Protein AF-A0AAD5E314-F1 (afdb_monomer)

Organism: NCBI:txid1314678

Secondary structure (DSSP, 8-state):
----PPPPP-------THHHHHHHHHHHHHHHHHHHHHHHHHHHHHHHHHHHHHHHHHHT--S-----S--------------------------PPPHHHHHHHHHHHHHHHHHHHHHHHHHHHHHHHHH-HHHHHHTTHHHHHIIIIIIHHHHHHHHHHHHHHHHHHHHHHTTS----------S------------PPSSSHHHHHHHHHHHHHHHHHHHHHHHHHHHHHHHHHHHHHHHHHHGGGG----S-TTTSS----GGGGHHHHHHHHHHHHHT---TTTHHHHHHHHT----PPPPHHHHHHHHHHHHHHHHHH-TTBSHHHHHHHHTS-TT-TTHHHHHHHHHHHHHH-SSB--THHHHHHHHHHHHHHHHHHHHHHHHHHHHHHHHHHHHH--S----PPP-TTSHHHHHHHHHHHHHHHHHHHHHHHHHHHHH---GGGHHHHHHHHHHHHS-SS--------PPP---SS--HHHHHHHHHHHHHHHHHTTT-TTT-HHHHHHHHHHHHHHHHHHHHTTSSS-TT----------GGGS--------HHHHHHHHHH-HHHHHHHHHHHHHHHHHHHHHHTT---------PPPPPP----TTGGGT-TT----PPPPP----GGGTTHHHHHHHHHHHHHT-TT----SSSS-PPPHHHHHH------S---TTSHHHHHHHHTT-SS-GGGS----

Nearest PDB structures (foldseek):
  9g8o-assembly1_B  TM=9.987E-02  e=9.118E-01  Homo sapiens
  5f0o-assembly1_A  TM=1.325E-01  e=5.031E+00  Lachancea thermotolerans
  7r5j-assembly1_00  TM=1.156E-01  e=4.629E+00  Homo sapiens

InterPro domains:
  IPR011990 Tetratricopeptide-like helical domain superfamily [G3DSA:1.25.40.10] (100-381)
  IPR011990 Tetratricopeptide-like helical domain superfamily [SSF48452] (105-676)
  IPR018834 DNA/RNA-binding domain, Est1-type [PF10373] (314-514)
  IPR045153 Est1/Ebs1-like [PTHR15696] (43-682)

Foldseek 3Di:
DDDDDDDDDDDDDPPDPPVVVVVVVVVLVVVLVVLVVVLVVLLVVLVVLVVVVVVLVVVVPPDDDDDPDDDDDDDDDDDDDDDDDDDDDDDDPDPDPPPLVVSLLVVLVSLVVLLVSLLVSLVSLLVSCLSDVPVCVVVVSVVVNCVRRNVVSVVVLVVVLVVLVVVLVVVVVVVPDDDDDDDDDDPDDDDDDDDDDDDDDDDPPPVSVSSVLSNLSSLLSLLVSLVSVLVSLQVSLVSQVVVLVVVPPPDDDPDDPQPDDSPRCSLVSLVVNLVSLVSCLVSFDDQPPSVVSCVVNVRDPDRGDDSVRSLLSSLQSLVVSCVSCVLALVSLQSNLVSDDPPQLLNLLSNLLSLLSQAQRQHHRDCCSLVSLVVSLVVLVVVVVVVVVVVVVVVVVVVVVVVPDDDDDDPDDDDPPCVVVVVVVVLSVLLSLLSSLLSNLLSCLLVVPPLVCNVVSLVVNCCSFQPPDPPPPPPPPDDAAADPDAFLLLVLLLSSLVSLVCLLQSSHLNPRLLNLLLVVVVVVVVVVVVVVVPPPDDPPDDDDPPDPPPPPPPPDPDDPQPSLNSLVVCLVDPSNLSSVQSLVVLVLSQVVCVVVPDQRRGSGRGRDDDSDWDDDPVVCVVPVSDTDPDDGDRHDDDPSPSNVSNVVSVVVCCVSSQQQPWDDDDVDTHGGSVCSNFHHDDDPPDPDDPCVVVVVVRCVSGSHPCSSVPPDD

Sequence (712 aa):
MVDEPHRPNSRSDLRTPKTLTDKAKEAHKRAVKSAFKNIQAVENEIAQIASSARLLALNGQNGDFRDSDLPFNSRNRDTGNGSSSSARHSNRQDRAPGFSDIDLSTKKDVWEQKIQLHIRLANRYLDLIKLDYAFSEKKSLESLCWKRAIYSLVEQFRQALKVCAKRGRARKEEDSDTSMLIEVDSDEDDISATSNSTKIRSGVSGDIDSAREEYIMMKLLFNDFLIQADDFYERLMEAVFELESKDSRATYDVAPAWTGHKRRKWFKSVPNRGDLARYRWSFTTDAKADYDIATKFRIANNKPINREDARRIAWKWYTLASWLMPNAGKPFFNLALLMHGQNSLEACHKLYLNICSLIVRRNPFMNGREGILALLEENRQWVTEYTKSTQATNHRRHKAQREMPASQSNKQNNPNNDSSEALDQKSKSDHLIISLFIRLHGMMFTKIGLDQFKEIRRRFFESLFPNNRVALHEYSSPPSERKGLSGTEQFWMELAITNLASIYHYNYPTSRLGKLTSEAFRILFDSQSRSTNDDENQNISQEINLPESNDMKRTTSVAESPDEMVRLLQEDEIFSNGIDLSIQVAVEMLSRYNANHEMNIATPLLPPFPVTVVSFASHEKNPWWIDAITPRPESGRHQESWLVYIHVILQWLTLSFVVYRCDHSGHRRQSFWERIIGPIYLLEGIGSRQHNKSVSKLQSSKVSEAFWTFGH

Solvent-accessible surface area (backbone atoms only — not comparable to full-atom values): 42797 Å² total; per-residue (Å²): 133,84,90,82,83,88,82,82,91,76,91,72,84,81,76,63,77,63,66,60,55,53,53,50,52,53,52,48,53,48,51,55,52,49,44,51,51,54,40,53,51,44,55,50,54,52,53,50,52,58,51,54,54,50,54,55,58,57,73,73,56,88,69,88,76,82,87,85,86,82,91,81,90,83,88,86,86,84,90,84,87,86,82,90,84,92,80,90,79,81,93,71,97,69,84,68,82,53,76,64,60,58,50,51,50,54,52,47,51,56,50,52,52,48,48,52,49,28,53,51,39,36,49,42,46,49,55,42,38,74,73,36,52,71,59,26,59,78,65,41,41,71,61,50,31,42,51,65,26,47,49,49,52,52,51,53,50,53,53,51,49,53,52,37,51,48,59,66,44,56,75,54,47,80,80,48,87,86,79,90,82,84,91,75,97,64,102,76,84,82,86,80,82,83,86,81,88,78,93,77,84,92,83,73,57,72,68,58,52,50,46,50,48,52,44,49,52,50,40,53,54,49,50,51,44,42,50,57,52,40,56,50,48,52,58,46,30,52,52,42,45,51,53,57,52,64,72,46,80,83,63,93,68,96,57,66,94,84,75,68,88,71,82,79,60,38,65,71,50,36,50,53,48,15,50,41,25,42,51,44,30,76,53,47,69,61,76,77,72,47,50,62,54,32,61,74,71,66,53,72,92,70,75,80,62,52,45,67,57,25,44,51,51,15,46,44,27,20,53,51,29,31,70,78,36,65,42,42,3,56,33,30,32,55,47,32,71,73,54,69,90,85,44,73,57,49,49,54,56,36,47,38,25,16,48,53,2,32,42,17,75,73,41,48,28,72,67,21,55,55,59,41,52,56,55,37,49,57,41,48,53,52,57,52,51,53,51,54,51,56,52,55,52,51,54,49,48,61,50,54,74,72,75,64,80,100,71,88,84,90,74,85,83,67,90,87,52,57,73,60,55,51,52,56,52,47,52,54,49,35,42,48,39,52,46,39,50,51,43,54,52,35,19,58,74,72,67,54,62,61,90,49,43,67,61,50,48,50,53,32,46,53,56,34,49,41,89,69,88,72,84,73,76,79,80,82,67,88,86,45,67,48,96,66,73,50,26,42,28,43,44,25,43,44,50,40,54,50,32,54,33,39,49,24,71,53,32,34,75,76,18,66,58,47,52,47,33,52,50,53,51,48,57,55,55,59,50,55,66,50,76,65,50,80,86,59,72,101,78,80,90,76,85,84,80,71,83,77,69,78,85,75,80,80,73,94,64,83,81,74,47,71,68,53,49,39,50,55,50,58,71,30,63,52,38,39,54,24,46,32,55,50,49,49,56,52,48,56,51,52,51,38,57,74,66,76,45,84,72,58,57,57,72,39,76,36,78,75,75,84,88,67,56,87,52,81,81,54,35,82,84,38,82,82,65,66,59,87,71,75,81,71,84,43,38,72,83,74,90,56,31,62,52,44,25,53,51,52,52,52,51,47,44,59,78,44,48,36,67,49,59,64,75,84,73,92,54,82,42,76,17,60,43,39,67,45,38,30,82,84,74,77,81,78,75,81,61,96,79,56,63,80,66,52,54,72,60,53,77,63,40,52,54,60,74,80,81,68,68,81,80,127

Radius of gyration: 35.12 Å; Cα contacts (8 Å, |Δi|>4): 556; chains: 1; bounding box: 96×114×120 Å

Structure (mmCIF, N/CA/C/O backbone):
data_AF-A0AAD5E314-F1
#
_entry.id   AF-A0AAD5E314-F1
#
loop_
_atom_site.group_PDB
_atom_site.id
_atom_site.type_symbol
_atom_site.label_atom_id
_atom_site.label_alt_id
_atom_site.label_comp_id
_atom_site.label_asym_id
_atom_site.label_entity_id
_atom_site.label_seq_id
_atom_site.pdbx_PDB_ins_code
_atom_site.Cartn_x
_atom_site.Cartn_y
_atom_site.Cartn_z
_atom_site.occupancy
_atom_site.B_iso_or_equiv
_atom_site.auth_seq_id
_atom_site.auth_comp_id
_atom_site.auth_asym_id
_atom_site.auth_atom_id
_atom_site.pdbx_PDB_model_num
ATOM 1 N N . MET A 1 1 ? -5.127 -62.035 76.203 1.00 35.66 1 MET A N 1
ATOM 2 C CA . MET A 1 1 ? -4.044 -61.467 75.373 1.00 35.66 1 MET A CA 1
ATOM 3 C C . MET A 1 1 ? -4.712 -60.713 74.242 1.00 35.66 1 MET A C 1
ATOM 5 O O . MET A 1 1 ? -5.491 -61.346 73.554 1.00 35.66 1 MET A O 1
ATOM 9 N N . VAL A 1 2 ? -4.429 -59.409 74.136 1.00 37.28 2 VAL A N 1
ATOM 10 C CA . VAL A 1 2 ? -4.709 -58.482 73.016 1.00 37.28 2 VAL A CA 1
ATOM 11 C C . VAL A 1 2 ? -6.066 -58.620 72.303 1.00 37.28 2 VAL A C 1
ATOM 13 O O . VAL A 1 2 ? -6.237 -59.456 71.423 1.00 37.28 2 VAL A O 1
ATOM 16 N N . ASP A 1 3 ? -6.982 -57.704 72.627 1.00 37.12 3 ASP A N 1
ATOM 17 C CA . ASP A 1 3 ? -8.143 -57.367 71.797 1.00 37.12 3 ASP A CA 1
ATOM 18 C C . ASP A 1 3 ? -7.720 -56.647 70.502 1.00 37.12 3 ASP A C 1
ATOM 20 O O . ASP A 1 3 ? -6.819 -55.804 70.518 1.00 37.12 3 ASP A O 1
ATOM 24 N N . GLU A 1 4 ? -8.409 -56.924 69.391 1.00 33.75 4 GLU A N 1
ATOM 25 C CA . GLU A 1 4 ? -8.175 -56.287 68.088 1.00 33.75 4 GLU A CA 1
ATOM 26 C C . GLU A 1 4 ? -9.399 -55.425 67.684 1.00 33.75 4 GLU A C 1
ATOM 28 O O . GLU A 1 4 ? -10.520 -55.939 67.654 1.00 33.75 4 GLU A O 1
ATOM 33 N N . PRO A 1 5 ? -9.250 -54.108 67.417 1.00 47.53 5 PRO A N 1
ATOM 34 C CA . PRO A 1 5 ? -10.394 -53.200 67.294 1.00 47.53 5 PRO A CA 1
ATOM 35 C C . PRO A 1 5 ? -10.954 -53.048 65.867 1.00 47.53 5 PRO A C 1
ATOM 37 O O . PRO A 1 5 ? -10.239 -53.067 64.864 1.00 47.53 5 PRO A O 1
ATOM 40 N N . HIS A 1 6 ? -12.263 -52.785 65.793 1.00 41.03 6 HIS A N 1
ATOM 41 C CA . HIS A 1 6 ? -13.017 -52.536 64.561 1.00 41.03 6 HIS A CA 1
ATOM 42 C C . HIS A 1 6 ? -12.446 -51.413 63.669 1.00 41.03 6 HIS A C 1
ATOM 44 O O . HIS A 1 6 ? -12.178 -50.303 64.131 1.00 41.03 6 HIS A O 1
ATOM 50 N N . ARG A 1 7 ? -12.418 -51.645 62.346 1.00 35.81 7 ARG A N 1
ATOM 51 C CA . ARG A 1 7 ? -12.315 -50.581 61.328 1.00 35.81 7 ARG A CA 1
ATOM 52 C C . ARG A 1 7 ? -13.708 -50.104 60.883 1.00 35.81 7 ARG A C 1
ATOM 54 O O . ARG A 1 7 ? -14.536 -50.949 60.541 1.00 35.81 7 ARG A O 1
ATOM 61 N N . PRO A 1 8 ? -13.973 -48.786 60.808 1.00 41.50 8 PRO A N 1
ATOM 62 C CA . PRO A 1 8 ? -15.237 -48.260 60.301 1.00 41.50 8 PRO A CA 1
ATOM 63 C C . PRO A 1 8 ? -15.269 -48.183 58.766 1.00 41.50 8 PRO A C 1
ATOM 65 O O . PRO A 1 8 ? -14.281 -47.843 58.116 1.00 41.50 8 PRO A O 1
ATOM 68 N N . ASN A 1 9 ? -16.448 -48.426 58.190 1.00 43.47 9 ASN A N 1
ATOM 69 C CA . ASN A 1 9 ? -16.746 -48.137 56.786 1.00 43.47 9 ASN A CA 1
ATOM 70 C C . ASN A 1 9 ? -16.961 -46.628 56.587 1.00 43.47 9 ASN A C 1
ATOM 72 O O . ASN A 1 9 ? -17.947 -46.082 57.080 1.00 43.47 9 ASN A O 1
ATOM 76 N N . SER A 1 10 ? -16.118 -45.970 55.790 1.00 38.59 10 SER A N 1
ATOM 77 C CA . SER A 1 10 ? -16.373 -44.615 55.282 1.00 38.59 10 SER A CA 1
ATOM 78 C C . SER A 1 10 ? -16.223 -44.559 53.758 1.00 38.59 10 SER A C 1
ATOM 80 O O . SER A 1 10 ? -15.161 -44.281 53.207 1.00 38.59 10 SER A O 1
ATOM 82 N N . ARG A 1 11 ? -17.337 -44.789 53.048 1.00 43.59 11 ARG A N 1
ATOM 83 C CA . ARG A 1 11 ? -17.473 -44.363 51.647 1.00 43.59 11 ARG A CA 1
ATOM 84 C C . ARG A 1 11 ? -17.567 -42.836 51.618 1.00 43.59 11 ARG A C 1
ATOM 86 O O . ARG A 1 11 ? -18.639 -42.287 51.846 1.00 43.59 11 ARG A O 1
ATOM 93 N N . SER A 1 12 ? -16.457 -42.160 51.345 1.00 42.53 12 SER A N 1
ATOM 94 C CA . SER A 1 12 ? -16.459 -40.749 50.961 1.00 42.53 12 SER A CA 1
ATOM 95 C C . SER A 1 12 ? -16.615 -40.622 49.442 1.00 42.53 12 SER A C 1
ATOM 97 O O . SER A 1 12 ? -15.894 -41.252 48.667 1.00 42.53 12 SER A O 1
ATOM 99 N N . ASP A 1 13 ? -17.580 -39.810 49.007 1.00 44.91 13 ASP A N 1
ATOM 100 C CA . ASP A 1 13 ? -17.847 -39.573 47.588 1.00 44.91 13 ASP A CA 1
ATOM 101 C C . ASP A 1 13 ? -16.675 -38.849 46.910 1.00 44.91 13 ASP A C 1
ATOM 103 O O . ASP A 1 13 ? -16.518 -37.629 47.024 1.00 44.91 13 ASP A O 1
ATOM 107 N N . LEU A 1 14 ? -15.902 -39.585 46.110 1.00 44.75 14 LEU A N 1
ATOM 108 C CA . LEU A 1 14 ? -14.963 -39.026 45.136 1.00 44.75 14 LEU A CA 1
ATOM 109 C C . LEU A 1 14 ? -15.728 -38.356 43.979 1.00 44.75 14 LEU A C 1
ATOM 111 O O . LEU A 1 14 ? -15.769 -38.846 42.847 1.00 44.75 14 LEU A O 1
ATOM 115 N N . ARG A 1 15 ? -16.335 -37.193 44.250 1.00 43.91 15 ARG A N 1
ATOM 116 C CA . ARG A 1 15 ? -16.876 -36.307 43.210 1.00 43.91 15 ARG A CA 1
ATOM 117 C C . ARG A 1 15 ? -15.740 -35.847 42.297 1.00 43.91 15 ARG A C 1
ATOM 119 O O . ARG A 1 15 ? -14.930 -35.000 42.654 1.00 43.91 15 ARG A O 1
ATOM 126 N N . THR A 1 16 ? -15.703 -36.439 41.105 1.00 45.31 16 THR A N 1
ATOM 127 C CA . THR A 1 16 ? -14.631 -36.261 40.116 1.00 45.31 16 THR A CA 1
ATOM 128 C C . THR A 1 16 ? -14.390 -34.790 39.714 1.00 45.31 16 THR A C 1
ATOM 130 O O . THR A 1 16 ? -15.350 -34.018 39.646 1.00 45.31 16 THR A O 1
ATOM 133 N N . PRO A 1 17 ? -13.155 -34.401 39.323 1.00 53.78 17 PRO A N 1
ATOM 134 C CA . PRO A 1 17 ? -12.795 -33.010 38.992 1.00 53.78 17 PRO A CA 1
ATOM 135 C C . PRO A 1 17 ? -13.584 -32.322 37.858 1.00 53.78 17 PRO A C 1
ATOM 137 O O . PRO A 1 17 ? -13.479 -31.106 37.688 1.00 53.78 17 PRO A O 1
ATOM 140 N N . LYS A 1 18 ? -14.381 -33.059 37.070 1.00 55.19 18 LYS A N 1
ATOM 141 C CA . LYS A 1 18 ? -15.067 -32.536 35.872 1.00 55.19 18 LYS A CA 1
ATOM 142 C C . LYS A 1 18 ? -16.036 -31.386 36.188 1.00 55.19 18 LYS A C 1
ATOM 144 O O . LYS A 1 18 ? -16.003 -30.358 35.510 1.00 55.19 18 LYS A O 1
ATOM 149 N N . THR A 1 19 ? -16.815 -31.485 37.271 1.00 58.59 19 THR A N 1
ATOM 150 C CA . THR A 1 19 ? -17.894 -30.522 37.579 1.00 58.59 19 THR A CA 1
ATOM 151 C C . THR A 1 19 ? -17.416 -29.109 37.924 1.00 58.59 19 THR A C 1
ATOM 153 O O . THR A 1 19 ? -18.188 -28.158 37.799 1.00 58.59 19 THR A O 1
ATOM 156 N N . LEU A 1 20 ? -16.164 -28.943 38.369 1.00 57.25 20 LEU A N 1
ATOM 157 C CA . LEU A 1 20 ? -15.581 -27.619 38.621 1.00 57.25 20 LEU A CA 1
ATOM 158 C C . LEU A 1 20 ? -15.204 -26.920 37.308 1.00 57.25 20 LEU A C 1
ATOM 160 O O . LEU A 1 20 ? -15.470 -25.729 37.145 1.00 57.25 20 LEU A O 1
ATOM 164 N N . THR A 1 21 ? -14.668 -27.670 36.340 1.00 76.56 21 THR A N 1
ATOM 165 C CA . THR A 1 21 ? -14.284 -27.117 35.032 1.00 76.56 21 THR A CA 1
ATOM 166 C C . THR A 1 21 ? -15.492 -26.689 34.199 1.00 76.56 21 THR A C 1
ATOM 168 O O . THR A 1 21 ? -15.436 -25.662 33.525 1.00 76.56 21 THR A O 1
ATOM 171 N N . ASP A 1 22 ? -16.617 -27.402 34.293 1.00 85.75 22 ASP A N 1
ATOM 172 C CA . ASP A 1 22 ? -17.830 -27.051 33.545 1.00 85.75 22 ASP A CA 1
ATOM 173 C C . ASP A 1 22 ? -18.520 -25.797 34.104 1.00 85.75 22 ASP A C 1
ATOM 175 O O . ASP A 1 22 ? -18.965 -24.945 33.332 1.00 85.75 22 ASP A O 1
ATOM 179 N N . LYS A 1 23 ? -18.514 -25.603 35.433 1.00 90.19 23 LYS A N 1
ATOM 180 C CA . LYS A 1 23 ? -18.961 -24.342 36.053 1.00 90.19 23 LYS A CA 1
ATOM 181 C C . LYS A 1 23 ? -18.106 -23.151 35.610 1.00 90.19 23 LYS A C 1
ATOM 183 O O . LYS A 1 23 ? -18.663 -22.099 35.302 1.00 90.19 23 LYS A O 1
ATOM 188 N N . ALA A 1 24 ? -16.783 -23.316 35.538 1.00 89.38 24 ALA A N 1
ATOM 189 C CA . ALA A 1 24 ? -15.874 -22.266 35.076 1.00 89.38 24 ALA A CA 1
ATOM 190 C C . ALA A 1 24 ? -16.111 -21.901 33.596 1.00 89.38 24 ALA A C 1
ATOM 192 O O . ALA A 1 24 ? -16.243 -20.722 33.269 1.00 89.38 24 ALA A O 1
ATOM 193 N N . LYS A 1 25 ? -16.260 -22.898 32.710 1.00 90.06 25 LYS A N 1
ATOM 194 C CA . LYS A 1 25 ? -16.587 -22.686 31.284 1.00 90.06 25 LYS A CA 1
ATOM 195 C C . LYS A 1 25 ? -17.920 -21.959 31.091 1.00 90.06 25 LYS A C 1
ATOM 197 O O . LYS A 1 25 ? -18.017 -21.058 30.261 1.00 90.06 25 LYS A O 1
ATOM 202 N N . GLU A 1 26 ? -18.949 -22.334 31.846 1.00 93.38 26 GLU A N 1
ATOM 203 C CA . GLU A 1 26 ? -20.270 -21.703 31.756 1.00 93.38 26 GLU A CA 1
ATOM 204 C C . GLU A 1 26 ? -20.261 -20.271 32.325 1.00 93.38 26 GLU A C 1
ATOM 206 O O . GLU A 1 26 ? -20.881 -19.380 31.743 1.00 93.38 26 GLU A O 1
ATOM 211 N N . ALA A 1 27 ? -19.499 -20.002 33.392 1.00 94.50 27 ALA A N 1
ATOM 212 C CA . ALA A 1 27 ? -19.266 -18.641 33.886 1.00 94.50 27 ALA A CA 1
ATOM 213 C C . ALA A 1 27 ? -18.537 -17.767 32.846 1.00 94.50 27 ALA A C 1
ATOM 215 O O . ALA A 1 27 ? -18.986 -16.658 32.553 1.00 94.50 27 ALA A O 1
ATOM 216 N N . HIS A 1 28 ? -17.481 -18.294 32.217 1.00 92.44 28 HIS A N 1
ATOM 217 C CA . HIS A 1 28 ? -16.744 -17.627 31.136 1.00 92.44 28 HIS A CA 1
ATOM 218 C C . HIS A 1 28 ? -17.642 -17.298 29.934 1.00 92.44 28 HIS A C 1
ATOM 220 O O . HIS A 1 28 ? -17.722 -16.154 29.489 1.00 92.44 28 HIS A O 1
ATOM 226 N N . LYS A 1 29 ? -18.429 -18.274 29.468 1.00 94.62 29 LYS A N 1
ATOM 227 C CA . LYS A 1 29 ? -19.411 -18.098 28.385 1.00 94.62 29 LYS A CA 1
ATOM 228 C C . LYS A 1 29 ? -20.451 -17.016 28.704 1.00 94.62 29 LYS A C 1
ATOM 230 O O . LYS A 1 29 ? -20.840 -16.254 27.815 1.00 94.62 29 LYS A O 1
ATOM 235 N N . ARG A 1 30 ? -20.896 -16.916 29.963 1.00 96.38 30 ARG A N 1
ATOM 236 C CA . ARG A 1 30 ? -21.790 -15.840 30.431 1.00 96.38 30 ARG A CA 1
ATOM 237 C C . ARG A 1 30 ? -21.094 -14.481 30.434 1.00 96.38 30 ARG A C 1
ATOM 239 O O . ARG A 1 30 ? -21.712 -13.514 29.995 1.00 96.38 30 ARG A O 1
ATOM 246 N N . ALA A 1 31 ? -19.831 -14.408 30.853 1.00 96.88 31 ALA A N 1
ATOM 247 C CA . ALA A 1 31 ? -19.036 -13.181 30.802 1.00 96.88 31 ALA A CA 1
ATOM 248 C C . ALA A 1 31 ? -18.858 -12.681 29.355 1.00 96.88 31 ALA A C 1
ATOM 250 O O . ALA A 1 31 ? -19.190 -11.532 29.068 1.00 96.88 31 ALA A O 1
ATOM 251 N N . VAL A 1 32 ? -18.470 -13.560 28.422 1.00 95.88 32 VAL A N 1
ATOM 252 C CA . VAL A 1 32 ? -18.355 -13.248 26.982 1.00 95.88 32 VAL A CA 1
ATOM 253 C C . VAL A 1 32 ? -19.691 -12.764 26.401 1.00 95.88 32 VAL A C 1
ATOM 255 O O . VAL A 1 32 ? -19.737 -11.744 25.710 1.00 95.88 32 VAL A O 1
ATOM 258 N N . LYS A 1 33 ? -20.809 -13.434 26.725 1.00 96.56 33 LYS A N 1
ATOM 259 C CA . LYS A 1 33 ? -22.153 -13.007 26.288 1.00 96.56 33 LYS A CA 1
ATOM 260 C C . LYS A 1 33 ? -22.555 -11.644 26.874 1.00 96.56 33 LYS A C 1
ATOM 262 O O . LYS A 1 33 ? -23.181 -10.848 26.177 1.00 96.56 33 LYS A O 1
ATOM 267 N N . SER A 1 34 ? -22.196 -11.372 28.129 1.00 97.44 34 SER A N 1
ATOM 268 C CA . SER A 1 34 ? -22.445 -10.089 28.798 1.00 97.44 34 SER A CA 1
ATOM 269 C C . SER A 1 34 ? -21.652 -8.951 28.146 1.00 97.44 34 SER A C 1
ATOM 271 O O . SER A 1 34 ? -22.225 -7.929 27.775 1.00 97.44 34 SER A O 1
ATOM 273 N N . ALA A 1 35 ? -20.358 -9.163 27.893 1.00 95.94 35 ALA A N 1
ATOM 274 C CA . ALA A 1 35 ? -19.505 -8.206 27.192 1.00 95.94 35 ALA A CA 1
ATOM 275 C C . ALA A 1 35 ? -20.023 -7.893 25.775 1.00 95.94 35 ALA A C 1
ATOM 277 O O . ALA A 1 35 ? -20.092 -6.726 25.392 1.00 95.94 35 ALA A O 1
ATOM 278 N N . PHE A 1 36 ? -20.491 -8.900 25.028 1.00 95.25 36 PHE A N 1
ATOM 279 C CA . PHE A 1 36 ? -21.110 -8.677 23.716 1.00 95.25 36 PHE A CA 1
ATOM 280 C C . PHE A 1 36 ? -22.411 -7.857 23.804 1.00 95.25 36 PHE A C 1
ATOM 282 O O . PHE A 1 36 ? -22.622 -6.952 22.998 1.00 95.25 36 PHE A O 1
ATOM 289 N N . LYS A 1 37 ? -23.256 -8.098 24.819 1.00 97.19 37 LYS A N 1
ATOM 290 C CA . LYS A 1 37 ? -24.452 -7.274 25.074 1.00 97.19 37 LYS A CA 1
ATOM 291 C C . LYS A 1 37 ? -24.083 -5.814 25.383 1.00 97.19 37 LYS A C 1
ATOM 293 O O . LYS A 1 37 ? -24.783 -4.908 24.942 1.00 97.19 37 LYS A O 1
ATOM 298 N N . ASN A 1 38 ? -22.978 -5.579 26.093 1.00 97.12 38 ASN A N 1
ATOM 299 C CA . ASN A 1 38 ? -22.488 -4.228 26.388 1.00 97.12 38 ASN A CA 1
ATOM 300 C C . ASN A 1 38 ? -21.983 -3.497 25.132 1.00 97.12 38 ASN A C 1
ATOM 302 O O . ASN A 1 38 ? -22.208 -2.297 25.013 1.00 97.12 38 ASN A O 1
ATOM 306 N N . ILE A 1 39 ? -21.353 -4.205 24.185 1.00 97.56 39 ILE A 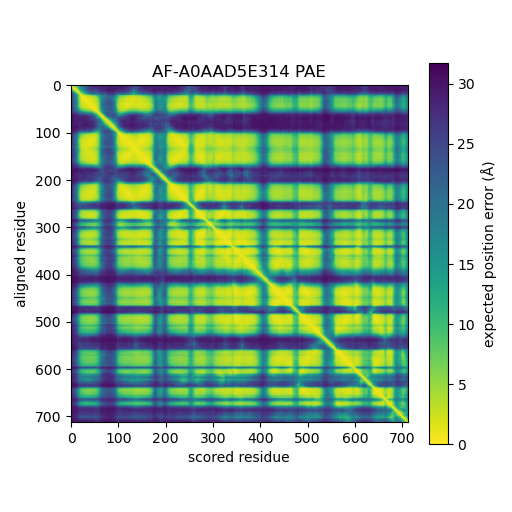N 1
ATOM 307 C CA . ILE A 1 39 ? -20.997 -3.655 22.863 1.00 97.56 39 ILE A CA 1
ATOM 308 C C . ILE A 1 39 ? -22.270 -3.211 22.128 1.00 97.56 39 ILE A C 1
ATOM 310 O O . ILE A 1 39 ? -22.370 -2.053 21.732 1.00 97.56 39 ILE A O 1
ATOM 314 N N . GLN A 1 40 ? -23.277 -4.087 22.035 1.00 97.62 40 GLN A N 1
ATOM 315 C CA . GLN A 1 40 ? -24.555 -3.775 21.376 1.00 97.62 40 GLN A CA 1
ATOM 316 C C . GLN A 1 40 ? -25.303 -2.601 22.029 1.00 97.62 40 GLN A C 1
ATOM 318 O O . GLN A 1 40 ? -25.944 -1.819 21.333 1.00 97.62 40 GLN A O 1
ATOM 323 N N . ALA A 1 41 ? -25.220 -2.451 23.355 1.00 98.00 41 ALA A N 1
ATOM 324 C CA . ALA A 1 41 ? -25.813 -1.313 24.052 1.00 98.00 41 ALA A CA 1
ATOM 325 C C . ALA A 1 41 ? -25.193 0.020 23.596 1.00 98.00 41 ALA A C 1
ATOM 327 O O . ALA A 1 41 ? -25.931 0.938 23.252 1.00 98.00 41 ALA A O 1
ATOM 328 N N . VAL A 1 42 ? -23.859 0.103 23.502 1.00 97.75 42 VAL A N 1
ATOM 329 C CA . VAL A 1 42 ? -23.176 1.320 23.024 1.00 97.75 42 VAL A CA 1
ATOM 330 C C . VAL A 1 42 ? -23.406 1.546 21.522 1.00 97.75 42 VAL A C 1
ATOM 332 O O . VAL A 1 42 ? -23.585 2.687 21.108 1.00 97.75 42 VAL A O 1
ATOM 335 N N . GLU A 1 43 ? -23.484 0.488 20.702 1.00 97.00 43 GLU A N 1
ATOM 336 C CA . GLU A 1 43 ? -23.885 0.604 19.285 1.00 97.00 43 GLU A CA 1
ATOM 337 C C . GLU A 1 43 ? -25.291 1.231 19.140 1.00 97.00 43 GLU A C 1
ATOM 339 O O . GLU A 1 43 ? -25.496 2.093 18.284 1.00 97.00 43 GLU A O 1
ATOM 344 N N . ASN A 1 44 ? -26.237 0.873 20.017 1.00 97.06 44 ASN A N 1
ATOM 345 C CA . ASN A 1 44 ? -27.577 1.470 20.042 1.00 97.06 44 ASN A CA 1
ATOM 346 C C . ASN A 1 44 ? -27.568 2.933 20.523 1.00 97.06 44 ASN A C 1
ATOM 348 O O . ASN A 1 44 ? -28.271 3.758 19.941 1.00 97.06 44 ASN A O 1
ATOM 352 N N . GLU A 1 45 ? -26.771 3.277 21.542 1.00 97.44 45 GLU A N 1
ATOM 353 C CA . GLU A 1 45 ? -26.597 4.671 21.989 1.00 97.44 45 GLU A CA 1
ATOM 354 C C . GLU A 1 45 ? -26.034 5.557 20.853 1.00 97.44 45 GLU A C 1
ATOM 356 O O . GLU A 1 45 ? -26.537 6.656 20.610 1.00 97.44 45 GLU A O 1
ATOM 361 N N . ILE A 1 46 ? -25.051 5.060 20.087 1.00 95.44 46 ILE A N 1
ATOM 362 C CA . ILE A 1 46 ? -24.497 5.754 18.907 1.00 95.44 46 ILE A CA 1
ATOM 363 C C . ILE A 1 46 ? -25.577 5.973 17.839 1.00 95.44 46 ILE A C 1
ATOM 365 O O . ILE A 1 46 ? -25.690 7.073 17.290 1.00 95.44 46 ILE A O 1
ATOM 369 N N . ALA A 1 47 ? -26.399 4.956 17.557 1.00 94.25 47 ALA A N 1
ATOM 370 C CA . ALA A 1 47 ? -27.497 5.067 16.598 1.00 94.25 47 ALA A CA 1
ATOM 371 C C . ALA A 1 47 ? -28.556 6.099 17.034 1.00 94.25 47 ALA A C 1
ATOM 373 O O . ALA A 1 47 ? -29.049 6.865 16.202 1.00 94.25 47 ALA A O 1
ATOM 374 N N . GLN A 1 48 ? -28.860 6.176 18.335 1.00 94.62 48 GLN A N 1
ATOM 375 C CA . GLN A 1 48 ? -29.762 7.186 18.895 1.00 94.62 48 GLN A CA 1
ATOM 376 C C . GLN A 1 48 ? -29.207 8.603 18.700 1.00 94.62 48 GLN A C 1
ATOM 378 O O . GLN A 1 48 ? -29.903 9.434 18.113 1.00 94.62 48 GLN A O 1
ATOM 383 N N . ILE A 1 49 ? -27.947 8.871 19.069 1.00 92.56 49 ILE A N 1
ATOM 384 C CA . ILE A 1 49 ? -27.314 10.186 18.831 1.00 92.56 49 ILE A CA 1
ATOM 385 C C . ILE A 1 49 ? -27.309 10.538 17.340 1.00 92.56 49 ILE A C 1
ATOM 387 O O . ILE A 1 49 ? -27.621 11.672 16.975 1.00 92.56 49 ILE A O 1
ATOM 391 N N . ALA A 1 50 ? -26.996 9.582 16.462 1.00 89.31 50 ALA A N 1
ATOM 392 C CA . ALA A 1 50 ? -27.011 9.808 15.018 1.00 89.31 50 ALA A CA 1
ATOM 393 C C . ALA A 1 50 ? -28.406 10.208 14.498 1.00 89.31 50 ALA A C 1
ATOM 395 O O . ALA A 1 50 ? -28.496 11.031 13.586 1.00 89.31 50 ALA A O 1
ATOM 396 N N . SER A 1 51 ? -29.484 9.676 15.086 1.00 87.56 51 SER A N 1
ATOM 397 C CA . SER A 1 51 ? -30.857 10.076 14.756 1.00 87.56 51 SER A CA 1
ATOM 398 C C . SER A 1 51 ? -31.200 11.482 15.271 1.00 87.56 51 SER A C 1
ATOM 400 O O . SER A 1 51 ? -31.671 12.311 14.492 1.00 87.56 51 SER A O 1
ATOM 402 N N . SER A 1 52 ? -30.856 11.806 16.522 1.00 85.12 52 SER A N 1
ATOM 403 C CA . SER A 1 52 ? -31.071 13.137 17.111 1.00 85.12 52 SER A CA 1
ATOM 404 C C . SER A 1 52 ? -30.298 14.233 16.370 1.00 85.12 52 SER A C 1
ATOM 406 O O . SER A 1 52 ? -30.838 15.303 16.099 1.00 85.12 52 SER A O 1
ATOM 408 N N . ALA A 1 53 ? -29.056 13.953 15.964 1.00 82.94 53 ALA A N 1
ATOM 409 C CA . ALA A 1 53 ? -28.225 14.886 15.205 1.00 82.94 53 ALA A CA 1
ATOM 410 C C . ALA A 1 53 ? -28.813 15.227 13.821 1.00 82.94 53 ALA A C 1
ATOM 412 O O . ALA A 1 53 ? -28.661 16.354 13.353 1.00 82.94 53 ALA A O 1
ATOM 413 N N . ARG A 1 54 ? -29.518 14.287 13.170 1.00 81.38 54 ARG A N 1
ATOM 414 C CA . ARG A 1 54 ? -30.227 14.555 11.903 1.00 81.38 54 ARG A CA 1
ATOM 415 C C . ARG A 1 54 ? -31.432 15.474 12.103 1.00 81.38 54 ARG A C 1
ATOM 417 O O . ARG A 1 54 ? -31.649 16.356 11.282 1.00 81.38 54 ARG A O 1
ATOM 424 N N . LEU A 1 55 ? -32.178 15.303 13.196 1.00 70.69 55 LEU A N 1
ATOM 425 C CA . LEU A 1 55 ? -33.311 16.175 13.531 1.00 70.69 55 LEU A CA 1
ATOM 426 C C . LEU A 1 55 ? -32.854 17.616 13.811 1.00 70.69 55 LEU A C 1
ATOM 428 O O . LEU A 1 55 ? -33.489 18.560 13.345 1.00 70.69 55 LEU A O 1
ATOM 432 N N . LEU A 1 56 ? -31.716 17.790 14.494 1.00 65.00 56 LEU A N 1
ATOM 433 C CA . LEU A 1 56 ? -31.099 19.108 14.689 1.00 65.00 56 LEU A CA 1
ATOM 434 C C . LEU A 1 56 ? -30.681 19.755 13.358 1.00 65.00 56 LEU A C 1
ATOM 436 O O . LEU A 1 56 ? -30.937 20.938 13.152 1.00 65.00 56 LEU A O 1
ATOM 440 N N . ALA A 1 57 ? -30.098 18.983 12.434 1.00 62.97 57 ALA A N 1
ATOM 441 C CA . ALA A 1 57 ? -29.688 19.492 11.124 1.00 62.97 57 ALA A CA 1
ATOM 442 C C . ALA A 1 57 ? -30.872 19.966 10.257 1.00 62.97 57 ALA A C 1
ATOM 444 O O . ALA A 1 57 ? -30.755 20.989 9.587 1.00 62.97 57 ALA A O 1
ATOM 445 N N . LEU A 1 58 ? -32.009 19.259 10.298 1.00 50.16 58 LEU A N 1
ATOM 446 C CA . LEU A 1 58 ? -33.216 19.626 9.545 1.00 50.16 58 LEU A CA 1
ATOM 447 C C . LEU A 1 58 ? -33.886 20.893 10.100 1.00 50.16 58 LEU A C 1
ATOM 449 O O . LEU A 1 58 ? -34.251 21.780 9.333 1.00 50.16 58 LEU A O 1
ATOM 453 N N . ASN A 1 59 ? -33.976 21.032 11.427 1.00 44.53 59 ASN A N 1
ATOM 454 C CA . ASN A 1 59 ? -34.582 22.213 12.056 1.00 44.53 59 ASN A CA 1
ATOM 455 C C . ASN A 1 59 ? -33.791 23.516 11.812 1.00 44.53 59 ASN A C 1
ATOM 457 O O . ASN A 1 59 ? -34.356 24.603 11.933 1.00 44.53 59 ASN A O 1
ATOM 461 N N . GLY A 1 60 ? -32.505 23.421 11.453 1.00 46.25 60 GLY A N 1
ATOM 462 C CA . GLY A 1 60 ? -31.665 24.563 11.080 1.00 46.25 60 GLY A CA 1
ATOM 463 C C . GLY A 1 60 ? -31.845 25.065 9.640 1.00 46.25 60 GLY A C 1
ATOM 464 O O . GLY A 1 60 ? -31.302 26.115 9.308 1.00 46.25 60 GLY A O 1
ATOM 465 N N . GLN A 1 61 ? -32.589 24.355 8.780 1.00 42.56 61 GLN A N 1
ATOM 466 C CA . GLN A 1 61 ? -32.773 24.698 7.358 1.00 42.56 61 GLN A CA 1
ATOM 467 C C . GLN A 1 61 ? -34.188 25.202 7.012 1.00 42.56 61 GLN A C 1
ATOM 469 O O . GLN A 1 61 ? -34.661 25.010 5.896 1.00 42.56 61 GLN A O 1
ATOM 474 N N . ASN A 1 62 ? -34.846 25.933 7.919 1.00 33.12 62 ASN A N 1
ATOM 475 C CA . ASN A 1 62 ? -36.103 26.654 7.633 1.00 33.12 62 ASN A CA 1
ATOM 476 C C . ASN A 1 62 ? -35.891 27.921 6.763 1.00 33.12 62 ASN A C 1
ATOM 478 O O . ASN A 1 62 ? -36.468 28.976 7.019 1.00 33.12 62 ASN A O 1
ATOM 482 N N . GLY A 1 63 ? -35.037 27.814 5.744 1.00 40.88 63 GLY A N 1
ATOM 483 C CA . GLY A 1 63 ? -34.635 28.873 4.823 1.00 40.88 63 GLY A CA 1
ATOM 484 C C . GLY A 1 63 ? -34.583 28.357 3.387 1.00 40.88 63 GLY A C 1
ATOM 485 O O . GLY A 1 63 ? -33.506 28.100 2.863 1.00 40.88 63 GLY A O 1
ATOM 486 N N . ASP A 1 64 ? -35.767 28.212 2.793 1.00 36.91 64 ASP A N 1
ATOM 487 C CA . ASP A 1 64 ? -36.025 28.163 1.346 1.00 36.91 64 ASP A CA 1
ATOM 488 C C . ASP A 1 64 ? -35.225 27.132 0.516 1.00 36.91 64 ASP A C 1
ATOM 490 O O . ASP A 1 64 ? -34.554 27.463 -0.461 1.00 36.91 64 ASP A O 1
ATOM 494 N N . PHE A 1 65 ? -35.362 25.844 0.854 1.00 31.41 65 PHE A N 1
ATOM 495 C CA . PHE A 1 65 ? -35.129 24.764 -0.111 1.00 31.41 65 PHE A CA 1
ATOM 496 C C . PHE A 1 65 ? -36.477 24.206 -0.580 1.00 31.41 65 PHE A C 1
ATOM 498 O O . PHE A 1 65 ? -37.148 23.463 0.137 1.00 31.41 65 PHE A O 1
ATOM 505 N N . ARG A 1 66 ? -36.902 24.599 -1.785 1.00 33.50 66 ARG A N 1
ATOM 506 C CA . ARG A 1 66 ? -38.080 24.017 -2.437 1.00 33.50 66 ARG A CA 1
ATOM 507 C C . ARG A 1 66 ? -37.740 22.629 -2.967 1.00 33.50 66 ARG A C 1
ATOM 509 O O . ARG A 1 66 ? -37.106 22.510 -4.014 1.00 33.50 66 ARG A O 1
ATOM 516 N N . ASP A 1 67 ? -38.234 21.600 -2.285 1.00 33.47 67 ASP A N 1
ATOM 517 C CA . ASP A 1 67 ? -38.306 20.256 -2.854 1.00 33.47 67 ASP A CA 1
ATOM 518 C C . ASP A 1 67 ? -39.070 20.294 -4.184 1.00 33.47 67 ASP A C 1
ATOM 520 O O . ASP A 1 67 ? -40.233 20.699 -4.261 1.00 33.47 67 AS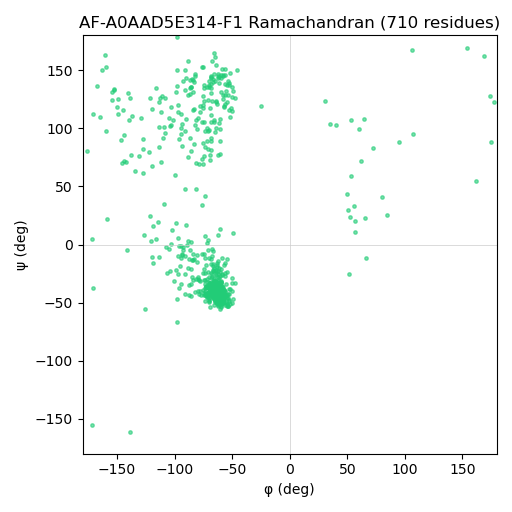P A O 1
ATOM 524 N N . SER A 1 68 ? -38.401 19.832 -5.235 1.00 33.00 68 SER A N 1
ATOM 525 C CA . SER A 1 68 ? -39.021 19.452 -6.500 1.00 33.00 68 SER A CA 1
ATOM 526 C C . SER A 1 68 ? -38.553 18.046 -6.844 1.00 33.00 68 SER A C 1
ATOM 528 O O . SER A 1 68 ? -37.568 17.877 -7.546 1.00 33.00 68 SER A O 1
ATOM 530 N N . ASP A 1 69 ? -39.224 17.057 -6.243 1.00 33.78 69 ASP A N 1
ATOM 531 C CA . ASP A 1 69 ? -39.677 15.825 -6.908 1.00 33.78 69 ASP A CA 1
ATOM 532 C C . ASP A 1 69 ? -40.296 14.841 -5.899 1.00 33.78 69 ASP A C 1
ATOM 534 O O . ASP A 1 69 ? -39.621 13.962 -5.380 1.00 33.78 69 ASP A O 1
ATOM 538 N N . LEU A 1 70 ? -41.606 14.962 -5.644 1.00 32.97 70 LEU A N 1
ATOM 539 C CA . LEU A 1 70 ? -42.524 13.840 -5.367 1.00 32.97 70 LEU A CA 1
ATOM 540 C C . LEU A 1 70 ? -43.988 14.344 -5.444 1.00 32.97 70 LEU A C 1
ATOM 542 O O . LEU A 1 70 ? -44.286 15.418 -4.919 1.00 32.97 70 LEU A O 1
ATOM 546 N N . PRO A 1 71 ? -44.932 13.611 -6.071 1.00 34.72 71 PRO A N 1
ATOM 547 C CA . PRO A 1 71 ? -46.297 14.101 -6.271 1.00 34.72 71 PRO A CA 1
ATOM 548 C C . PRO A 1 71 ? -47.291 13.560 -5.230 1.00 34.72 71 PRO A C 1
ATOM 550 O O . PRO A 1 71 ? -47.399 12.348 -5.085 1.00 34.72 71 PRO A O 1
ATOM 553 N N . PHE A 1 72 ? -48.117 14.416 -4.609 1.00 30.59 72 PHE A N 1
ATOM 554 C CA . PHE A 1 72 ? -49.527 14.091 -4.304 1.00 30.59 72 PHE A CA 1
ATOM 555 C C . PHE A 1 72 ? -50.378 15.338 -3.974 1.00 30.59 72 PHE A C 1
ATOM 557 O O . PHE A 1 72 ? -49.888 16.343 -3.469 1.00 30.59 72 PHE A O 1
ATOM 564 N N . ASN A 1 73 ? -51.679 15.270 -4.280 1.00 29.17 73 ASN A N 1
ATOM 565 C CA . ASN A 1 73 ? -52.661 16.351 -4.108 1.00 29.17 73 ASN A CA 1
ATOM 566 C C . ASN A 1 73 ? -52.954 16.722 -2.638 1.00 29.17 73 ASN A C 1
ATOM 568 O O . ASN A 1 73 ? -53.327 15.845 -1.865 1.00 29.17 73 ASN A O 1
ATOM 572 N N . SER A 1 74 ? -53.087 18.022 -2.339 1.00 30.00 74 SER A N 1
ATOM 573 C CA . SER A 1 74 ? -54.410 18.589 -1.999 1.00 30.00 74 SER A CA 1
ATOM 574 C C . SER A 1 74 ? -54.457 20.116 -2.181 1.00 30.00 74 SER A C 1
ATOM 576 O O . SER A 1 74 ? -53.439 20.800 -2.116 1.00 30.00 74 SER A O 1
ATOM 578 N N . ARG A 1 75 ? -55.653 20.651 -2.454 1.00 30.50 75 ARG A N 1
ATOM 579 C CA . ARG A 1 75 ? -55.932 22.093 -2.558 1.00 30.50 75 ARG A CA 1
ATOM 580 C C . ARG A 1 75 ? -56.396 22.619 -1.199 1.00 30.50 75 ARG A C 1
ATOM 582 O O . ARG A 1 75 ? -57.292 22.003 -0.629 1.00 30.50 75 ARG A O 1
ATOM 589 N N . ASN A 1 76 ? -55.974 23.823 -0.806 1.00 30.48 76 ASN A N 1
ATOM 590 C CA . ASN A 1 76 ? -56.949 24.870 -0.474 1.00 30.48 76 ASN A CA 1
ATOM 591 C C . ASN A 1 76 ? -56.371 26.295 -0.501 1.00 30.48 76 ASN A C 1
ATOM 593 O O . ASN A 1 76 ? -55.161 26.488 -0.576 1.00 30.48 76 ASN A O 1
ATOM 597 N N . ARG A 1 77 ? -57.287 27.269 -0.562 1.00 31.61 77 ARG A N 1
ATOM 598 C CA . ARG A 1 77 ? -57.060 28.706 -0.789 1.00 31.61 77 ARG A CA 1
ATOM 599 C C . ARG A 1 77 ? -57.037 29.533 0.513 1.00 31.61 77 ARG A C 1
ATOM 601 O O . ARG A 1 77 ? -57.330 29.012 1.581 1.00 31.61 77 ARG A O 1
ATOM 608 N N . ASP A 1 78 ? -56.807 30.833 0.292 1.00 29.98 78 ASP A N 1
ATOM 609 C CA . ASP A 1 78 ? -57.233 32.026 1.053 1.00 29.98 78 ASP A CA 1
ATOM 610 C C . ASP A 1 78 ? -56.094 32.704 1.838 1.00 29.98 78 ASP A C 1
ATOM 612 O O . ASP A 1 78 ? -55.585 32.193 2.826 1.00 29.98 78 ASP A O 1
ATOM 616 N N . THR A 1 79 ? -55.448 33.731 1.266 1.00 33.06 79 THR A N 1
ATOM 617 C CA . THR A 1 79 ? -55.835 35.167 1.232 1.00 33.06 79 THR A CA 1
ATOM 618 C C . THR A 1 79 ? -55.856 35.838 2.607 1.00 33.06 79 THR A C 1
ATOM 620 O O . THR A 1 79 ? -56.787 35.650 3.382 1.00 33.06 79 THR A O 1
ATOM 623 N N . GLY A 1 80 ? -54.877 36.715 2.859 1.00 30.88 80 GLY A N 1
ATOM 624 C CA . GLY A 1 80 ? -54.800 37.546 4.063 1.00 30.88 80 GLY A CA 1
ATOM 625 C C . GLY A 1 80 ? -53.888 38.753 3.844 1.00 30.88 80 GLY A C 1
ATOM 626 O O . GLY A 1 80 ? -52.670 38.638 3.917 1.00 30.88 80 GLY A O 1
ATOM 627 N N . ASN A 1 81 ? -54.486 39.901 3.529 1.00 31.97 81 ASN A N 1
ATOM 628 C CA . ASN A 1 81 ? -53.803 41.183 3.330 1.00 31.97 81 ASN A CA 1
ATOM 629 C C . ASN A 1 81 ? -53.599 41.884 4.693 1.00 31.97 81 ASN A C 1
ATOM 631 O O . ASN A 1 81 ? -54.497 41.814 5.531 1.00 31.97 81 ASN A O 1
ATOM 635 N N . GLY A 1 82 ? -52.476 42.572 4.934 1.00 30.91 82 GLY A N 1
ATOM 636 C CA . GLY A 1 82 ? -52.212 43.180 6.250 1.00 30.91 82 GLY A CA 1
ATOM 637 C C . GLY A 1 82 ? -51.003 44.116 6.299 1.00 30.91 82 GLY A C 1
ATOM 638 O O . GLY A 1 82 ? -49.861 43.685 6.171 1.00 30.91 82 GLY A O 1
ATOM 639 N N . SER A 1 83 ? -51.263 45.409 6.494 1.00 31.70 83 SER A N 1
ATOM 640 C CA . SER A 1 83 ? -50.284 46.491 6.349 1.00 31.70 83 SER A CA 1
ATOM 641 C C . SER A 1 83 ? -49.515 46.833 7.636 1.00 31.70 83 SER A C 1
ATOM 643 O O . SER A 1 83 ? -50.092 46.901 8.714 1.00 31.70 83 SER A O 1
ATOM 645 N N . SER A 1 84 ? -48.233 47.173 7.470 1.00 32.06 84 SER A N 1
ATOM 646 C CA . SER A 1 84 ? -47.496 48.262 8.147 1.00 32.06 84 SER A CA 1
ATOM 647 C C . SER A 1 84 ? -47.867 48.706 9.582 1.00 32.06 84 SER A C 1
ATOM 649 O O . SER A 1 84 ? -48.881 49.371 9.789 1.00 32.06 84 SER A O 1
ATOM 651 N N . SER A 1 85 ? -46.885 48.661 10.493 1.00 30.56 85 SER A N 1
ATOM 652 C CA . SER A 1 85 ? -46.648 49.782 11.424 1.00 30.56 85 SER A CA 1
ATOM 653 C C . SER A 1 85 ? -45.199 49.832 11.918 1.00 30.56 85 SER A C 1
ATOM 655 O O . SER A 1 85 ? -44.655 48.830 12.374 1.00 30.56 85 SER A O 1
ATOM 657 N N . SER A 1 86 ? -44.584 51.014 11.850 1.00 34.16 86 SER A N 1
ATOM 658 C CA . SER A 1 86 ? -43.225 51.288 12.333 1.00 34.16 86 SER A CA 1
ATOM 659 C C . SER A 1 86 ? -43.226 51.660 13.819 1.00 34.16 86 SER A C 1
ATOM 661 O O . SER A 1 86 ? -43.975 52.550 14.216 1.00 34.16 86 SER A O 1
ATOM 663 N N . ALA A 1 87 ? -42.306 51.097 14.608 1.00 32.94 87 ALA A N 1
ATOM 664 C CA . ALA A 1 87 ? -41.993 51.578 15.955 1.00 32.94 87 ALA A CA 1
ATOM 665 C C . ALA A 1 87 ? -40.477 51.530 16.217 1.00 32.94 87 ALA A C 1
ATOM 667 O O . ALA A 1 87 ? -39.889 50.470 16.414 1.00 32.94 87 ALA A O 1
ATOM 668 N N . ARG A 1 88 ? -39.833 52.704 16.232 1.00 36.12 88 ARG A N 1
ATOM 669 C CA . ARG A 1 88 ? -38.463 52.875 16.747 1.00 36.12 88 ARG A CA 1
ATOM 670 C C . ARG A 1 88 ? -38.485 52.715 18.268 1.00 36.12 88 ARG A C 1
ATOM 672 O O . ARG A 1 88 ? -39.303 53.393 18.884 1.00 36.12 88 ARG A O 1
ATOM 679 N N . HIS A 1 89 ? -37.529 52.001 18.871 1.00 35.47 89 HIS A N 1
ATOM 680 C CA . HIS A 1 89 ? -37.071 52.326 20.231 1.00 35.47 89 HIS A CA 1
ATOM 681 C C . HIS A 1 89 ? -35.617 51.909 20.524 1.00 35.47 89 HIS A C 1
ATOM 683 O O . HIS A 1 89 ? -35.192 50.799 20.230 1.00 35.47 89 HIS A O 1
ATOM 689 N N . SER A 1 90 ? -34.891 52.864 21.113 1.00 34.59 90 SER A N 1
ATOM 690 C CA . SER A 1 90 ? -33.734 52.738 22.017 1.00 34.59 90 SER A CA 1
ATOM 691 C C . SER A 1 90 ? -32.717 51.597 21.837 1.00 34.59 90 SER A C 1
ATOM 693 O O . SER A 1 90 ? -32.862 50.493 22.353 1.00 34.59 90 SER A O 1
ATOM 695 N N . ASN A 1 91 ? -31.579 52.006 21.281 1.00 40.38 91 ASN A N 1
ATOM 696 C CA . ASN A 1 91 ? -30.218 51.569 21.589 1.00 40.38 91 ASN A CA 1
ATOM 697 C C . ASN A 1 91 ? -30.018 51.008 23.026 1.00 40.38 91 ASN A C 1
ATOM 699 O O . ASN A 1 91 ? -30.137 51.751 24.003 1.00 40.38 91 ASN A O 1
ATOM 703 N N . ARG A 1 92 ? -29.612 49.736 23.153 1.00 32.75 92 ARG A N 1
ATOM 704 C CA . ARG A 1 92 ? -28.877 49.219 24.322 1.00 32.75 92 ARG A CA 1
ATOM 705 C C . ARG A 1 92 ? -27.866 48.171 23.852 1.00 32.75 92 ARG A C 1
ATOM 707 O O . ARG A 1 92 ? -28.246 47.152 23.284 1.00 32.75 92 ARG A O 1
ATOM 714 N N . GLN A 1 93 ? -26.577 48.455 24.035 1.00 41.09 93 GLN A N 1
ATOM 715 C CA . GLN A 1 93 ? -25.479 47.573 23.630 1.00 41.09 93 GLN A CA 1
ATOM 716 C C . GLN A 1 93 ? -25.246 46.463 24.661 1.00 41.09 93 GLN A C 1
ATOM 718 O O . GLN A 1 93 ? -24.206 46.426 25.309 1.00 41.09 93 GLN A O 1
ATOM 723 N N . ASP A 1 94 ? -26.182 45.526 24.747 1.00 36.84 94 ASP A N 1
ATOM 724 C CA . ASP A 1 94 ? -25.887 44.186 25.245 1.00 36.84 94 ASP A CA 1
ATOM 725 C C . ASP A 1 94 ? -25.821 43.270 24.021 1.00 36.84 94 ASP A C 1
ATOM 727 O O . ASP A 1 94 ? -26.843 42.929 23.422 1.00 36.84 94 ASP A O 1
ATOM 731 N N . ARG A 1 95 ? -24.602 42.910 23.592 1.00 40.41 95 ARG A N 1
ATOM 732 C CA . ARG A 1 95 ? -24.414 41.876 22.565 1.00 40.41 95 ARG A CA 1
ATOM 733 C C . ARG A 1 95 ? -24.822 40.535 23.171 1.00 40.41 95 ARG A C 1
ATOM 735 O O . ARG A 1 95 ? -23.985 39.822 23.720 1.00 40.41 95 ARG A O 1
ATOM 742 N N . ALA A 1 96 ? -26.105 40.198 23.052 1.00 40.34 96 ALA A N 1
ATOM 743 C CA . ALA A 1 96 ? -26.544 38.816 23.160 1.00 40.34 96 ALA A CA 1
ATOM 744 C C . ALA A 1 96 ? -25.656 37.959 22.233 1.00 40.34 96 ALA A C 1
ATOM 746 O O . ALA A 1 96 ? -25.381 38.403 21.110 1.00 40.34 96 ALA A O 1
ATOM 747 N N . PRO A 1 97 ? -25.170 36.785 22.682 1.00 45.84 97 PRO A N 1
ATOM 748 C CA . PRO A 1 97 ? -24.395 35.900 21.823 1.00 45.84 97 PRO A CA 1
ATOM 749 C C . PRO A 1 97 ? -25.206 35.622 20.559 1.00 45.84 97 PRO A C 1
ATOM 751 O O . PRO A 1 97 ? -26.397 35.306 20.636 1.00 45.84 97 PRO A O 1
ATOM 754 N N . GLY A 1 98 ? -24.575 35.817 19.400 1.00 47.84 98 GLY A N 1
ATOM 755 C CA . GLY A 1 98 ? -25.248 35.649 18.121 1.00 47.84 98 GLY A CA 1
ATOM 756 C C . GLY A 1 98 ? -25.807 34.235 18.014 1.00 47.84 98 GLY A C 1
ATOM 757 O O . GLY A 1 98 ? -25.192 33.285 18.496 1.00 47.84 98 GLY A O 1
ATOM 758 N N . PHE A 1 99 ? -26.962 34.089 17.364 1.00 52.34 99 PHE A N 1
ATOM 759 C CA . PHE A 1 99 ? -27.639 32.800 17.165 1.00 52.34 99 PHE A CA 1
ATOM 760 C C . PHE A 1 99 ? -26.692 31.708 16.608 1.00 52.34 99 PHE A C 1
ATOM 762 O O . PHE A 1 99 ? -26.827 30.533 16.942 1.00 52.34 99 PHE A O 1
ATOM 769 N N . SER A 1 100 ? -25.666 32.120 15.853 1.00 66.06 100 SER A N 1
ATOM 770 C CA . SER A 1 100 ? -24.553 31.306 15.354 1.00 66.06 100 SER A CA 1
ATOM 771 C C . SER A 1 100 ? -23.646 30.680 16.429 1.00 66.06 100 SER A C 1
ATOM 773 O O . SER A 1 100 ? -23.259 29.526 16.280 1.00 66.06 100 SER A O 1
ATOM 775 N N . ASP A 1 101 ? -23.290 31.386 17.510 1.00 67.62 101 ASP A N 1
ATOM 776 C CA . ASP A 1 101 ? -22.378 30.847 18.541 1.00 67.62 101 ASP A CA 1
ATOM 777 C C . ASP A 1 101 ? -23.045 29.710 19.342 1.00 67.62 101 ASP A C 1
ATOM 779 O O . ASP A 1 101 ? -22.390 28.737 19.725 1.00 67.62 101 ASP A O 1
ATOM 783 N N . ILE A 1 102 ? -24.362 29.807 19.565 1.00 74.62 102 ILE A N 1
ATOM 784 C CA . ILE A 1 102 ? -25.155 28.791 20.277 1.00 74.62 102 ILE A CA 1
ATOM 785 C C . ILE A 1 102 ? -25.298 27.518 19.426 1.00 74.62 102 ILE A C 1
ATOM 787 O O . ILE A 1 102 ? -25.154 26.408 19.947 1.00 74.62 102 ILE A O 1
ATOM 791 N N . ASP A 1 103 ? -25.521 27.659 18.116 1.00 83.81 103 ASP A N 1
ATOM 792 C CA . ASP A 1 103 ? -25.545 26.533 17.173 1.00 83.81 103 ASP A CA 1
ATOM 793 C C . ASP A 1 103 ? -24.175 25.837 17.082 1.00 83.81 103 ASP A C 1
ATOM 795 O O . ASP A 1 103 ? -24.094 24.614 17.207 1.00 83.81 103 ASP A O 1
ATOM 799 N N . LEU A 1 104 ? -23.077 26.599 16.979 1.00 84.81 104 LEU A N 1
ATOM 800 C CA . LEU A 1 104 ? -21.719 26.040 16.989 1.00 84.81 104 LEU A CA 1
ATOM 801 C C . LEU A 1 104 ? -21.411 25.276 18.286 1.00 84.81 104 LEU A C 1
ATOM 803 O O . LEU A 1 104 ? -20.885 24.163 18.217 1.00 84.81 104 LEU A O 1
ATOM 807 N N . SER A 1 105 ? -21.790 25.806 19.455 1.00 87.62 105 SER A N 1
ATOM 808 C CA . SER A 1 105 ? -21.644 25.077 20.725 1.00 87.62 105 SER A CA 1
ATOM 809 C C . SER A 1 105 ? -22.484 23.796 20.749 1.00 87.62 105 SER A C 1
ATOM 811 O O . SER A 1 105 ? -21.985 22.739 21.121 1.00 87.62 105 SER A O 1
ATOM 813 N N . THR A 1 106 ? -23.733 23.847 20.280 1.00 89.38 106 THR A N 1
ATOM 814 C CA . THR A 1 106 ? -24.617 22.668 20.244 1.00 89.38 106 THR A CA 1
ATOM 815 C C . THR A 1 106 ? -24.054 21.579 19.322 1.00 89.38 106 THR A C 1
ATOM 817 O O . THR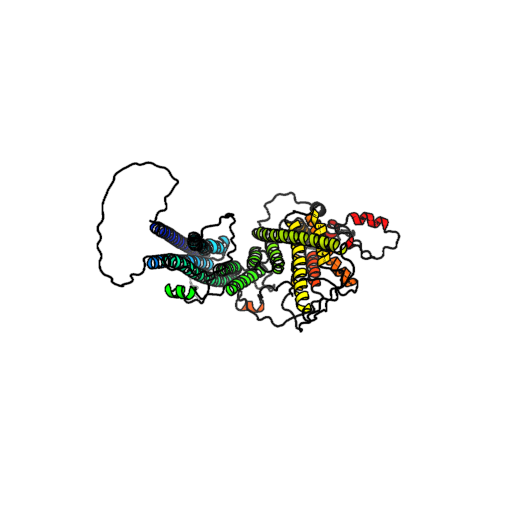 A 1 106 ? -24.030 20.397 19.674 1.00 89.38 106 THR A O 1
ATOM 820 N N . LYS A 1 107 ? -23.535 21.963 18.150 1.00 89.69 107 LYS A N 1
ATOM 821 C CA . LYS A 1 107 ? -22.852 21.055 17.216 1.00 89.69 107 LYS A CA 1
ATOM 822 C C . LYS A 1 107 ? -21.588 20.457 17.823 1.00 89.69 107 LYS A C 1
ATOM 824 O O . LYS A 1 107 ? -21.363 19.255 17.667 1.00 89.69 107 LYS A O 1
ATOM 829 N N . LYS A 1 108 ? -20.778 21.267 18.512 1.00 91.06 108 LYS A N 1
ATOM 830 C CA . LYS A 1 108 ? -19.590 20.811 19.244 1.00 91.06 108 LYS A CA 1
ATOM 831 C C . LYS A 1 108 ? -19.954 19.706 20.231 1.00 91.06 108 LYS A C 1
ATOM 833 O O . LYS A 1 108 ? -19.365 18.631 20.160 1.00 91.06 108 LYS A O 1
ATOM 838 N N . ASP A 1 109 ? -20.947 19.946 21.083 1.00 92.25 109 ASP A N 1
ATOM 839 C CA . ASP A 1 109 ? -21.354 19.012 22.136 1.00 92.25 109 ASP A CA 1
ATOM 840 C C . ASP A 1 109 ? -21.834 17.672 21.545 1.00 92.25 109 ASP A C 1
ATOM 842 O O . ASP A 1 109 ? -21.449 16.603 22.022 1.00 92.25 109 ASP A O 1
ATOM 846 N N . VAL A 1 110 ? -22.586 17.703 20.435 1.00 93.31 110 VAL A N 1
ATOM 847 C CA . VAL A 1 110 ? -22.994 16.493 19.690 1.00 93.31 110 VAL A CA 1
ATOM 848 C C . VAL A 1 110 ? -21.786 15.716 19.149 1.00 93.31 110 VAL A C 1
ATOM 850 O O . VAL A 1 110 ? -21.765 14.483 19.215 1.00 93.31 110 VAL A O 1
ATOM 853 N N . TRP A 1 111 ? -20.768 16.398 18.615 1.00 94.38 111 TRP A N 1
ATOM 854 C CA . TRP A 1 111 ? -19.546 15.739 18.143 1.00 94.38 111 TRP A CA 1
ATOM 855 C C . TRP A 1 111 ? -18.698 15.188 19.295 1.00 94.38 111 TRP A C 1
ATOM 857 O O . TRP A 1 111 ? -18.241 14.051 19.196 1.00 94.38 111 TRP A O 1
ATOM 867 N N . GLU A 1 112 ? -18.543 15.912 20.404 1.00 94.44 112 GLU A N 1
ATOM 868 C CA . GLU A 1 112 ? -17.858 15.409 21.605 1.00 94.44 112 GLU A CA 1
ATOM 869 C C . GLU A 1 112 ? -18.560 14.168 22.172 1.00 94.44 112 GLU A C 1
ATOM 871 O O . GLU A 1 112 ? -17.902 13.172 22.482 1.00 94.44 112 GLU A O 1
ATOM 876 N N . GLN A 1 113 ? -19.895 14.160 22.212 1.00 95.94 113 GLN A N 1
ATOM 877 C CA . GLN A 1 113 ? -20.673 12.999 22.645 1.00 95.94 113 GLN A CA 1
ATOM 878 C C . GLN A 1 113 ? -20.469 11.788 21.714 1.00 95.94 113 GLN A C 1
ATOM 880 O O . GLN A 1 113 ? -20.308 10.660 22.192 1.00 95.94 113 GLN A O 1
ATOM 885 N N . LYS A 1 114 ? -20.398 12.001 20.388 1.00 96.69 114 LYS A N 1
ATOM 886 C CA . LYS A 1 114 ? -20.023 10.943 19.429 1.00 96.69 114 LYS A CA 1
ATOM 887 C C . LYS A 1 114 ? -18.618 10.405 19.699 1.00 96.69 114 LYS A C 1
ATOM 889 O O . LYS A 1 114 ? -18.457 9.188 19.762 1.00 96.69 114 LYS A O 1
ATOM 894 N N . ILE A 1 115 ? -17.619 11.275 19.878 1.00 97.06 115 ILE A N 1
ATOM 895 C CA . ILE A 1 115 ? -16.233 10.877 20.188 1.00 97.06 115 ILE A CA 1
ATOM 896 C C . ILE A 1 115 ? -16.215 9.983 21.433 1.00 97.06 115 ILE A C 1
ATOM 898 O O . ILE A 1 115 ? -15.705 8.861 21.380 1.00 97.06 115 ILE A O 1
ATOM 902 N N . GLN A 1 116 ? -16.847 10.431 22.521 1.00 97.44 116 GLN A N 1
ATOM 903 C CA . GLN A 1 116 ? -16.920 9.688 23.779 1.00 97.44 116 GLN A CA 1
ATOM 904 C C . GLN A 1 116 ? -17.560 8.304 23.602 1.00 97.44 116 GLN A C 1
ATOM 906 O O . GLN A 1 116 ? -17.003 7.313 24.082 1.00 97.44 116 GLN A O 1
ATOM 911 N N . LEU A 1 117 ? -18.689 8.192 22.889 1.00 98.25 117 LEU A N 1
ATOM 912 C CA . LEU A 1 117 ? -19.321 6.890 22.649 1.00 98.25 117 LEU A CA 1
ATOM 913 C C . LEU A 1 117 ? -18.485 5.970 21.755 1.00 98.25 117 LEU A C 1
ATOM 915 O O . LEU A 1 117 ? -18.402 4.774 22.034 1.00 98.25 117 LEU A O 1
ATOM 919 N N . HIS A 1 118 ? -17.846 6.493 20.710 1.00 98.50 118 HIS A N 1
ATOM 920 C CA . HIS A 1 118 ? -17.013 5.692 19.812 1.00 98.50 118 HIS A CA 1
ATOM 921 C C . HIS A 1 118 ? -15.743 5.172 20.515 1.00 98.50 118 HIS A C 1
ATOM 923 O O . HIS A 1 118 ? -15.407 3.992 20.380 1.00 98.50 118 HIS A O 1
ATOM 929 N N . ILE A 1 119 ? -15.095 5.982 21.360 1.00 98.44 119 ILE A N 1
ATOM 930 C CA . ILE A 1 119 ? -13.974 5.539 22.209 1.00 98.44 119 ILE A CA 1
ATOM 931 C C . ILE A 1 119 ? -14.450 4.560 23.301 1.00 98.44 119 ILE A C 1
ATOM 933 O O . ILE A 1 119 ? -13.790 3.551 23.565 1.00 98.44 119 ILE A O 1
ATOM 937 N N . ARG A 1 120 ? -15.634 4.772 23.893 1.00 98.38 120 ARG A N 1
ATOM 938 C CA . ARG A 1 120 ? -16.269 3.818 24.825 1.00 98.38 120 ARG A CA 1
ATOM 939 C C . ARG A 1 120 ? -16.554 2.472 24.150 1.00 98.38 120 ARG A C 1
ATOM 941 O O . ARG A 1 120 ? -16.274 1.435 24.749 1.00 98.38 120 ARG A O 1
ATOM 948 N N . LEU A 1 121 ? -17.044 2.472 22.908 1.00 98.50 121 LEU A N 1
ATOM 949 C CA . LEU A 1 121 ? -17.261 1.265 22.105 1.00 98.50 121 LEU A CA 1
ATOM 950 C C . LEU A 1 121 ? -15.940 0.533 21.834 1.00 98.50 121 LEU A C 1
ATOM 952 O O . LEU A 1 121 ? -15.866 -0.677 22.047 1.00 98.50 121 LEU A O 1
ATOM 956 N N . ALA A 1 122 ? -14.887 1.255 21.437 1.00 98.44 122 ALA A N 1
ATOM 957 C CA . ALA A 1 122 ? -13.556 0.685 21.231 1.00 98.44 122 ALA A CA 1
ATOM 958 C C . ALA A 1 122 ? -13.023 0.016 22.513 1.00 98.44 122 ALA A C 1
ATOM 960 O O . ALA A 1 122 ? -12.624 -1.151 22.491 1.00 98.44 122 ALA A O 1
ATOM 961 N N . ASN A 1 123 ? -13.127 0.692 23.661 1.00 98.44 123 ASN A N 1
ATOM 962 C CA . ASN A 1 123 ? -12.752 0.120 24.956 1.00 98.44 123 ASN A CA 1
ATOM 963 C C . ASN A 1 123 ? -13.575 -1.140 25.310 1.00 98.44 123 ASN A C 1
ATOM 965 O O . ASN A 1 123 ? -13.006 -2.088 25.844 1.00 98.44 123 ASN A O 1
ATOM 969 N N . ARG A 1 124 ? -14.863 -1.238 24.935 1.00 98.25 124 ARG A N 1
ATOM 970 C CA . ARG A 1 124 ? -15.642 -2.488 25.100 1.00 98.25 124 ARG A CA 1
ATOM 971 C C . ARG A 1 124 ? -15.165 -3.639 24.213 1.00 98.25 124 ARG A C 1
ATOM 973 O O . ARG A 1 124 ? -15.240 -4.791 24.640 1.00 98.25 124 ARG A O 1
ATOM 980 N N . TYR A 1 125 ? -14.646 -3.358 23.018 1.00 98.38 125 TYR A N 1
ATOM 981 C CA . TYR A 1 125 ? -13.952 -4.377 22.225 1.00 98.38 125 TYR A CA 1
ATOM 982 C C . TYR A 1 125 ? -12.651 -4.826 22.908 1.00 98.38 125 TYR A C 1
ATOM 984 O O . TYR A 1 125 ? -12.399 -6.028 22.966 1.00 98.38 125 TYR A O 1
ATOM 992 N N . LEU A 1 126 ? -11.864 -3.906 23.480 1.00 97.75 126 LEU A N 1
ATOM 993 C CA . LEU A 1 126 ? -10.643 -4.239 24.231 1.00 97.75 126 LEU A CA 1
ATOM 994 C C . LEU A 1 126 ? -10.931 -5.077 25.487 1.00 97.75 126 LEU A C 1
ATOM 996 O O . LEU A 1 126 ? -10.234 -6.065 25.712 1.00 97.75 126 LEU A O 1
ATOM 1000 N N . ASP A 1 127 ? -11.972 -4.743 26.257 1.00 97.62 127 ASP A N 1
ATOM 1001 C CA . ASP A 1 127 ? -12.438 -5.543 27.403 1.00 97.62 127 ASP A CA 1
ATOM 1002 C C . ASP A 1 127 ? -12.708 -7.002 26.985 1.00 97.62 127 ASP A C 1
ATOM 1004 O O . ASP A 1 127 ? -12.272 -7.945 27.647 1.00 97.62 127 ASP A O 1
ATOM 1008 N N . LEU A 1 128 ? -13.397 -7.200 25.854 1.00 97.25 128 LEU A N 1
ATOM 1009 C CA . LEU A 1 128 ? -13.737 -8.524 25.329 1.00 97.25 128 LEU A CA 1
ATOM 1010 C C . LEU A 1 128 ? -12.522 -9.267 24.739 1.00 97.25 128 LEU A C 1
ATOM 1012 O O . LEU A 1 128 ? -12.419 -10.481 24.908 1.00 97.25 128 LEU A O 1
ATOM 1016 N N . ILE A 1 129 ? -11.586 -8.561 24.097 1.00 95.62 129 ILE A N 1
ATOM 1017 C CA . ILE A 1 129 ? -10.314 -9.130 23.612 1.00 95.62 129 ILE A CA 1
ATOM 1018 C C . ILE A 1 129 ? -9.454 -9.614 24.791 1.00 95.62 129 ILE A C 1
ATOM 1020 O O . ILE A 1 129 ? -8.896 -10.708 24.726 1.00 95.62 129 ILE A O 1
ATOM 1024 N N . LYS A 1 130 ? -9.393 -8.840 25.885 1.00 95.56 130 LYS A N 1
ATOM 1025 C CA . LYS A 1 130 ? -8.703 -9.223 27.130 1.00 95.56 130 LYS A CA 1
ATOM 1026 C C . LYS A 1 130 ? -9.370 -10.400 27.845 1.00 95.56 130 LYS A C 1
ATOM 1028 O O . LYS A 1 130 ? -8.672 -11.194 28.467 1.00 95.56 130 LYS A O 1
ATOM 1033 N N . LEU A 1 131 ? -10.698 -10.508 27.767 1.00 95.38 131 LEU A N 1
ATOM 1034 C CA . LEU A 1 131 ? -11.467 -11.590 28.386 1.00 95.38 131 LEU A CA 1
ATOM 1035 C C . LEU A 1 131 ? -11.286 -12.934 27.664 1.00 95.38 131 LEU A C 1
ATOM 1037 O O . LEU A 1 131 ? -11.125 -13.956 28.325 1.00 95.38 131 LEU A O 1
ATOM 1041 N N . ASP A 1 132 ? -11.345 -12.954 26.330 1.00 93.88 132 ASP A N 1
ATOM 1042 C CA . ASP A 1 132 ? -11.201 -14.179 25.534 1.00 93.88 132 ASP A CA 1
ATOM 1043 C C . ASP A 1 132 ? -10.512 -13.893 24.193 1.00 93.88 132 ASP A C 1
ATOM 1045 O O . ASP A 1 132 ? -11.151 -13.607 23.172 1.00 93.88 132 ASP A O 1
ATOM 1049 N N . TYR A 1 133 ? -9.181 -13.992 24.195 1.00 91.56 133 TYR A N 1
ATOM 1050 C CA . TYR A 1 133 ? -8.372 -13.728 23.009 1.00 91.56 133 TYR A CA 1
ATOM 1051 C C . TYR A 1 133 ? -8.692 -14.699 21.860 1.00 91.56 133 TYR A C 1
ATOM 1053 O O . TYR A 1 133 ? -8.888 -14.260 20.725 1.00 91.56 133 TYR A O 1
ATOM 1061 N N . ALA A 1 134 ? -8.850 -15.996 22.146 1.00 89.50 134 ALA A N 1
ATOM 1062 C CA . ALA A 1 134 ? -9.131 -17.021 21.137 1.00 89.50 134 ALA A CA 1
ATOM 1063 C C . ALA A 1 134 ? -10.508 -16.832 20.469 1.00 89.50 134 ALA A C 1
ATOM 1065 O O . ALA A 1 134 ? -10.646 -16.968 19.247 1.00 89.50 134 ALA A O 1
ATOM 1066 N N . PHE A 1 135 ? -11.532 -16.455 21.240 1.00 92.56 135 PHE A N 1
ATOM 1067 C CA . PHE A 1 135 ? -12.816 -16.016 20.693 1.00 92.56 135 PHE A CA 1
ATOM 1068 C C . PHE A 1 135 ? -12.662 -14.739 19.863 1.00 92.56 135 PHE A C 1
ATOM 1070 O O . PHE A 1 135 ? -13.238 -14.647 18.773 1.00 92.56 135 PHE A O 1
ATOM 1077 N N . SER A 1 136 ? -11.869 -13.775 20.346 1.00 92.50 136 SER A N 1
ATOM 1078 C CA . SER A 1 136 ? -11.653 -12.503 19.656 1.00 92.50 136 SER A CA 1
ATOM 1079 C C . SER A 1 136 ? -11.038 -12.685 18.268 1.00 92.50 136 SER A C 1
ATOM 1081 O O . SER A 1 136 ? -11.480 -12.050 17.307 1.00 92.50 136 SER A O 1
ATOM 1083 N N . GLU A 1 137 ? -10.109 -13.632 18.136 1.00 89.88 137 GLU A N 1
ATOM 1084 C CA . GLU A 1 137 ? -9.514 -14.037 16.868 1.00 89.88 137 GLU A CA 1
ATOM 1085 C C . GLU A 1 137 ? -10.533 -14.702 15.946 1.00 89.88 137 GLU A C 1
ATOM 1087 O O . GLU A 1 137 ? -10.727 -14.260 14.811 1.00 89.88 137 GLU A O 1
ATOM 1092 N N . LYS A 1 138 ? -11.249 -15.716 16.451 1.00 91.94 138 LYS A N 1
ATOM 1093 C CA . LYS A 1 138 ? -12.276 -16.450 15.693 1.00 91.94 138 LYS A CA 1
ATOM 1094 C C . LYS A 1 138 ? -13.405 -15.545 15.187 1.00 91.94 138 LYS A C 1
ATOM 1096 O O . LYS A 1 138 ? -14.069 -15.880 14.206 1.00 91.94 138 LYS A O 1
ATOM 1101 N N . LYS A 1 139 ? -13.648 -14.414 15.854 1.00 94.75 139 LYS A N 1
ATOM 1102 C CA . LYS A 1 139 ? -14.631 -13.395 15.457 1.00 94.75 139 LYS A CA 1
ATOM 1103 C C . LYS A 1 139 ? -14.026 -12.148 14.810 1.00 94.75 139 LYS A C 1
ATOM 1105 O O . LYS A 1 139 ? -14.787 -11.266 14.428 1.00 94.75 139 LYS A O 1
ATOM 1110 N N . SER A 1 140 ? -12.701 -12.081 14.647 1.00 94.31 140 SER A N 1
ATOM 1111 C CA . SER A 1 140 ? -11.984 -10.921 14.095 1.00 94.31 140 SER A CA 1
ATOM 1112 C C . SER A 1 140 ? -12.390 -9.593 14.754 1.00 94.31 140 SER A C 1
ATOM 1114 O O . SER A 1 140 ? -12.610 -8.587 14.074 1.00 94.31 140 SER A O 1
ATOM 1116 N N . LEU A 1 141 ? -12.509 -9.590 16.089 1.00 95.44 141 LEU A N 1
ATOM 1117 C CA . LEU A 1 141 ? -13.031 -8.449 16.854 1.00 95.44 141 LEU A CA 1
ATOM 1118 C C . LEU A 1 141 ? -12.209 -7.169 16.663 1.00 95.44 141 LEU A C 1
ATOM 1120 O O . LEU A 1 141 ? -12.787 -6.091 16.637 1.00 95.44 141 LEU A O 1
ATOM 1124 N N . GLU A 1 142 ? -10.898 -7.277 16.448 1.00 94.00 142 GLU A N 1
ATOM 1125 C CA . GLU A 1 142 ? -10.025 -6.150 16.088 1.00 94.00 142 GLU A CA 1
ATOM 1126 C C . GLU A 1 142 ? -10.490 -5.438 14.800 1.00 94.00 142 GLU A C 1
ATOM 1128 O O . GLU A 1 142 ? -10.593 -4.211 14.760 1.00 94.00 142 GLU A O 1
ATOM 1133 N N . SER A 1 143 ? -10.849 -6.201 13.759 1.00 94.56 143 SER A N 1
ATOM 1134 C CA . SER A 1 143 ? -11.342 -5.650 12.488 1.00 94.56 143 SER A CA 1
ATOM 1135 C C . SER A 1 143 ? -12.750 -5.064 12.623 1.00 94.56 143 SER A C 1
ATOM 1137 O O . SER A 1 143 ? -13.059 -4.042 12.007 1.00 94.56 143 SER A O 1
ATOM 1139 N N . LEU A 1 144 ? -13.604 -5.673 13.453 1.00 96.50 144 LEU A N 1
ATOM 1140 C CA . LEU A 1 144 ? -14.925 -5.125 13.777 1.00 96.50 144 LEU A CA 1
ATOM 1141 C C . LEU A 1 144 ? -14.817 -3.825 14.584 1.00 96.50 144 LEU A C 1
ATOM 1143 O O . LEU A 1 144 ? -15.528 -2.872 14.269 1.00 96.50 144 LEU A O 1
ATOM 1147 N N . CYS A 1 145 ? -13.895 -3.757 15.546 1.00 97.88 145 CYS A N 1
ATOM 1148 C CA . CYS A 1 145 ? -13.583 -2.550 16.307 1.00 97.88 145 CYS A CA 1
ATOM 1149 C C . CYS A 1 145 ? -13.120 -1.419 15.380 1.00 97.88 145 CYS A C 1
ATOM 1151 O O . CYS A 1 145 ? -13.722 -0.345 15.393 1.00 97.88 145 CYS A O 1
ATOM 1153 N N . TRP A 1 146 ? -12.146 -1.680 14.493 1.00 97.62 146 TRP A N 1
ATOM 1154 C CA . TRP A 1 146 ? -11.724 -0.697 13.488 1.00 97.62 146 TRP A CA 1
ATOM 1155 C C . TRP A 1 146 ? -12.913 -0.191 12.668 1.00 97.62 146 TRP A C 1
ATOM 1157 O O . TRP A 1 146 ? -13.145 1.011 12.617 1.00 97.62 146 TRP A O 1
ATOM 1167 N N . LYS A 1 147 ? -13.710 -1.088 12.072 1.00 97.31 147 LYS A N 1
ATOM 1168 C CA . LYS A 1 147 ? -14.821 -0.698 11.187 1.00 97.31 147 LYS A CA 1
ATOM 1169 C C . LYS A 1 147 ? -15.924 0.080 11.911 1.00 97.31 147 LYS A C 1
ATOM 1171 O O . LYS A 1 147 ? -16.383 1.091 11.388 1.00 97.31 147 LYS A O 1
ATOM 1176 N N . ARG A 1 148 ? -16.366 -0.392 13.082 1.00 97.31 148 ARG A N 1
ATOM 1177 C CA . ARG A 1 148 ? -17.556 0.133 13.777 1.00 97.31 148 ARG A CA 1
ATOM 1178 C C . ARG A 1 148 ? -17.245 1.254 14.762 1.00 97.31 148 ARG A C 1
ATOM 1180 O O . ARG A 1 148 ? -17.981 2.231 14.809 1.00 97.31 148 ARG A O 1
ATOM 1187 N N . ALA A 1 149 ? -16.172 1.122 15.539 1.00 97.88 149 ALA A N 1
ATOM 1188 C CA . ALA A 1 149 ? -15.818 2.102 16.559 1.00 97.88 149 ALA A CA 1
ATOM 1189 C C . ALA A 1 149 ? -14.960 3.236 15.991 1.00 97.88 149 ALA A C 1
ATOM 1191 O O . ALA A 1 149 ? -15.237 4.393 16.281 1.00 97.88 149 ALA A O 1
ATOM 1192 N N . ILE A 1 150 ? -13.961 2.940 15.154 1.00 98.31 150 ILE A N 1
ATOM 1193 C CA . ILE A 1 150 ? -12.982 3.955 14.733 1.00 98.31 150 ILE A CA 1
ATOM 1194 C C . ILE A 1 150 ? -13.323 4.551 13.359 1.00 98.31 150 ILE A C 1
ATOM 1196 O O . ILE A 1 150 ? -13.705 5.717 13.249 1.00 98.31 150 ILE A O 1
ATOM 1200 N N . TYR A 1 151 ? -13.246 3.743 12.304 1.00 97.44 151 TYR A N 1
ATOM 1201 C CA . TYR A 1 151 ? -13.398 4.171 10.913 1.00 97.44 151 TYR A CA 1
ATOM 1202 C C . TYR A 1 151 ? -14.789 4.750 10.603 1.00 97.44 151 TYR A C 1
ATOM 1204 O O . TYR A 1 151 ? -14.899 5.718 9.857 1.00 97.44 151 TYR A O 1
ATOM 1212 N N . SER A 1 152 ? -15.850 4.240 11.239 1.00 96.94 152 SER A N 1
ATOM 1213 C CA . SER A 1 152 ? -17.198 4.810 11.107 1.00 96.94 152 SER A CA 1
ATOM 1214 C C . SER A 1 152 ? -17.298 6.273 11.561 1.00 96.94 152 SER A C 1
ATOM 1216 O O . SER A 1 152 ? -18.113 7.010 11.004 1.00 96.94 152 SER A O 1
ATOM 1218 N N . LEU A 1 153 ? -16.516 6.705 12.559 1.00 97.44 153 LEU A N 1
ATOM 1219 C CA . LEU A 1 153 ? -16.500 8.107 12.993 1.00 97.44 153 LEU A CA 1
ATOM 1220 C C . LEU A 1 153 ? -15.502 8.938 12.175 1.00 97.44 153 LEU A C 1
ATOM 1222 O O . LEU A 1 153 ? -15.820 10.075 11.836 1.00 97.44 153 LEU A O 1
ATOM 1226 N N . VAL A 1 154 ? -14.363 8.356 11.769 1.00 97.19 154 VAL A N 1
ATOM 1227 C CA . VAL A 1 154 ? -13.452 8.953 10.768 1.00 97.19 154 VAL A CA 1
ATOM 1228 C C . VAL A 1 154 ? -14.228 9.387 9.525 1.00 97.19 154 VAL A C 1
ATOM 1230 O O . VAL A 1 154 ? -14.111 10.529 9.091 1.00 97.19 154 VAL A O 1
ATOM 1233 N N . GLU A 1 155 ? -15.047 8.499 8.966 1.00 95.62 155 GLU A N 1
ATOM 1234 C CA . GLU A 1 155 ? -15.763 8.768 7.719 1.00 95.62 155 GLU A CA 1
ATOM 1235 C C . GLU A 1 155 ? -16.875 9.817 7.901 1.00 95.62 155 GLU A C 1
ATOM 1237 O O . GLU A 1 155 ? -17.020 10.712 7.070 1.00 95.62 155 GLU A O 1
ATOM 1242 N N . GLN A 1 156 ? -17.573 9.817 9.045 1.00 95.44 156 GLN A N 1
ATOM 1243 C CA . GLN A 1 156 ? -18.495 10.904 9.407 1.00 95.44 156 GLN A CA 1
ATOM 1244 C C . GLN A 1 156 ? -17.788 12.270 9.478 1.00 95.44 156 GLN A C 1
ATOM 1246 O O . GLN A 1 156 ? -18.330 13.259 8.979 1.00 95.44 156 GLN A O 1
ATOM 1251 N N . PHE A 1 157 ? -16.586 12.342 10.066 1.00 95.75 157 PHE A N 1
ATOM 1252 C CA . PHE A 1 157 ? -15.790 13.574 10.084 1.00 95.75 157 PHE A CA 1
ATOM 1253 C C . PHE A 1 157 ? -15.358 13.996 8.674 1.00 95.75 157 PHE A C 1
ATOM 1255 O O . PHE A 1 157 ? -15.505 15.169 8.333 1.00 95.75 157 PHE A O 1
ATOM 1262 N N . ARG A 1 158 ? -14.884 13.067 7.830 1.00 94.38 158 ARG A N 1
ATOM 1263 C CA . ARG A 1 158 ? -14.493 13.355 6.433 1.00 94.38 158 ARG A CA 1
ATOM 1264 C C . ARG A 1 158 ? -15.646 13.952 5.627 1.00 94.38 158 ARG A C 1
ATOM 1266 O O . ARG A 1 158 ? -15.464 14.980 4.975 1.00 94.38 158 ARG A O 1
ATOM 1273 N N . GLN A 1 159 ? -16.831 13.349 5.708 1.00 93.25 159 GLN A N 1
ATOM 1274 C CA . GLN A 1 159 ? -18.024 13.813 4.994 1.00 93.25 159 GLN A CA 1
ATOM 1275 C C . GLN A 1 159 ? -18.458 15.205 5.462 1.00 93.25 159 GLN A C 1
ATOM 1277 O O . GLN A 1 159 ? -18.668 16.099 4.642 1.00 93.25 159 GLN A O 1
ATOM 1282 N N . ALA A 1 160 ? -18.521 15.430 6.775 1.00 91.19 160 ALA A N 1
ATOM 1283 C CA . ALA A 1 160 ? -18.903 16.725 7.326 1.00 91.19 160 ALA A CA 1
ATOM 1284 C C . ALA A 1 160 ? -17.868 17.830 7.025 1.00 91.19 160 ALA A C 1
ATOM 1286 O O . ALA A 1 160 ? -18.253 18.946 6.676 1.00 91.19 160 ALA A O 1
ATOM 1287 N N . LEU A 1 161 ? -16.565 17.517 7.043 1.00 90.88 161 LEU A N 1
ATOM 1288 C CA . LEU A 1 161 ? -15.509 18.436 6.601 1.00 90.88 161 LEU A CA 1
ATOM 1289 C C . LEU A 1 161 ? -15.623 18.768 5.100 1.00 90.88 161 LEU A C 1
ATOM 1291 O O . LEU A 1 161 ? -15.446 19.932 4.739 1.00 90.88 161 LEU A O 1
ATOM 1295 N N . LYS A 1 162 ? -15.985 17.803 4.233 1.00 90.44 162 LYS A N 1
ATOM 1296 C CA . LYS A 1 162 ? -16.267 18.045 2.798 1.00 90.44 162 LYS A CA 1
ATOM 1297 C C . LYS A 1 162 ? -17.462 18.995 2.617 1.00 90.44 162 LYS A C 1
ATOM 1299 O O . LYS A 1 162 ? -17.385 19.911 1.800 1.00 90.44 162 LYS A O 1
ATOM 1304 N N . VAL A 1 163 ? -18.526 18.847 3.414 1.00 88.50 163 VAL A N 1
ATOM 1305 C CA . VAL A 1 163 ? -19.695 19.755 3.407 1.00 88.50 163 VAL A CA 1
ATOM 1306 C C . VAL A 1 163 ? -19.321 21.171 3.863 1.00 88.50 163 VAL A C 1
ATOM 1308 O O . VAL A 1 163 ? -19.638 22.136 3.166 1.00 88.50 163 VAL A O 1
ATOM 1311 N N . CYS A 1 164 ? -18.605 21.314 4.981 1.00 86.62 164 CYS A N 1
ATOM 1312 C CA . CYS A 1 164 ? -18.160 22.621 5.480 1.00 86.62 164 CYS A CA 1
ATOM 1313 C C . CYS A 1 164 ? -17.222 23.323 4.478 1.00 86.62 164 CYS A C 1
ATOM 1315 O O . CYS A 1 164 ? -17.375 24.515 4.211 1.00 86.62 164 CYS A O 1
ATOM 1317 N N . ALA A 1 165 ? -16.309 22.576 3.847 1.00 85.62 165 ALA A N 1
ATOM 1318 C CA . ALA A 1 165 ? -15.428 23.102 2.806 1.00 85.62 165 ALA A CA 1
ATOM 1319 C C . ALA A 1 165 ? -16.196 23.571 1.554 1.00 85.62 165 ALA A C 1
ATOM 1321 O O . ALA A 1 165 ? -15.889 24.645 1.036 1.00 85.62 165 ALA A O 1
ATOM 1322 N N . LYS A 1 166 ? -17.215 22.823 1.091 1.00 86.12 166 LYS A N 1
ATOM 1323 C CA . LYS A 1 166 ? -18.081 23.250 -0.028 1.00 86.12 166 LYS A CA 1
ATOM 1324 C C . LYS A 1 166 ? -18.836 24.547 0.303 1.00 86.12 166 LYS A C 1
ATOM 1326 O O . LYS A 1 166 ? -18.802 25.477 -0.499 1.00 86.12 166 LYS A O 1
ATOM 1331 N N . ARG A 1 167 ? -19.425 24.666 1.503 1.00 81.00 167 ARG A N 1
ATOM 1332 C CA . ARG A 1 167 ? -20.103 25.900 1.969 1.00 81.00 167 ARG A CA 1
ATOM 1333 C C . ARG A 1 167 ? -19.177 27.123 1.964 1.00 81.00 167 ARG A C 1
ATOM 1335 O O . ARG A 1 167 ? -19.595 28.205 1.565 1.00 81.00 167 ARG A O 1
ATOM 1342 N N . GLY A 1 168 ? -17.913 26.943 2.356 1.00 73.31 168 GLY A N 1
ATOM 1343 C CA . GLY A 1 168 ? -16.894 27.999 2.330 1.00 73.31 168 GLY A CA 1
ATOM 1344 C C . GLY A 1 168 ? -16.354 28.370 0.937 1.00 73.31 168 GLY A C 1
ATOM 1345 O O . GLY A 1 168 ? -15.650 29.376 0.827 1.00 73.31 168 GLY A O 1
ATOM 1346 N N . ARG A 1 169 ? -16.648 27.578 -0.109 1.00 72.50 169 ARG A N 1
ATOM 1347 C CA . ARG A 1 169 ? -16.294 27.874 -1.513 1.00 72.50 169 ARG A CA 1
ATOM 1348 C C . ARG A 1 169 ? -17.446 28.495 -2.296 1.00 72.50 169 ARG A C 1
ATOM 1350 O O . ARG A 1 169 ? -17.230 29.536 -2.899 1.00 72.50 169 ARG A O 1
ATOM 1357 N N . ALA A 1 170 ? -18.657 27.937 -2.211 1.00 63.03 170 ALA A N 1
ATOM 1358 C CA . ALA A 1 170 ? -19.823 28.454 -2.941 1.00 63.03 170 ALA A CA 1
ATOM 1359 C C . ALA A 1 170 ? -20.058 29.956 -2.670 1.00 63.03 170 ALA A C 1
ATOM 1361 O O . ALA A 1 170 ? -20.194 30.750 -3.594 1.00 63.03 170 ALA A O 1
ATOM 1362 N N . ARG A 1 171 ? -19.930 30.371 -1.400 1.00 56.94 171 ARG A N 1
ATOM 1363 C CA . ARG A 1 171 ? -20.020 31.778 -0.957 1.00 56.94 171 ARG A CA 1
ATOM 1364 C C . ARG A 1 171 ? -18.880 32.698 -1.428 1.00 56.94 171 ARG A C 1
ATOM 1366 O O . ARG A 1 171 ? -18.894 33.877 -1.106 1.00 56.94 171 ARG A O 1
ATOM 1373 N N . LYS A 1 172 ? -17.860 32.175 -2.117 1.00 55.22 172 LYS A N 1
ATOM 1374 C CA . LYS A 1 172 ? -16.804 32.963 -2.783 1.00 55.22 172 LYS A CA 1
ATOM 1375 C C . LYS A 1 172 ? -16.988 33.032 -4.297 1.00 55.22 172 LYS A C 1
ATOM 1377 O O . LYS A 1 172 ? -16.446 33.938 -4.918 1.00 55.22 172 LYS A O 1
ATOM 1382 N N . GLU A 1 173 ? -17.701 32.071 -4.876 1.00 48.56 173 GLU A N 1
ATOM 1383 C CA . GLU A 1 173 ? -17.968 31.999 -6.315 1.00 48.56 173 GLU A CA 1
ATOM 1384 C C . GLU A 1 173 ? -19.174 32.878 -6.696 1.00 48.56 173 GLU A C 1
ATOM 1386 O O . GLU A 1 173 ? -19.143 33.509 -7.746 1.00 48.56 173 GLU A O 1
ATOM 1391 N N . GLU A 1 174 ? -20.159 33.056 -5.804 1.00 47.59 174 GLU A N 1
ATOM 1392 C CA . GLU A 1 174 ? -21.269 34.018 -5.990 1.00 47.59 174 GLU A CA 1
ATOM 1393 C C . GLU A 1 174 ? -20.814 35.495 -6.074 1.00 47.59 174 GLU A C 1
ATOM 1395 O O . GLU A 1 174 ? -21.504 36.313 -6.677 1.00 47.59 174 GLU A O 1
ATOM 1400 N N . ASP A 1 175 ? -19.635 35.836 -5.536 1.00 45.66 175 ASP A N 1
ATOM 1401 C CA . ASP A 1 175 ? -19.002 37.166 -5.654 1.00 45.66 175 ASP A CA 1
ATOM 1402 C C . ASP A 1 175 ? -18.093 37.297 -6.906 1.00 45.66 175 ASP A C 1
ATOM 1404 O O . ASP A 1 175 ? -17.462 38.338 -7.117 1.00 45.66 175 ASP A O 1
ATOM 1408 N N . SER A 1 176 ? -17.967 36.245 -7.727 1.00 36.94 176 SER A N 1
ATOM 1409 C CA . SER A 1 176 ? -16.981 36.140 -8.813 1.00 36.94 176 SER A CA 1
ATOM 1410 C C . SER A 1 176 ? -17.543 35.406 -10.034 1.00 36.94 176 SER A C 1
ATOM 1412 O O . SER A 1 176 ? -17.131 34.291 -10.360 1.00 36.94 176 SER A O 1
ATOM 1414 N N . ASP A 1 177 ? -18.444 36.075 -10.747 1.00 34.44 177 ASP A N 1
ATOM 1415 C CA . ASP A 1 177 ? -19.013 35.593 -12.006 1.00 34.44 177 ASP A CA 1
ATOM 1416 C C . ASP A 1 177 ? -17.920 35.199 -13.031 1.00 34.44 177 ASP A C 1
ATOM 1418 O O . ASP A 1 177 ? -16.959 35.944 -13.245 1.00 34.44 177 ASP A O 1
ATOM 1422 N N . THR A 1 178 ? -18.129 34.079 -13.741 1.00 31.70 178 THR A N 1
ATOM 1423 C CA . THR A 1 178 ? -17.284 33.464 -14.806 1.00 31.70 178 THR A CA 1
ATOM 1424 C C . THR A 1 178 ? -16.282 32.360 -14.398 1.00 31.70 178 THR A C 1
ATOM 1426 O O . THR A 1 178 ? -15.087 32.610 -14.263 1.00 31.70 178 THR A O 1
ATOM 1429 N N . SER A 1 179 ? -16.729 31.094 -14.380 1.00 26.62 179 SER A N 1
ATOM 1430 C CA . SER A 1 179 ? -16.202 30.002 -15.243 1.00 26.62 179 SER A CA 1
ATOM 1431 C C . SER A 1 179 ? -16.823 28.646 -14.876 1.00 26.62 179 SER A C 1
ATOM 1433 O O . SER A 1 179 ? -16.720 28.196 -13.741 1.00 26.62 179 SER A O 1
ATOM 1435 N N . MET A 1 180 ? -17.380 27.931 -15.858 1.00 29.34 180 MET A N 1
ATOM 1436 C CA . MET A 1 180 ? -17.625 26.485 -15.731 1.00 29.34 180 MET A CA 1
ATOM 1437 C C . MET A 1 180 ? -16.292 25.713 -15.676 1.00 29.34 180 MET A C 1
ATOM 1439 O O . MET A 1 180 ? -15.298 26.205 -16.214 1.00 29.34 180 MET A O 1
ATOM 1443 N N . LEU A 1 181 ? -16.291 24.489 -15.125 1.00 23.92 181 LEU A N 1
ATOM 1444 C CA . LEU A 1 181 ? -15.946 23.244 -15.850 1.00 23.92 181 LEU A CA 1
ATOM 1445 C C . LEU A 1 181 ? -15.977 21.991 -14.936 1.00 23.92 181 LEU A C 1
ATOM 1447 O O . LEU A 1 181 ? -15.218 21.894 -13.983 1.00 23.92 181 LEU A O 1
ATOM 1451 N N . ILE A 1 182 ? -16.810 21.023 -15.342 1.00 24.17 182 ILE A N 1
ATOM 1452 C CA . ILE A 1 182 ? -16.674 19.551 -15.228 1.00 24.17 182 ILE A CA 1
ATOM 1453 C C . ILE A 1 182 ? -16.389 18.944 -13.837 1.00 24.17 182 ILE A C 1
ATOM 1455 O O . ILE A 1 182 ? -15.255 18.891 -13.367 1.00 24.17 182 ILE A O 1
ATOM 1459 N N . GLU A 1 183 ? -17.419 18.306 -13.272 1.00 23.44 183 GLU A N 1
ATOM 1460 C CA . GLU A 1 183 ? -17.265 17.228 -12.288 1.00 23.44 183 GLU A CA 1
ATOM 1461 C C . GLU A 1 183 ? -16.818 15.928 -12.987 1.00 23.44 183 GLU A C 1
ATOM 1463 O O . GLU A 1 183 ? -17.382 15.538 -14.012 1.00 23.44 183 GLU A O 1
ATOM 1468 N N . VAL A 1 184 ? -15.829 15.235 -12.414 1.00 24.27 184 VAL A N 1
ATOM 1469 C CA . VAL A 1 184 ? -15.525 13.828 -12.714 1.00 24.27 184 VAL A CA 1
ATOM 1470 C C . VAL A 1 184 ? -15.683 13.046 -11.416 1.00 24.27 184 VAL A C 1
ATOM 1472 O O . VAL A 1 184 ? -14.947 13.281 -10.460 1.00 24.27 184 VAL A O 1
ATOM 1475 N N . ASP A 1 185 ? -16.641 12.121 -11.382 1.00 26.23 185 ASP A N 1
ATOM 1476 C CA . ASP A 1 185 ? -16.809 11.191 -10.265 1.00 26.23 185 ASP A CA 1
ATOM 1477 C C . ASP A 1 185 ? -15.637 10.198 -10.221 1.00 26.23 185 ASP A C 1
ATOM 1479 O O . ASP A 1 185 ? -15.568 9.243 -10.999 1.00 26.23 185 ASP A O 1
ATOM 1483 N N . SER A 1 186 ? -14.727 10.396 -9.268 1.00 29.22 186 SER A N 1
ATOM 1484 C CA . SER A 1 186 ? -13.801 9.359 -8.810 1.00 29.22 186 SER A CA 1
ATOM 1485 C C . SER A 1 186 ? -13.440 9.573 -7.340 1.00 29.22 186 SER A C 1
ATOM 1487 O O . SER A 1 186 ? -12.854 10.593 -6.979 1.00 29.22 186 SER A O 1
ATOM 1489 N N . ASP A 1 187 ? -13.773 8.600 -6.490 1.00 33.56 187 ASP A N 1
ATOM 1490 C CA . ASP A 1 187 ? -13.496 8.613 -5.049 1.00 33.56 187 ASP A CA 1
ATOM 1491 C C . ASP A 1 187 ? -11.989 8.475 -4.725 1.00 33.56 187 ASP A C 1
ATOM 1493 O O . ASP A 1 187 ? -11.553 7.408 -4.305 1.00 33.56 187 ASP A O 1
ATOM 1497 N N . GLU A 1 188 ? -11.198 9.545 -4.883 1.00 40.25 188 GLU A N 1
ATOM 1498 C CA . GLU A 1 188 ? -9.996 9.868 -4.076 1.00 40.25 188 GLU A CA 1
ATOM 1499 C C . GLU A 1 188 ? -9.399 11.237 -4.497 1.00 40.25 188 GLU A C 1
ATOM 1501 O O . GLU A 1 188 ? -8.431 11.316 -5.246 1.00 40.25 188 GLU A O 1
ATOM 1506 N N . ASP A 1 189 ? -9.977 12.343 -4.001 1.00 33.31 189 ASP A N 1
ATOM 1507 C CA . ASP A 1 189 ? -9.494 13.707 -4.293 1.00 33.31 189 ASP A CA 1
ATOM 1508 C C . ASP A 1 189 ? -8.204 14.082 -3.537 1.00 33.31 189 ASP A C 1
ATOM 1510 O O . ASP A 1 189 ? -8.142 14.062 -2.299 1.00 33.31 189 ASP A O 1
ATOM 1514 N N . ASP A 1 190 ? -7.211 14.548 -4.296 1.00 30.42 190 ASP A N 1
ATOM 1515 C CA . ASP A 1 190 ? -5.958 15.133 -3.816 1.00 30.42 190 ASP A CA 1
ATOM 1516 C C . ASP A 1 190 ? -6.179 16.573 -3.301 1.00 30.42 190 ASP A C 1
ATOM 1518 O O . ASP A 1 190 ? -6.370 17.525 -4.064 1.00 30.42 190 ASP A O 1
ATOM 1522 N N . ILE A 1 191 ? -6.175 16.763 -1.975 1.00 32.53 191 ILE A N 1
ATOM 1523 C CA . ILE A 1 191 ? -6.383 18.085 -1.359 1.00 32.53 191 ILE A CA 1
ATOM 1524 C C . ILE A 1 191 ? -5.053 18.847 -1.272 1.00 32.53 191 ILE A C 1
ATOM 1526 O O . ILE A 1 191 ? -4.425 18.974 -0.209 1.00 32.53 191 ILE A O 1
ATOM 1530 N N . SER A 1 192 ? -4.670 19.446 -2.400 1.00 29.08 192 SER A N 1
ATOM 1531 C CA . SER A 1 192 ? -3.787 20.612 -2.402 1.00 29.08 192 SER A CA 1
ATOM 1532 C C . SER A 1 192 ? -4.609 21.856 -2.021 1.00 29.08 192 SER A C 1
ATOM 1534 O O . SER A 1 192 ? -5.602 22.202 -2.662 1.00 29.08 192 SER A O 1
ATOM 1536 N N . ALA A 1 193 ? -4.230 22.509 -0.921 1.00 28.80 193 ALA A N 1
ATOM 1537 C CA . ALA A 1 193 ? -4.880 23.717 -0.423 1.00 28.80 193 ALA A CA 1
ATOM 1538 C C . ALA A 1 193 ? -3.940 24.916 -0.604 1.00 28.80 193 ALA A C 1
ATOM 1540 O O . ALA A 1 193 ? -3.124 25.212 0.266 1.00 28.80 193 ALA A O 1
ATOM 1541 N N . THR A 1 194 ? -4.048 25.605 -1.740 1.00 27.36 194 THR A N 1
ATOM 1542 C CA . THR A 1 194 ? -3.341 26.868 -1.995 1.00 27.36 194 THR A CA 1
ATOM 1543 C C . THR A 1 194 ? -4.103 28.043 -1.385 1.00 27.36 194 THR A C 1
ATOM 1545 O O . THR A 1 194 ? -5.233 28.345 -1.776 1.00 27.36 194 THR A O 1
ATOM 1548 N N . SER A 1 195 ? -3.484 28.716 -0.419 1.00 28.92 195 SER A N 1
ATOM 1549 C CA . SER A 1 195 ? -4.063 29.814 0.355 1.00 28.92 195 SER A CA 1
ATOM 1550 C C . SER A 1 195 ? -3.734 31.187 -0.245 1.00 28.92 195 SER A C 1
ATOM 1552 O O . SER A 1 195 ? -2.821 31.877 0.202 1.00 28.92 195 SER A O 1
ATOM 1554 N N . ASN A 1 196 ? -4.526 31.631 -1.225 1.00 27.38 196 ASN A N 1
ATOM 1555 C CA . ASN A 1 196 ? -4.457 33.012 -1.715 1.00 27.38 196 ASN A CA 1
ATOM 1556 C C . ASN A 1 196 ? -5.345 33.951 -0.881 1.00 27.38 196 ASN A C 1
ATOM 1558 O O . ASN A 1 196 ? -6.523 33.682 -0.639 1.00 27.38 196 ASN A O 1
ATOM 1562 N N . SER A 1 197 ? -4.753 35.061 -0.438 1.00 28.67 197 SER A N 1
ATOM 1563 C CA . SER A 1 197 ? -5.384 36.096 0.386 1.00 28.67 197 SER A CA 1
ATOM 1564 C C . SER A 1 197 ? -5.765 37.301 -0.475 1.00 28.67 197 SER A C 1
ATOM 1566 O O . SER A 1 197 ? -4.897 38.080 -0.871 1.00 28.67 197 SER A O 1
ATOM 1568 N N . THR A 1 198 ? -7.062 37.479 -0.733 1.00 29.34 198 THR A N 1
ATOM 1569 C CA . THR A 1 198 ? -7.603 38.664 -1.416 1.00 29.34 198 THR A CA 1
ATOM 1570 C C . THR A 1 198 ? -8.520 39.431 -0.467 1.00 29.34 198 THR A C 1
ATOM 1572 O O . THR A 1 198 ? -9.323 38.851 0.262 1.00 29.34 198 THR A O 1
ATOM 1575 N N . LYS A 1 199 ? -8.357 40.755 -0.430 1.00 40.28 199 LYS A N 1
ATOM 1576 C CA . LYS A 1 199 ? -8.915 41.642 0.599 1.00 40.28 199 LYS A CA 1
ATOM 1577 C C . LYS A 1 199 ? -10.256 42.226 0.128 1.00 40.28 199 LYS A C 1
ATOM 1579 O O . LYS A 1 199 ? -10.257 43.170 -0.656 1.00 40.28 199 LYS A O 1
ATOM 1584 N N . ILE A 1 200 ? -11.378 41.673 0.595 1.00 36.19 200 ILE A N 1
ATOM 1585 C CA . ILE A 1 200 ? -12.741 42.098 0.210 1.00 36.19 200 ILE A CA 1
ATOM 1586 C C . ILE A 1 200 ? -13.344 43.053 1.262 1.00 36.19 200 ILE A C 1
ATOM 1588 O O . ILE A 1 200 ? -12.967 43.032 2.436 1.00 36.19 200 ILE A O 1
ATOM 1592 N N . ARG A 1 201 ? -14.224 43.963 0.817 1.00 38.03 201 ARG A N 1
ATOM 1593 C CA . ARG A 1 201 ? -14.841 45.034 1.624 1.00 38.03 201 ARG A CA 1
ATOM 1594 C C . ARG A 1 201 ? -15.945 44.518 2.560 1.00 38.03 201 ARG A C 1
ATOM 1596 O O . ARG A 1 201 ? -16.615 43.532 2.291 1.00 38.03 201 ARG A O 1
ATOM 1603 N N . SER A 1 202 ? -16.140 45.234 3.665 1.00 44.75 202 SER A N 1
ATOM 1604 C CA . SER A 1 202 ? -17.041 44.879 4.768 1.00 44.75 202 SER A CA 1
ATOM 1605 C C . SER A 1 202 ? -18.528 45.084 4.451 1.00 44.75 202 SER A C 1
ATOM 1607 O O . SER A 1 202 ? -18.946 46.214 4.198 1.00 44.75 202 SER A O 1
ATOM 1609 N N . GLY A 1 203 ? -19.326 44.019 4.581 1.00 40.50 203 GLY A N 1
ATOM 1610 C CA . GLY A 1 203 ? -20.794 44.072 4.532 1.00 40.50 203 GLY A CA 1
ATOM 1611 C C . GLY A 1 203 ? -21.484 42.757 4.924 1.00 40.50 203 GLY A C 1
ATOM 1612 O O . GLY A 1 203 ? -22.480 42.788 5.636 1.00 40.50 203 GLY A O 1
ATOM 1613 N N . VAL A 1 204 ? -20.912 41.609 4.532 1.00 48.00 204 VAL A N 1
ATOM 1614 C CA . VAL A 1 204 ? -21.519 40.260 4.679 1.00 48.00 204 VAL A CA 1
ATOM 1615 C C . VAL A 1 204 ? -20.624 39.309 5.512 1.00 48.00 204 VAL A C 1
ATOM 1617 O O . VAL A 1 204 ? -20.658 38.093 5.370 1.00 48.00 204 VAL A O 1
ATOM 1620 N N . SER A 1 205 ? -19.754 39.841 6.382 1.00 53.78 205 SER A N 1
ATOM 1621 C CA . SER A 1 205 ? -18.635 39.059 6.949 1.00 53.78 205 SER A CA 1
ATOM 1622 C C . SER A 1 205 ? -19.031 37.956 7.943 1.00 53.78 205 SER A C 1
ATOM 1624 O O . SER A 1 205 ? -18.436 36.882 7.916 1.00 53.78 205 SER A O 1
ATOM 1626 N N . GLY A 1 206 ? -20.040 38.186 8.794 1.00 59.53 206 GLY A N 1
ATOM 1627 C CA . GLY A 1 206 ? -20.340 37.294 9.928 1.00 59.53 206 GLY A CA 1
ATOM 1628 C C . GLY A 1 206 ? -20.678 35.849 9.537 1.00 59.53 206 GLY A C 1
ATOM 1629 O O . GLY A 1 206 ? -20.314 34.911 10.243 1.00 59.53 206 GLY A O 1
ATOM 1630 N N . ASP A 1 207 ? -21.313 35.664 8.380 1.00 60.69 207 ASP A N 1
ATOM 1631 C CA . ASP A 1 207 ? -21.767 34.355 7.902 1.00 60.69 207 ASP A CA 1
ATOM 1632 C C . ASP A 1 207 ? -20.633 33.521 7.272 1.00 60.69 207 ASP A C 1
ATOM 1634 O O . ASP A 1 207 ? -20.650 32.288 7.307 1.00 60.69 207 ASP A O 1
ATOM 1638 N N . ILE A 1 208 ? -19.618 34.188 6.715 1.00 64.38 208 ILE A N 1
ATOM 1639 C CA . ILE A 1 208 ? -18.406 33.548 6.180 1.00 64.38 208 ILE A CA 1
ATOM 1640 C C . ILE A 1 208 ? -17.465 33.170 7.332 1.00 64.38 208 ILE A C 1
ATOM 1642 O O . ILE A 1 208 ? -16.894 32.075 7.329 1.00 64.38 208 ILE A O 1
ATOM 1646 N N . ASP A 1 209 ? -17.351 34.037 8.341 1.00 75.69 209 ASP A N 1
ATOM 1647 C CA . ASP A 1 209 ? -16.557 33.770 9.541 1.00 75.69 209 ASP A CA 1
ATOM 1648 C C . ASP A 1 209 ? -17.123 32.574 10.333 1.00 75.69 209 ASP A C 1
ATOM 1650 O O . ASP A 1 209 ? -16.362 31.680 10.705 1.00 75.69 209 ASP A O 1
ATOM 1654 N N . SER A 1 210 ? -18.449 32.467 10.492 1.00 80.62 210 SER A N 1
ATOM 1655 C CA . SER A 1 210 ? -19.088 31.335 11.189 1.00 80.62 210 SER A CA 1
ATOM 1656 C C . SER A 1 210 ? -18.849 29.978 10.503 1.00 80.62 210 SER A C 1
ATOM 1658 O O . SER A 1 210 ? -18.481 29.009 11.169 1.00 80.62 210 SER A O 1
ATOM 1660 N N . ALA A 1 211 ? -18.962 29.896 9.171 1.00 82.50 211 ALA A N 1
ATOM 1661 C CA . ALA A 1 211 ? -18.681 28.658 8.429 1.00 82.50 211 ALA A CA 1
ATOM 1662 C C . ALA A 1 211 ? -17.195 28.246 8.506 1.00 82.50 211 ALA A C 1
ATOM 1664 O O . ALA A 1 211 ? -16.858 27.057 8.507 1.00 82.50 211 ALA A O 1
ATOM 1665 N N . ARG A 1 212 ? -16.288 29.227 8.597 1.00 83.62 212 ARG A N 1
ATOM 1666 C CA . ARG A 1 212 ? -14.856 28.993 8.814 1.00 83.62 212 ARG A CA 1
ATOM 1667 C C . ARG A 1 212 ? -14.570 28.502 10.236 1.00 83.62 212 ARG A C 1
ATOM 1669 O O . ARG A 1 212 ? -13.766 27.582 10.394 1.00 83.62 212 ARG A O 1
ATOM 1676 N N . GLU A 1 213 ? -15.220 29.077 11.246 1.00 85.25 213 GLU A N 1
ATOM 1677 C CA . GLU A 1 213 ? -15.141 28.591 12.627 1.00 85.25 213 GLU A CA 1
ATOM 1678 C C . GLU A 1 213 ? -15.673 27.154 12.756 1.00 85.25 213 GLU A C 1
ATOM 1680 O O . GLU A 1 213 ? -14.994 26.330 13.366 1.00 85.25 213 GLU A O 1
ATOM 1685 N N . GLU A 1 214 ? -16.808 26.820 12.121 1.00 87.12 214 GLU A N 1
ATOM 1686 C CA . GLU A 1 214 ? -17.357 25.451 12.064 1.00 87.12 214 GLU A CA 1
ATOM 1687 C C . GLU A 1 214 ? -16.311 24.463 11.525 1.00 87.12 214 GLU A C 1
ATOM 1689 O O . GLU A 1 214 ? -16.002 23.457 12.167 1.00 87.12 214 GLU A O 1
ATOM 1694 N N . TYR A 1 215 ? -15.696 24.778 10.381 1.00 87.25 215 TYR A N 1
ATOM 1695 C CA . TYR A 1 215 ? -14.682 23.931 9.747 1.00 87.25 215 TYR A CA 1
ATOM 1696 C C . TYR A 1 215 ? -13.440 23.705 10.629 1.00 87.25 215 TYR A C 1
ATOM 1698 O O . TYR A 1 215 ? -12.935 22.581 10.719 1.00 87.25 215 TYR A O 1
ATOM 1706 N N . ILE A 1 216 ? -12.950 24.750 11.302 1.00 85.69 216 ILE A N 1
ATOM 1707 C CA . ILE A 1 216 ? -11.765 24.665 12.171 1.00 85.69 216 ILE A CA 1
ATOM 1708 C C . ILE A 1 216 ? -12.096 23.912 13.468 1.00 85.69 216 ILE A C 1
ATOM 1710 O O . ILE A 1 216 ? -11.349 23.013 13.858 1.00 85.69 216 ILE A O 1
ATOM 1714 N N . MET A 1 217 ? -13.247 24.186 14.088 1.00 88.75 217 MET A N 1
ATOM 1715 C CA . MET A 1 217 ? -13.768 23.422 15.227 1.00 88.75 217 MET A CA 1
ATOM 1716 C C . MET A 1 217 ? -13.866 21.926 14.889 1.00 88.75 217 MET A C 1
ATOM 1718 O O . MET A 1 217 ? -13.393 21.084 15.655 1.00 88.75 217 MET A O 1
ATOM 1722 N N . MET A 1 218 ? -14.408 21.583 13.716 1.00 89.56 218 MET A N 1
ATOM 1723 C CA . MET A 1 218 ? -14.496 20.198 13.251 1.00 89.56 218 MET A CA 1
ATOM 1724 C C . MET A 1 218 ? -13.125 19.540 13.054 1.00 89.56 218 MET A C 1
ATOM 1726 O O . MET A 1 218 ? -12.955 18.386 13.448 1.00 89.56 218 MET A O 1
ATOM 1730 N N . LYS A 1 219 ? -12.130 20.251 12.501 1.00 88.25 219 LYS A N 1
ATOM 1731 C CA . LYS A 1 219 ? -10.746 19.746 12.408 1.00 88.25 219 LYS A CA 1
ATOM 1732 C C . LYS A 1 219 ? -10.137 19.462 13.782 1.00 88.25 219 LYS A C 1
ATOM 1734 O O . LYS A 1 219 ? -9.494 18.428 13.958 1.00 88.25 219 LYS A O 1
ATOM 1739 N N . LEU A 1 220 ? -10.333 20.363 14.745 1.00 87.81 220 LEU A N 1
ATOM 1740 C CA . LEU A 1 220 ? -9.791 20.235 16.100 1.00 87.81 220 LEU A CA 1
ATOM 1741 C C . LEU A 1 220 ? -10.390 19.022 16.828 1.00 87.81 220 LEU A C 1
ATOM 1743 O O . LEU A 1 220 ? -9.637 18.183 17.323 1.00 87.81 220 LEU A O 1
ATOM 1747 N N . LEU A 1 221 ? -11.720 18.877 16.806 1.00 91.19 221 LEU A N 1
ATOM 1748 C CA . LEU A 1 221 ? -12.429 17.710 17.351 1.00 91.19 221 LEU A CA 1
ATOM 1749 C C . LEU A 1 221 ? -12.001 16.404 16.666 1.00 91.19 221 LEU A C 1
ATOM 1751 O O . LEU A 1 221 ? -11.814 15.383 17.328 1.00 91.19 221 LEU A O 1
ATOM 1755 N N . PHE A 1 222 ? -11.799 16.430 15.346 1.00 93.12 222 PHE A N 1
ATOM 1756 C CA . PHE A 1 222 ? -11.350 15.249 14.616 1.00 93.12 222 PHE A CA 1
ATOM 1757 C C . PHE A 1 222 ? -9.915 14.849 14.993 1.00 93.12 222 PHE A C 1
ATOM 1759 O O . PHE A 1 222 ? -9.657 13.672 15.235 1.00 93.12 222 PHE A O 1
ATOM 1766 N N . ASN A 1 223 ? -8.980 15.799 15.106 1.00 90.19 223 ASN A N 1
ATOM 1767 C CA . ASN A 1 223 ? -7.619 15.499 15.559 1.00 90.19 223 ASN A CA 1
ATOM 1768 C C . ASN A 1 223 ? -7.585 14.994 17.013 1.00 90.19 223 ASN A C 1
ATOM 1770 O O . ASN A 1 223 ? -6.805 14.086 17.295 1.00 90.19 223 ASN A O 1
ATOM 1774 N N . ASP A 1 224 ? -8.429 15.515 17.907 1.00 90.75 224 ASP A N 1
ATOM 1775 C CA . ASP A 1 224 ? -8.555 14.990 19.274 1.00 90.75 224 ASP A CA 1
ATOM 1776 C C . ASP A 1 224 ? -9.024 13.523 19.279 1.00 90.75 224 ASP A C 1
ATOM 1778 O O . ASP A 1 224 ? -8.362 12.657 19.855 1.00 90.75 224 ASP A O 1
ATOM 1782 N N . PHE A 1 225 ? -10.076 13.201 18.520 1.00 95.31 225 PHE A N 1
ATOM 1783 C CA . PHE A 1 225 ? -10.516 11.817 18.323 1.00 95.31 225 PHE A CA 1
ATOM 1784 C C . PHE A 1 225 ? -9.413 10.912 17.756 1.00 95.31 225 PHE A C 1
ATOM 1786 O O . PHE A 1 225 ? -9.233 9.793 18.236 1.00 95.31 225 PHE A O 1
ATOM 1793 N N . LEU A 1 226 ? -8.651 11.381 16.762 1.00 94.69 226 LEU A N 1
ATOM 1794 C CA . LEU A 1 226 ? -7.549 10.612 16.174 1.00 94.69 226 LEU A CA 1
ATOM 1795 C C . LEU A 1 226 ? -6.412 10.357 17.182 1.00 94.69 226 LEU A C 1
ATOM 1797 O O . LEU A 1 226 ? -5.765 9.316 17.090 1.00 94.69 226 LEU A O 1
ATOM 1801 N N . ILE A 1 227 ? -6.183 11.255 18.149 1.00 92.06 227 ILE A N 1
ATOM 1802 C CA . ILE A 1 227 ? -5.243 11.039 19.264 1.00 92.06 227 ILE A CA 1
ATOM 1803 C C . ILE A 1 227 ? -5.795 9.986 20.236 1.00 92.06 227 ILE A C 1
ATOM 1805 O O . ILE A 1 227 ? -5.090 9.029 20.552 1.00 92.06 227 ILE A O 1
ATOM 1809 N N . GLN A 1 228 ? -7.058 10.106 20.661 1.00 95.50 228 GLN A N 1
ATOM 1810 C CA . GLN A 1 228 ? -7.697 9.122 21.550 1.00 95.50 228 GLN A CA 1
ATOM 1811 C C . GLN A 1 228 ? -7.770 7.717 20.918 1.00 95.50 228 GLN A C 1
ATOM 1813 O O . GLN A 1 228 ? -7.630 6.704 21.605 1.00 95.50 228 GLN A O 1
ATOM 1818 N N . ALA A 1 229 ? -7.966 7.640 19.599 1.00 97.19 229 ALA A N 1
ATOM 1819 C CA . ALA A 1 229 ? -7.951 6.389 18.847 1.00 97.19 229 ALA A CA 1
ATOM 1820 C C . ALA A 1 229 ? -6.541 5.774 18.741 1.00 97.19 229 ALA A C 1
ATOM 1822 O O . ALA A 1 229 ? -6.417 4.550 18.733 1.00 97.19 229 ALA A O 1
ATOM 1823 N N . ASP A 1 230 ? -5.484 6.590 18.681 1.00 95.00 230 ASP A N 1
ATOM 1824 C CA . ASP A 1 230 ? -4.097 6.108 18.637 1.00 95.00 230 ASP A CA 1
ATOM 1825 C C . ASP A 1 230 ? -3.644 5.561 20.004 1.00 95.00 230 ASP A C 1
ATOM 1827 O O . ASP A 1 230 ? -3.095 4.460 20.063 1.00 95.00 230 ASP A O 1
ATOM 1831 N N . ASP A 1 231 ? -3.991 6.247 21.102 1.00 95.38 231 ASP A N 1
ATOM 1832 C CA . ASP A 1 231 ? -3.848 5.746 22.484 1.00 95.38 231 ASP A CA 1
ATOM 1833 C C . ASP A 1 231 ? -4.591 4.413 22.691 1.00 95.38 231 ASP A C 1
ATOM 1835 O O . ASP A 1 231 ? -4.057 3.462 23.266 1.00 95.38 231 ASP A O 1
ATOM 1839 N N . PHE A 1 232 ? -5.816 4.302 22.167 1.00 97.50 232 PHE A N 1
ATOM 1840 C CA . PHE A 1 232 ? -6.556 3.043 22.186 1.00 97.50 232 PHE A CA 1
ATOM 1841 C C . PHE A 1 232 ? -5.791 1.907 21.488 1.00 97.50 232 PHE A C 1
ATOM 1843 O O . PHE A 1 232 ? -5.741 0.793 22.020 1.00 97.50 232 PHE A O 1
ATOM 1850 N N . TYR A 1 233 ? -5.190 2.167 20.323 1.00 96.75 233 TYR A N 1
ATOM 1851 C CA . TYR A 1 233 ? -4.421 1.151 19.605 1.00 96.75 233 TYR A CA 1
ATOM 1852 C C . TYR A 1 233 ? -3.101 0.801 20.293 1.00 96.75 233 TYR A C 1
ATOM 1854 O O . TYR A 1 233 ? -2.715 -0.366 20.257 1.00 96.75 233 TYR A O 1
ATOM 1862 N N . GLU A 1 234 ? -2.455 1.743 20.979 1.00 93.94 234 GLU A N 1
ATOM 1863 C CA . GLU A 1 234 ? -1.305 1.465 21.847 1.00 93.94 234 GLU A CA 1
ATOM 1864 C C . GLU A 1 234 ? -1.681 0.485 22.970 1.00 93.94 234 GLU A C 1
ATOM 1866 O O . GLU A 1 234 ? -1.126 -0.614 23.044 1.00 93.94 234 GLU A O 1
ATOM 1871 N N . ARG A 1 235 ? -2.731 0.796 23.741 1.00 95.50 235 ARG A N 1
ATOM 1872 C CA . ARG A 1 235 ? -3.246 -0.076 24.816 1.00 95.50 235 ARG A CA 1
ATOM 1873 C C . ARG A 1 235 ? -3.755 -1.434 24.319 1.00 95.50 235 ARG A C 1
ATOM 1875 O O . ARG A 1 235 ? -3.750 -2.413 25.071 1.00 95.50 235 ARG A O 1
ATOM 1882 N N . LEU A 1 236 ? -4.232 -1.516 23.074 1.00 95.38 236 LEU A N 1
ATOM 1883 C CA . LEU A 1 236 ? -4.614 -2.779 22.436 1.00 95.38 236 LEU A CA 1
ATOM 1884 C C . LEU A 1 236 ? -3.383 -3.610 22.049 1.00 95.38 236 LEU A C 1
ATOM 1886 O O . LEU A 1 236 ? -3.369 -4.815 22.304 1.00 95.38 236 LEU A O 1
ATOM 1890 N N . MET A 1 237 ? -2.352 -2.985 21.476 1.00 92.75 237 MET A N 1
ATOM 1891 C CA . MET A 1 237 ? -1.090 -3.647 21.129 1.00 92.75 237 MET A CA 1
ATOM 1892 C C . MET A 1 237 ? -0.392 -4.200 22.377 1.00 92.75 237 MET A C 1
ATOM 1894 O O . MET A 1 237 ? -0.016 -5.373 22.375 1.00 92.75 237 MET A O 1
ATOM 1898 N N . GLU A 1 238 ? -0.319 -3.416 23.456 1.00 91.12 238 GLU A N 1
ATOM 1899 C CA . GLU A 1 238 ? 0.155 -3.847 24.782 1.00 91.12 238 GLU A CA 1
ATOM 1900 C C . GLU A 1 238 ? -0.599 -5.082 25.286 1.00 91.12 238 GLU A C 1
ATOM 1902 O O . GLU A 1 238 ? 0.002 -6.110 25.608 1.00 91.12 238 GLU A O 1
ATOM 1907 N N . ALA A 1 239 ? -1.933 -5.008 25.302 1.00 92.44 239 ALA A N 1
ATOM 1908 C CA . ALA A 1 239 ? -2.781 -6.081 25.803 1.00 92.44 239 ALA A CA 1
ATOM 1909 C C . ALA A 1 239 ? -2.601 -7.389 25.020 1.00 92.44 239 ALA A C 1
ATOM 1911 O O . ALA A 1 239 ? -2.473 -8.454 25.624 1.00 92.44 239 ALA A O 1
ATOM 1912 N N . VAL A 1 240 ? -2.577 -7.321 23.686 1.00 90.44 240 VAL A N 1
ATOM 1913 C CA . VAL A 1 240 ? -2.372 -8.503 22.836 1.00 90.44 240 VAL A CA 1
ATOM 1914 C C . VAL A 1 240 ? -0.956 -9.056 23.012 1.00 90.44 240 VAL A C 1
ATOM 1916 O O . VAL A 1 240 ? -0.795 -10.269 23.138 1.00 90.44 240 VAL A O 1
ATOM 1919 N N . PHE A 1 241 ? 0.060 -8.194 23.100 1.00 87.44 241 PHE A N 1
ATOM 1920 C CA . PHE A 1 241 ? 1.441 -8.614 23.340 1.00 87.44 241 PHE A CA 1
ATOM 1921 C C . PHE A 1 241 ? 1.601 -9.349 24.681 1.00 87.44 241 PHE A C 1
ATOM 1923 O O . PHE A 1 241 ? 2.252 -10.397 24.738 1.00 87.44 241 PHE A O 1
ATOM 1930 N N . GLU A 1 242 ? 0.970 -8.862 25.754 1.00 88.06 242 GLU A N 1
ATOM 1931 C CA . GLU A 1 242 ? 0.950 -9.550 27.049 1.00 88.06 242 GLU A CA 1
ATOM 1932 C C . GLU A 1 242 ? 0.266 -10.922 26.987 1.00 88.06 242 GLU A C 1
ATOM 1934 O O . GLU A 1 242 ? 0.770 -11.884 27.571 1.00 88.06 242 GLU A O 1
ATOM 1939 N N . LEU A 1 243 ? -0.887 -11.017 26.315 1.00 87.88 243 LEU A N 1
ATOM 1940 C CA . LEU A 1 243 ? -1.653 -12.262 26.189 1.00 87.88 243 LEU A CA 1
ATOM 1941 C C . LEU A 1 243 ? -0.840 -13.325 25.432 1.00 87.88 243 LEU A C 1
ATOM 1943 O O . LEU A 1 243 ? -0.678 -14.442 25.922 1.00 87.88 243 LEU A O 1
ATOM 1947 N N . GLU A 1 244 ? -0.230 -12.950 24.305 1.00 83.19 244 GLU A N 1
ATOM 1948 C CA . GLU A 1 244 ? 0.642 -13.830 23.512 1.00 83.19 244 GLU A CA 1
ATOM 1949 C C . GLU A 1 244 ? 1.922 -14.234 24.267 1.00 83.19 244 GLU A C 1
ATOM 1951 O O . GLU A 1 244 ? 2.426 -15.352 24.110 1.00 83.19 244 GLU A O 1
ATOM 1956 N N . SER A 1 245 ? 2.440 -13.355 25.128 1.00 79.12 245 SER A N 1
ATOM 1957 C CA . SER A 1 245 ? 3.612 -13.640 25.966 1.00 79.12 245 SER A CA 1
ATOM 1958 C C . SER A 1 245 ? 3.297 -14.617 27.104 1.00 79.12 245 SER A C 1
ATOM 1960 O O . SER A 1 245 ? 4.117 -15.484 27.414 1.00 79.12 245 SER A O 1
ATOM 1962 N N . LYS A 1 246 ? 2.103 -14.533 27.706 1.00 74.69 246 LYS A N 1
ATOM 1963 C CA . LYS A 1 246 ? 1.657 -15.440 28.783 1.00 74.69 246 LYS A CA 1
ATOM 1964 C C . LYS A 1 246 ? 1.474 -16.877 28.274 1.00 74.69 246 LYS A C 1
ATOM 1966 O O . LYS A 1 246 ? 1.960 -17.802 28.924 1.00 74.69 246 LYS A O 1
ATOM 1971 N N . ASP A 1 247 ? 0.929 -17.052 27.069 1.00 65.19 247 ASP A N 1
ATOM 1972 C CA . ASP A 1 247 ? 0.830 -18.350 26.367 1.00 65.19 247 ASP A CA 1
ATOM 1973 C C . ASP A 1 247 ? 2.190 -18.939 25.929 1.00 65.19 247 ASP A C 1
ATOM 1975 O O . ASP A 1 247 ? 2.276 -20.079 25.458 1.00 65.19 247 ASP A O 1
ATOM 1979 N N . SER A 1 248 ? 3.284 -18.178 26.027 1.00 54.84 248 SER A N 1
ATOM 1980 C CA . SER A 1 248 ? 4.593 -18.576 25.487 1.00 54.84 248 SER A CA 1
ATOM 1981 C C . SER A 1 248 ? 5.522 -19.277 26.482 1.00 54.84 248 SER A C 1
ATOM 1983 O O . SER A 1 248 ? 6.510 -19.864 26.054 1.00 54.84 248 SER A O 1
ATOM 1985 N N . ARG A 1 249 ? 5.178 -19.343 27.776 1.00 51.44 249 ARG A N 1
ATOM 1986 C CA . ARG A 1 249 ? 5.980 -20.057 28.798 1.00 51.44 249 ARG A CA 1
ATOM 1987 C C . ARG A 1 249 ? 5.963 -21.594 28.695 1.00 51.44 249 ARG A C 1
ATOM 1989 O O . ARG A 1 249 ? 6.659 -22.247 29.460 1.00 51.44 249 ARG A O 1
ATOM 1996 N N . ALA A 1 250 ? 5.181 -22.171 27.780 1.00 45.53 250 ALA A N 1
ATOM 1997 C CA . ALA A 1 250 ? 5.019 -23.622 27.636 1.00 45.53 250 ALA A CA 1
ATOM 1998 C C . ALA A 1 250 ? 6.000 -24.298 26.653 1.00 45.53 250 ALA A C 1
ATOM 2000 O O . ALA A 1 250 ? 6.040 -25.522 26.595 1.00 45.53 250 ALA A O 1
ATOM 2001 N N . THR A 1 251 ? 6.763 -23.534 25.864 1.00 44.69 251 THR A N 1
ATOM 2002 C CA . THR A 1 251 ? 7.649 -24.073 24.813 1.00 44.69 251 THR A CA 1
ATOM 2003 C C . THR A 1 251 ? 8.926 -23.244 24.716 1.00 44.69 251 THR A C 1
ATOM 2005 O O . THR A 1 251 ? 8.951 -22.225 24.022 1.00 44.69 251 THR A O 1
ATOM 2008 N N . TYR A 1 252 ? 9.975 -23.679 25.415 1.00 41.81 252 TYR A N 1
ATOM 2009 C CA . TYR A 1 252 ? 11.338 -23.202 25.195 1.00 41.81 252 TYR A CA 1
ATOM 2010 C C . TYR A 1 252 ? 11.934 -23.968 24.016 1.00 41.81 252 TYR A C 1
ATOM 2012 O O . TYR A 1 252 ? 12.347 -25.109 24.188 1.00 41.81 252 TYR A O 1
ATOM 2020 N N . ASP A 1 253 ? 11.994 -23.337 22.847 1.00 38.22 253 ASP A N 1
ATOM 2021 C CA . ASP A 1 253 ? 12.821 -23.828 21.747 1.00 38.22 253 ASP A CA 1
ATOM 2022 C C . ASP A 1 253 ? 13.524 -22.649 21.071 1.00 38.22 253 ASP A C 1
ATOM 2024 O O . ASP A 1 253 ? 12.898 -21.641 20.730 1.00 38.22 253 ASP A O 1
ATOM 2028 N N . VAL A 1 254 ? 14.850 -22.734 20.957 1.00 42.41 254 VAL A N 1
ATOM 2029 C CA . VAL A 1 254 ? 15.742 -21.577 20.735 1.00 42.41 254 VAL A CA 1
ATOM 2030 C C . VAL A 1 254 ? 15.960 -21.323 19.237 1.00 42.41 254 VAL A C 1
ATOM 2032 O O . VAL A 1 254 ? 17.073 -21.124 18.757 1.00 42.41 254 VAL A O 1
ATOM 2035 N N . ALA A 1 255 ? 14.867 -21.318 18.474 1.00 39.06 255 ALA A N 1
ATOM 2036 C CA . ALA A 1 255 ? 14.853 -20.812 17.105 1.00 39.06 255 ALA A CA 1
ATOM 2037 C C . ALA A 1 255 ? 14.699 -19.275 17.116 1.00 39.06 255 ALA A C 1
ATOM 2039 O O . ALA A 1 255 ? 14.010 -18.739 17.991 1.00 39.06 255 ALA A O 1
ATOM 2040 N N . PRO A 1 256 ? 15.294 -18.531 16.160 1.00 43.34 256 PRO A N 1
ATOM 2041 C CA . PRO A 1 256 ? 15.176 -17.075 16.129 1.00 43.34 256 PRO A CA 1
ATOM 2042 C C . PRO A 1 256 ? 13.699 -16.660 16.090 1.00 43.34 256 PRO A C 1
ATOM 2044 O O . PRO A 1 256 ? 12.931 -17.144 15.260 1.00 43.34 256 PRO A O 1
ATOM 2047 N N . ALA A 1 257 ? 13.312 -15.755 16.998 1.00 48.03 257 ALA A N 1
ATOM 2048 C CA . ALA A 1 257 ? 11.941 -15.542 17.498 1.00 48.03 257 ALA A CA 1
ATOM 2049 C C . ALA A 1 257 ? 10.857 -15.107 16.477 1.00 48.03 257 ALA A C 1
ATOM 2051 O O . ALA A 1 257 ? 9.738 -14.771 16.866 1.00 48.03 257 ALA A O 1
ATOM 2052 N N . TRP A 1 258 ? 11.186 -15.109 15.186 1.00 46.84 258 TRP A N 1
ATOM 2053 C CA . TRP A 1 258 ? 10.336 -14.750 14.052 1.00 46.84 258 TRP A CA 1
ATOM 2054 C C . TRP A 1 258 ? 10.106 -15.896 13.051 1.00 46.84 258 TRP A C 1
ATOM 2056 O O . TRP A 1 258 ? 9.176 -15.808 12.250 1.00 46.84 258 TRP A O 1
ATOM 2066 N N . THR A 1 259 ? 10.902 -16.973 13.080 1.00 41.84 259 THR A N 1
ATOM 2067 C CA . THR A 1 259 ? 10.801 -18.077 12.102 1.00 41.84 259 THR A CA 1
ATOM 2068 C C . THR A 1 259 ? 9.981 -19.274 12.606 1.00 41.84 259 THR A C 1
ATOM 2070 O O . THR A 1 259 ? 9.376 -19.984 11.802 1.00 41.84 259 THR A O 1
ATOM 2073 N N . GLY A 1 260 ? 9.894 -19.476 13.927 1.00 41.91 260 GLY A N 1
ATOM 2074 C CA . GLY A 1 260 ? 9.246 -20.633 14.561 1.00 41.91 260 GLY A CA 1
ATOM 2075 C C . GLY A 1 260 ? 7.791 -20.418 15.004 1.00 41.91 260 GLY A C 1
ATOM 2076 O O . GLY A 1 260 ? 7.533 -20.043 16.142 1.00 41.91 260 GLY A O 1
ATOM 2077 N N . HIS A 1 261 ? 6.844 -20.723 14.113 1.00 39.91 261 HIS A N 1
ATOM 2078 C CA . HIS A 1 261 ? 5.440 -21.149 14.335 1.00 39.91 261 HIS A CA 1
ATOM 2079 C C . HIS A 1 261 ? 4.452 -20.370 15.246 1.00 39.91 261 HIS A C 1
ATOM 2081 O O . HIS A 1 261 ? 3.252 -20.419 14.954 1.00 39.91 261 HIS A O 1
ATOM 2087 N N . LYS A 1 262 ? 4.849 -19.587 16.256 1.00 50.34 262 LYS A N 1
ATOM 2088 C CA . LYS A 1 262 ? 3.933 -18.672 16.966 1.00 50.34 262 LYS A CA 1
ATOM 2089 C C . LYS A 1 262 ? 3.855 -17.330 16.240 1.00 50.34 262 LYS A C 1
ATOM 2091 O O . LYS A 1 262 ? 4.618 -16.406 16.506 1.00 50.34 262 LYS A O 1
ATOM 2096 N N . ARG A 1 263 ? 2.883 -17.213 15.325 1.00 59.97 263 ARG A N 1
ATOM 2097 C CA . ARG A 1 263 ? 2.485 -15.919 14.746 1.00 59.97 263 ARG A CA 1
ATOM 2098 C C . ARG A 1 263 ? 1.997 -15.014 15.880 1.00 59.97 263 ARG A C 1
ATOM 2100 O O . ARG A 1 263 ? 0.844 -15.154 16.280 1.00 59.97 263 ARG A O 1
ATOM 2107 N N . ARG A 1 264 ? 2.855 -14.109 16.362 1.00 71.19 264 ARG A N 1
ATOM 2108 C CA . ARG A 1 264 ? 2.439 -12.922 17.125 1.00 71.19 264 ARG A CA 1
ATOM 2109 C C . ARG A 1 264 ? 1.486 -12.090 16.261 1.00 71.19 264 ARG A C 1
ATOM 2111 O O . ARG A 1 264 ? 1.555 -12.178 15.033 1.00 71.19 264 ARG A O 1
ATOM 2118 N N . LYS A 1 265 ? 0.557 -11.348 16.861 1.00 83.75 265 LYS A N 1
ATOM 2119 C CA . LYS A 1 265 ? -0.532 -10.670 16.126 1.00 83.75 265 LYS A CA 1
ATOM 2120 C C . LYS A 1 265 ? -0.867 -9.286 16.655 1.00 83.75 265 LYS A C 1
ATOM 2122 O O . LYS A 1 265 ? -1.620 -8.588 15.985 1.00 83.75 265 LYS A O 1
ATOM 2127 N N . TRP A 1 266 ? -0.256 -8.848 17.759 1.00 86.31 266 TRP A N 1
ATOM 2128 C CA . TRP A 1 266 ? -0.303 -7.448 18.214 1.00 86.31 266 TRP A CA 1
ATOM 2129 C C . TRP A 1 266 ? -0.007 -6.458 17.069 1.00 86.31 266 TRP A C 1
ATOM 2131 O O . TRP A 1 266 ? -0.617 -5.396 16.978 1.00 86.31 266 TRP A O 1
ATOM 2141 N N . PHE A 1 267 ? 0.861 -6.840 16.125 1.00 87.75 267 PHE A N 1
ATOM 2142 C CA . PHE A 1 267 ? 1.227 -6.007 14.982 1.00 87.75 267 PHE A CA 1
ATOM 2143 C C . PHE A 1 267 ? 0.109 -5.768 13.953 1.00 87.75 267 PHE A C 1
ATOM 2145 O O . PHE A 1 267 ? 0.253 -4.889 13.104 1.00 87.75 267 PHE A O 1
ATOM 2152 N N . LYS A 1 268 ? -1.016 -6.496 14.006 1.00 89.44 268 LYS A N 1
ATOM 2153 C CA . LYS A 1 268 ? -2.177 -6.256 13.125 1.00 89.44 268 LYS A CA 1
ATOM 2154 C C . LYS A 1 268 ? -2.765 -4.848 13.294 1.00 89.44 268 LYS A C 1
ATOM 2156 O O . LYS A 1 268 ? -3.358 -4.326 12.352 1.00 89.44 268 LYS A O 1
ATOM 2161 N N . SER A 1 269 ? -2.536 -4.219 14.448 1.00 92.81 269 SER A N 1
ATOM 2162 C CA . SER A 1 269 ? -2.964 -2.853 14.7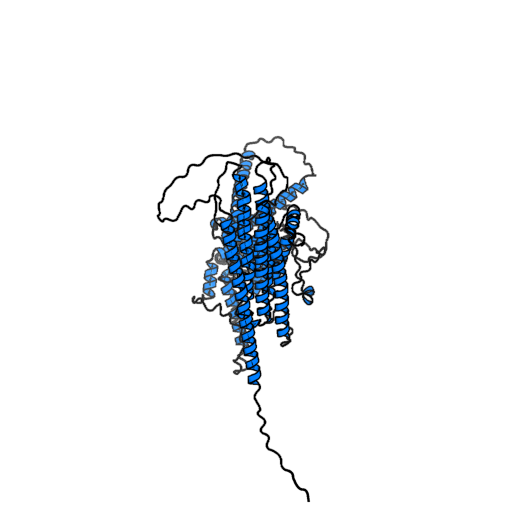51 1.00 92.81 269 SER A CA 1
ATOM 2163 C C . SER A 1 269 ? -1.998 -1.763 14.260 1.00 92.81 269 SER A C 1
ATOM 2165 O O . SER A 1 269 ? -2.394 -0.603 14.159 1.00 92.81 269 SER A O 1
ATOM 2167 N N . VAL A 1 270 ? -0.767 -2.112 13.867 1.00 93.06 270 VAL A N 1
ATOM 2168 C CA . VAL A 1 270 ? 0.250 -1.157 13.378 1.00 93.06 270 VAL A CA 1
ATOM 2169 C C . VAL A 1 270 ? -0.221 -0.381 12.126 1.00 93.06 270 VAL A C 1
ATOM 2171 O O . VAL A 1 270 ? -0.104 0.846 12.121 1.00 93.06 270 VAL A O 1
ATOM 2174 N N . PRO A 1 271 ? -0.844 -1.006 11.099 1.00 94.19 271 PRO A N 1
ATOM 2175 C CA . PRO A 1 271 ? -1.445 -0.272 9.984 1.00 94.19 271 PRO A CA 1
ATOM 2176 C C . PRO A 1 271 ? -2.577 0.676 10.392 1.00 94.19 271 PRO A C 1
ATOM 2178 O O . PRO A 1 271 ? -2.762 1.683 9.718 1.00 94.19 271 PRO A O 1
ATOM 2181 N N . ASN A 1 272 ? -3.319 0.386 11.470 1.00 96.00 272 ASN A N 1
ATOM 2182 C CA . ASN A 1 272 ? -4.407 1.254 11.934 1.00 96.00 272 ASN A CA 1
ATOM 2183 C C . ASN A 1 272 ? -3.839 2.553 12.529 1.00 96.00 272 ASN A C 1
ATOM 2185 O O . ASN A 1 272 ? -4.348 3.627 12.221 1.00 96.00 272 ASN A O 1
ATOM 2189 N N . ARG A 1 273 ? -2.736 2.480 13.293 1.00 95.44 273 ARG A N 1
ATOM 2190 C CA . ARG A 1 273 ? -1.985 3.671 13.748 1.00 95.44 273 ARG A CA 1
ATOM 2191 C C . ARG A 1 273 ? -1.425 4.474 12.567 1.00 95.44 273 ARG A C 1
ATOM 2193 O O . ARG A 1 273 ? -1.497 5.702 12.554 1.00 95.44 273 ARG A O 1
ATOM 2200 N N . GLY A 1 274 ? -0.964 3.785 11.519 1.00 95.50 274 GLY A N 1
ATOM 2201 C CA . GLY A 1 274 ? -0.599 4.405 10.240 1.00 95.50 274 GLY A CA 1
ATOM 2202 C C . GLY A 1 274 ? -1.766 5.120 9.547 1.00 95.50 274 GLY A C 1
ATOM 2203 O O . GLY A 1 274 ? -1.598 6.250 9.084 1.00 95.50 274 GLY A O 1
ATOM 2204 N N . ASP A 1 275 ? -2.956 4.509 9.497 1.00 96.44 275 ASP A N 1
ATOM 2205 C CA . ASP A 1 275 ? -4.162 5.130 8.928 1.00 96.44 275 ASP A CA 1
ATOM 2206 C C . ASP A 1 275 ? -4.577 6.363 9.740 1.00 96.44 275 ASP A C 1
ATOM 2208 O O . ASP A 1 275 ? -4.820 7.416 9.152 1.00 96.44 275 ASP A O 1
ATOM 2212 N N . LEU A 1 276 ? -4.589 6.275 11.075 1.00 95.75 276 LEU A N 1
ATOM 2213 C CA . LEU A 1 276 ? -4.876 7.406 11.963 1.00 95.75 276 LEU A CA 1
ATOM 2214 C C . LEU A 1 276 ? -3.901 8.566 11.732 1.00 95.75 276 LEU A C 1
ATOM 2216 O O . LEU A 1 276 ? -4.334 9.692 11.491 1.00 95.75 276 LEU A O 1
ATOM 2220 N N . ALA A 1 277 ? -2.593 8.300 11.723 1.00 93.31 277 ALA A N 1
ATOM 2221 C CA . ALA A 1 277 ? -1.578 9.315 11.445 1.00 93.31 277 ALA A CA 1
ATOM 2222 C C . ALA A 1 277 ? -1.712 9.917 10.032 1.00 93.31 277 ALA A C 1
ATOM 2224 O O . ALA A 1 277 ? -1.542 11.126 9.862 1.00 93.31 277 ALA A O 1
ATOM 2225 N N . ARG A 1 278 ? -2.094 9.112 9.030 1.00 94.38 278 ARG A N 1
ATOM 2226 C CA . ARG A 1 278 ? -2.389 9.588 7.669 1.00 94.38 278 ARG A CA 1
ATOM 2227 C C . ARG A 1 278 ? -3.606 10.519 7.647 1.00 94.38 278 ARG A C 1
ATOM 2229 O O . ARG A 1 278 ? -3.522 11.574 7.031 1.00 94.38 278 ARG A O 1
ATOM 2236 N N . TYR A 1 279 ? -4.690 10.209 8.364 1.00 94.50 279 TYR A N 1
ATOM 2237 C CA . TYR A 1 279 ? -5.822 11.140 8.489 1.00 94.50 279 TYR A CA 1
ATOM 2238 C C . TYR A 1 279 ? -5.413 12.443 9.188 1.00 94.50 279 TYR A C 1
ATOM 2240 O O . TYR A 1 279 ? -5.802 13.521 8.740 1.00 94.50 279 TYR A O 1
ATOM 2248 N N . ARG A 1 280 ? -4.559 12.382 10.219 1.00 90.38 280 ARG A N 1
ATOM 2249 C CA . ARG A 1 280 ? -4.011 13.593 10.859 1.00 90.38 280 ARG A CA 1
ATOM 2250 C C . ARG A 1 280 ? -3.213 14.446 9.870 1.00 90.38 280 ARG A C 1
ATOM 2252 O O . ARG A 1 280 ? -3.358 15.663 9.901 1.00 90.38 280 ARG A O 1
ATOM 2259 N N . TRP A 1 281 ? -2.438 13.833 8.970 1.00 89.88 281 TRP A N 1
ATOM 2260 C CA . TRP A 1 281 ? -1.717 14.517 7.884 1.00 89.88 281 TRP A CA 1
ATOM 2261 C C . TRP A 1 281 ? -2.649 15.148 6.836 1.00 89.88 281 TRP A C 1
ATOM 2263 O O . TRP A 1 281 ? -2.434 16.293 6.435 1.00 89.88 281 TRP A O 1
ATOM 2273 N N . SER A 1 282 ? -3.701 14.441 6.411 1.00 88.88 282 SER A N 1
ATOM 2274 C CA . SER A 1 282 ? -4.677 14.960 5.440 1.00 88.88 282 SER A CA 1
ATOM 2275 C C . SER A 1 282 ? -5.504 16.130 5.986 1.00 88.88 282 SER A C 1
ATOM 2277 O O . SER A 1 282 ? -5.864 17.029 5.231 1.00 88.88 282 SER A O 1
ATOM 2279 N N . PHE A 1 283 ? -5.797 16.137 7.290 1.00 85.62 283 PHE A N 1
ATOM 2280 C CA . PHE A 1 283 ? -6.699 17.108 7.922 1.00 85.62 283 PHE A CA 1
ATOM 2281 C C . PHE A 1 283 ? -6.007 18.049 8.922 1.00 85.62 283 PHE A C 1
ATOM 2283 O O . PHE A 1 283 ? -6.685 18.674 9.738 1.00 85.62 283 PHE A O 1
ATOM 2290 N N . THR A 1 284 ? -4.678 18.196 8.846 1.00 77.94 284 THR A N 1
ATOM 2291 C CA . THR A 1 284 ? -3.914 19.053 9.769 1.00 77.94 284 THR A CA 1
ATOM 2292 C C . THR A 1 284 ? -4.421 20.504 9.781 1.00 77.94 284 THR A C 1
ATOM 2294 O O . THR A 1 284 ? -4.885 21.044 8.772 1.00 77.94 284 THR A O 1
ATOM 2297 N N . THR A 1 285 ? -4.342 21.121 10.954 1.00 67.62 285 THR A N 1
ATOM 2298 C CA . THR A 1 285 ? -4.671 22.516 11.281 1.00 67.62 285 THR A CA 1
ATOM 2299 C C . THR A 1 285 ? -3.508 23.471 10.990 1.00 67.62 285 THR A C 1
ATOM 2301 O O . THR A 1 285 ? -2.359 23.139 11.292 1.00 67.62 285 THR A O 1
ATOM 2304 N N . ASP A 1 286 ? -3.790 24.672 10.483 1.00 66.88 286 ASP A N 1
ATOM 2305 C CA . ASP A 1 286 ? -2.779 25.717 10.285 1.00 66.88 286 ASP A CA 1
ATOM 2306 C C . ASP A 1 286 ? -2.506 26.421 11.621 1.00 66.88 286 ASP A C 1
ATOM 2308 O O . ASP A 1 286 ? -3.324 27.183 12.143 1.00 66.88 286 ASP A O 1
ATOM 2312 N N . ALA A 1 287 ? -1.318 26.171 12.178 1.00 62.84 287 ALA A N 1
ATOM 2313 C CA . ALA A 1 287 ? -1.006 26.362 13.598 1.00 62.84 287 ALA A CA 1
ATOM 2314 C C . ALA A 1 287 ? -1.235 27.772 14.186 1.00 62.84 287 ALA A C 1
ATOM 2316 O O . ALA A 1 287 ? -1.253 27.907 15.408 1.00 62.84 287 ALA A O 1
ATOM 2317 N N . LYS A 1 288 ? -1.385 28.818 13.358 1.00 63.38 288 LYS A N 1
ATOM 2318 C CA . LYS A 1 288 ? -1.595 30.201 13.819 1.00 63.38 288 LYS A CA 1
ATOM 2319 C C . LYS A 1 288 ? -3.062 30.638 13.853 1.00 63.38 288 LYS A C 1
ATOM 2321 O O . LYS A 1 288 ? -3.422 31.379 14.755 1.00 63.38 288 LYS A O 1
ATOM 2326 N N . ALA A 1 289 ? -3.893 30.217 12.897 1.00 60.78 289 ALA A N 1
ATOM 2327 C CA . ALA A 1 289 ? -5.310 30.602 12.873 1.00 60.78 289 ALA A CA 1
ATOM 2328 C C . ALA A 1 289 ? -6.158 29.729 13.811 1.00 60.78 289 ALA A C 1
ATOM 2330 O O . ALA A 1 289 ? -7.154 30.185 14.367 1.00 60.78 289 ALA A O 1
ATOM 2331 N N . ASP A 1 290 ? -5.734 28.481 14.010 1.00 67.06 290 ASP A N 1
ATOM 2332 C CA . ASP A 1 290 ? -6.561 27.474 14.670 1.00 67.06 290 ASP A CA 1
ATOM 2333 C C . ASP A 1 290 ? -6.405 27.501 16.208 1.00 67.06 290 ASP A C 1
ATOM 2335 O O . ASP A 1 290 ? -7.235 26.946 16.926 1.00 67.06 290 ASP A O 1
ATOM 2339 N N . TYR A 1 291 ? -5.390 28.206 16.732 1.00 71.06 291 TYR A N 1
ATOM 2340 C CA . TYR A 1 291 ? -5.143 28.377 18.173 1.00 71.06 291 TYR A CA 1
ATOM 2341 C C . TYR A 1 291 ? -6.203 29.251 18.867 1.00 71.06 291 TYR A C 1
ATOM 2343 O O . TYR A 1 291 ? -6.685 28.907 19.950 1.00 71.06 291 TYR A O 1
ATOM 2351 N N . ASP A 1 292 ? -6.610 30.353 18.232 1.00 73.94 292 ASP A N 1
ATOM 2352 C CA . ASP A 1 292 ? -7.615 31.269 18.786 1.00 73.94 292 ASP A CA 1
ATOM 2353 C C . ASP A 1 292 ? -8.988 30.578 18.880 1.00 73.94 292 ASP A C 1
ATOM 2355 O O . ASP A 1 292 ? -9.698 30.709 19.878 1.00 73.94 292 ASP A O 1
ATOM 2359 N N . ILE A 1 293 ? -9.324 29.755 17.881 1.00 75.25 293 ILE A N 1
ATOM 2360 C CA . ILE A 1 293 ? -10.571 28.977 17.825 1.00 75.25 293 ILE A CA 1
ATOM 2361 C C . ILE A 1 293 ? -10.534 27.790 18.801 1.00 75.25 293 ILE A C 1
ATOM 2363 O O . ILE A 1 293 ? -11.519 27.553 19.504 1.00 75.25 293 ILE A O 1
ATOM 2367 N N . ALA A 1 294 ? -9.400 27.091 18.933 1.00 74.50 294 ALA A N 1
ATOM 2368 C CA . ALA A 1 294 ? -9.219 26.074 19.976 1.00 74.50 294 ALA A CA 1
ATOM 2369 C C . ALA A 1 294 ? -9.437 26.663 21.380 1.00 74.50 294 ALA A C 1
ATOM 2371 O O . ALA A 1 294 ? -10.148 26.073 22.197 1.00 74.50 294 ALA A O 1
ATOM 2372 N N . THR A 1 295 ? -8.911 27.870 21.619 1.00 78.12 295 THR A N 1
ATOM 2373 C CA . THR A 1 295 ? -9.108 28.622 22.865 1.00 78.12 295 THR A CA 1
ATOM 2374 C C . THR A 1 295 ? -10.575 29.029 23.056 1.00 78.12 295 THR A C 1
ATOM 2376 O O . THR A 1 295 ? -11.125 28.788 24.133 1.00 78.12 295 THR A O 1
ATOM 2379 N N . LYS A 1 296 ? -11.241 29.571 22.017 1.00 79.94 296 LYS A N 1
ATOM 2380 C CA . LYS A 1 296 ? -12.674 29.950 22.032 1.00 79.94 296 LYS A CA 1
ATOM 2381 C C . LYS A 1 296 ? -13.561 28.785 22.481 1.00 79.94 296 LYS A C 1
ATOM 2383 O O . LYS A 1 296 ? -14.401 28.957 23.361 1.00 79.94 296 LYS A O 1
ATOM 2388 N N . PHE A 1 297 ? -13.346 27.599 21.913 1.00 77.44 297 PHE A N 1
ATOM 2389 C CA . PHE A 1 297 ? -14.179 26.420 22.169 1.00 77.44 297 PHE A CA 1
ATOM 2390 C C . PHE A 1 297 ? -13.676 25.510 23.302 1.00 77.44 297 PHE A C 1
ATOM 2392 O O . PHE A 1 297 ? -14.353 24.539 23.634 1.00 77.44 297 PHE A O 1
ATOM 2399 N N . ARG A 1 298 ? -12.532 25.812 23.934 1.00 80.00 298 ARG A N 1
ATOM 2400 C CA . ARG A 1 298 ? -11.893 24.979 24.978 1.00 80.00 298 ARG A CA 1
ATOM 2401 C C . ARG A 1 298 ? -11.609 23.536 24.530 1.00 80.00 298 ARG A C 1
ATOM 2403 O O . ARG A 1 298 ? -11.672 22.610 25.339 1.00 80.00 298 ARG A O 1
ATOM 2410 N N . ILE A 1 299 ? -11.300 23.341 23.249 1.00 74.38 299 ILE A N 1
ATOM 2411 C CA . ILE A 1 299 ? -10.868 22.035 22.731 1.00 74.38 299 ILE A CA 1
ATOM 2412 C C . ILE A 1 299 ? -9.417 21.816 23.196 1.00 74.38 299 ILE A C 1
ATOM 2414 O O . ILE A 1 299 ? -8.629 22.760 23.214 1.00 74.38 299 ILE A O 1
ATOM 2418 N N . ALA A 1 300 ? -9.096 20.603 23.655 1.00 59.94 300 ALA A N 1
ATOM 2419 C CA . ALA A 1 300 ? -7.976 20.332 24.562 1.00 59.94 300 ALA A CA 1
ATOM 2420 C C . ALA A 1 300 ? -6.598 20.886 24.128 1.00 59.94 300 ALA A C 1
ATOM 2422 O O . ALA A 1 300 ? -6.245 20.885 22.951 1.00 59.94 300 ALA A O 1
ATOM 2423 N N . ASN A 1 301 ? -5.778 21.253 25.126 1.00 53.91 301 ASN A N 1
ATOM 2424 C CA . ASN A 1 301 ? -4.465 21.928 25.033 1.00 53.91 301 ASN A CA 1
ATOM 2425 C C . ASN A 1 301 ? -3.343 21.181 24.265 1.00 53.91 301 ASN A C 1
ATOM 2427 O O . ASN A 1 301 ? -2.168 21.540 24.381 1.00 53.91 301 ASN A O 1
ATOM 2431 N N . ASN A 1 302 ? -3.650 20.130 23.506 1.00 61.25 302 ASN A N 1
ATOM 2432 C CA . ASN A 1 302 ? -2.658 19.405 22.723 1.00 61.25 302 ASN A CA 1
ATOM 2433 C C . ASN A 1 302 ? -2.157 20.288 21.575 1.00 61.25 302 ASN A C 1
ATOM 2435 O O . ASN A 1 302 ? -2.887 20.564 20.623 1.00 61.25 302 ASN A O 1
ATOM 2439 N N . LYS A 1 303 ? -0.887 20.710 21.663 1.00 63.44 303 LYS A N 1
ATOM 2440 C CA . LYS A 1 303 ? -0.211 21.514 20.637 1.00 63.44 303 LYS A CA 1
ATOM 2441 C C . LYS A 1 303 ? -0.459 20.900 19.247 1.00 63.44 303 LYS A C 1
ATOM 2443 O O . LYS A 1 303 ? -0.155 19.715 19.071 1.00 63.44 303 LYS A O 1
ATOM 2448 N N . PRO A 1 304 ? -0.973 21.665 18.262 1.00 64.94 304 PRO A N 1
ATOM 2449 C CA . PRO A 1 304 ? -1.237 21.131 16.933 1.00 64.94 304 PRO A CA 1
ATOM 2450 C C . PRO A 1 304 ? 0.058 20.574 16.334 1.00 64.94 304 PRO A C 1
ATOM 2452 O O . PRO A 1 304 ? 1.083 21.258 16.280 1.00 64.94 304 PRO A O 1
ATOM 2455 N N . ILE A 1 305 ? 0.015 19.305 15.925 1.00 71.62 305 ILE A N 1
ATOM 2456 C CA . ILE A 1 305 ? 1.142 18.637 15.270 1.00 71.62 305 ILE A CA 1
ATOM 2457 C C . ILE A 1 305 ? 1.276 19.209 13.855 1.00 71.62 305 ILE A C 1
ATOM 2459 O O . ILE A 1 305 ? 0.279 19.366 13.156 1.00 71.62 305 ILE A O 1
ATOM 2463 N N . ASN A 1 306 ? 2.503 19.524 13.433 1.00 80.75 306 ASN A N 1
ATOM 2464 C CA . ASN A 1 306 ? 2.777 20.008 12.080 1.00 80.75 306 ASN A CA 1
ATOM 2465 C C . ASN A 1 306 ? 2.399 18.932 11.043 1.00 80.75 306 ASN A C 1
ATOM 2467 O O . ASN A 1 306 ? 2.580 17.737 11.283 1.00 80.75 306 ASN A O 1
ATOM 2471 N N . ARG A 1 307 ? 1.929 19.344 9.863 1.00 84.19 307 ARG A N 1
ATOM 2472 C CA . ARG A 1 307 ? 1.549 18.441 8.768 1.00 84.19 307 ARG A CA 1
ATOM 2473 C C . ARG A 1 307 ? 2.683 17.469 8.428 1.00 84.19 307 ARG A C 1
ATOM 2475 O O . ARG A 1 307 ? 2.446 16.271 8.298 1.00 84.19 307 ARG A O 1
ATOM 2482 N N . GLU A 1 308 ? 3.922 17.954 8.383 1.00 85.50 308 GLU A N 1
ATOM 2483 C CA . GLU A 1 308 ? 5.092 17.107 8.116 1.00 85.50 308 GLU A CA 1
ATOM 2484 C C . GLU A 1 308 ? 5.409 16.128 9.262 1.00 85.50 308 GLU A C 1
ATOM 2486 O O . GLU A 1 308 ? 5.803 14.989 9.015 1.00 85.50 308 GLU A O 1
ATOM 2491 N N . ASP A 1 309 ? 5.156 16.506 10.519 1.00 84.56 309 ASP A N 1
ATOM 2492 C CA . ASP A 1 309 ? 5.290 15.588 11.656 1.00 84.56 309 ASP A CA 1
ATOM 2493 C C . ASP A 1 309 ? 4.255 14.460 11.586 1.00 84.56 309 ASP A C 1
ATOM 2495 O O . ASP A 1 309 ? 4.602 13.294 11.781 1.00 84.56 309 ASP A O 1
ATOM 2499 N N . ALA A 1 310 ? 3.002 14.779 11.243 1.00 86.19 310 ALA A N 1
ATOM 2500 C CA . ALA A 1 310 ? 1.953 13.780 11.045 1.00 86.19 310 ALA A CA 1
ATOM 2501 C C . ALA A 1 310 ? 2.287 12.824 9.883 1.00 86.19 310 ALA A C 1
ATOM 2503 O O . ALA A 1 310 ? 2.167 11.605 10.041 1.00 86.19 310 ALA A O 1
ATOM 2504 N N . ARG A 1 311 ? 2.798 13.350 8.757 1.00 90.19 311 ARG A N 1
ATOM 2505 C CA . ARG A 1 311 ? 3.286 12.547 7.619 1.00 90.19 311 ARG A CA 1
ATOM 2506 C C . ARG A 1 311 ? 4.410 11.603 8.041 1.00 90.19 311 ARG A C 1
ATOM 2508 O O . ARG A 1 311 ? 4.372 10.414 7.729 1.00 90.19 311 ARG A O 1
ATOM 2515 N N . ARG A 1 312 ? 5.385 12.111 8.799 1.00 88.31 312 ARG A N 1
ATOM 2516 C CA . ARG A 1 312 ? 6.523 11.344 9.323 1.00 88.31 312 ARG A CA 1
ATOM 2517 C C . ARG A 1 312 ? 6.090 10.248 10.300 1.00 88.31 312 ARG A C 1
ATOM 2519 O O . ARG A 1 312 ? 6.649 9.155 10.258 1.00 88.31 312 ARG A O 1
ATOM 2526 N N . ILE A 1 313 ? 5.086 10.494 11.144 1.00 89.31 313 ILE A N 1
ATOM 2527 C CA . ILE A 1 313 ? 4.503 9.465 12.024 1.00 89.31 313 ILE A CA 1
ATOM 2528 C C . ILE A 1 313 ? 3.798 8.380 11.191 1.00 89.31 313 ILE A C 1
ATOM 2530 O O . ILE A 1 313 ? 4.018 7.194 11.432 1.00 89.31 313 ILE A O 1
ATOM 2534 N N . ALA A 1 314 ? 3.020 8.757 10.171 1.00 93.38 314 ALA A N 1
ATOM 2535 C CA . ALA A 1 314 ? 2.386 7.797 9.264 1.00 93.38 314 ALA A CA 1
ATOM 2536 C C . ALA A 1 314 ? 3.425 6.941 8.517 1.00 93.38 314 ALA A C 1
ATOM 2538 O O . ALA A 1 314 ? 3.302 5.716 8.475 1.00 93.38 314 ALA A O 1
ATOM 2539 N N . TRP A 1 315 ? 4.490 7.567 8.005 1.00 93.12 315 TRP A N 1
ATOM 2540 C CA . TRP A 1 315 ? 5.598 6.882 7.333 1.00 93.12 315 TRP A CA 1
ATOM 2541 C C . TRP A 1 315 ? 6.269 5.846 8.241 1.00 93.12 315 TRP A C 1
ATOM 2543 O O . TRP A 1 315 ? 6.461 4.697 7.834 1.00 93.12 315 TRP A O 1
ATOM 2553 N N . LYS A 1 316 ? 6.569 6.219 9.494 1.00 91.00 316 LYS A N 1
ATOM 2554 C CA . LYS A 1 316 ? 7.128 5.304 10.500 1.00 91.00 316 LYS A CA 1
ATOM 2555 C C . LYS A 1 316 ? 6.233 4.084 10.720 1.00 91.00 316 LYS A C 1
ATOM 2557 O O . LYS A 1 316 ? 6.725 2.957 10.678 1.00 91.00 316 LYS A O 1
ATOM 2562 N N . TRP A 1 317 ? 4.927 4.292 10.904 1.00 93.19 317 TRP A N 1
ATOM 2563 C CA . TRP A 1 317 ? 3.985 3.194 11.132 1.00 93.19 317 TRP A CA 1
ATOM 2564 C C . TRP A 1 317 ? 3.849 2.259 9.930 1.00 93.19 317 TRP A C 1
ATOM 2566 O O . TRP A 1 317 ? 3.844 1.044 10.119 1.00 93.19 317 TRP A O 1
ATOM 2576 N N . TYR A 1 318 ? 3.794 2.772 8.697 1.00 95.12 318 TYR A N 1
ATOM 2577 C CA . TYR A 1 318 ? 3.729 1.894 7.524 1.00 95.12 318 TYR A CA 1
ATOM 2578 C C . TYR A 1 318 ? 5.054 1.203 7.202 1.00 95.12 318 TYR A C 1
ATOM 2580 O O . TYR A 1 318 ? 5.022 0.066 6.741 1.00 95.12 318 TYR A O 1
ATOM 2588 N N . THR A 1 319 ? 6.197 1.823 7.505 1.00 91.44 319 THR A N 1
ATOM 2589 C CA . THR A 1 319 ? 7.515 1.171 7.402 1.00 91.44 319 THR A CA 1
ATOM 2590 C C . THR A 1 319 ? 7.638 0.026 8.409 1.00 91.44 319 THR A C 1
ATOM 2592 O O . THR A 1 319 ? 8.076 -1.069 8.065 1.00 91.44 319 THR A O 1
ATOM 2595 N N . LEU A 1 320 ? 7.177 0.229 9.648 1.00 88.12 320 LEU A N 1
ATOM 2596 C CA . LEU A 1 320 ? 7.098 -0.855 10.626 1.00 88.12 320 LEU A CA 1
ATOM 2597 C C . LEU A 1 320 ? 6.093 -1.934 10.180 1.00 88.12 320 LEU A C 1
ATOM 2599 O O . LEU A 1 320 ? 6.375 -3.122 10.303 1.00 88.12 320 LEU A O 1
ATOM 2603 N N . ALA A 1 321 ? 4.945 -1.554 9.612 1.00 90.75 321 ALA A N 1
ATOM 2604 C CA . ALA A 1 321 ? 3.961 -2.510 9.107 1.00 90.75 321 ALA A CA 1
ATOM 2605 C C . ALA A 1 321 ? 4.473 -3.343 7.919 1.00 90.75 321 ALA A C 1
ATOM 2607 O O . ALA A 1 321 ? 4.187 -4.537 7.876 1.00 90.75 321 ALA A O 1
ATOM 2608 N N . SER A 1 322 ? 5.213 -2.760 6.970 1.00 90.56 322 SER A N 1
ATOM 2609 C CA . SER A 1 322 ? 5.799 -3.505 5.846 1.00 90.56 322 SER A CA 1
ATOM 2610 C C . SER A 1 322 ? 6.921 -4.438 6.306 1.00 90.56 322 SER A C 1
ATOM 2612 O O . SER A 1 322 ? 7.045 -5.539 5.776 1.00 90.56 322 SER A O 1
ATOM 2614 N N . TRP A 1 323 ? 7.674 -4.058 7.343 1.00 86.25 323 TRP A N 1
ATOM 2615 C CA . TRP A 1 323 ? 8.683 -4.914 7.970 1.00 86.25 323 TRP A CA 1
ATOM 2616 C C . TRP A 1 323 ? 8.074 -6.082 8.770 1.00 86.25 323 TRP A C 1
ATOM 2618 O O . TRP A 1 323 ? 8.520 -7.220 8.640 1.00 86.25 323 TRP A O 1
ATOM 2628 N N . LEU A 1 324 ? 7.014 -5.831 9.550 1.00 85.00 324 LEU A N 1
ATOM 2629 C CA . LEU A 1 324 ? 6.299 -6.854 10.334 1.00 85.00 324 LEU A CA 1
ATOM 2630 C C . LEU A 1 324 ? 5.419 -7.771 9.464 1.00 85.00 324 LEU A C 1
ATOM 2632 O O . LEU A 1 324 ? 5.191 -8.933 9.803 1.00 85.00 324 LEU A O 1
ATOM 2636 N N . MET A 1 325 ? 4.891 -7.249 8.354 1.00 88.12 325 MET A N 1
ATOM 2637 C CA . MET A 1 325 ? 3.968 -7.938 7.446 1.00 88.12 325 MET A CA 1
ATOM 2638 C C . MET A 1 325 ? 4.369 -7.747 5.970 1.00 88.12 325 MET A C 1
ATOM 2640 O O . MET A 1 325 ? 3.574 -7.235 5.178 1.00 88.12 325 MET A O 1
ATOM 2644 N N . PRO A 1 326 ? 5.547 -8.239 5.536 1.00 88.62 326 PRO A N 1
ATOM 2645 C CA . PRO A 1 326 ? 6.028 -8.085 4.155 1.00 88.62 326 PRO A CA 1
ATOM 2646 C C . PRO A 1 326 ? 5.178 -8.840 3.118 1.00 88.62 326 PRO A C 1
ATOM 2648 O O . PRO A 1 326 ? 5.395 -8.726 1.918 1.00 88.62 326 PRO A O 1
ATOM 2651 N N . ASN A 1 327 ? 4.195 -9.631 3.563 1.00 88.56 327 ASN A N 1
ATOM 2652 C CA . ASN A 1 327 ? 3.228 -10.331 2.717 1.00 88.56 327 ASN A CA 1
ATOM 2653 C C . ASN A 1 327 ? 1.881 -9.590 2.559 1.00 88.56 327 ASN A C 1
ATOM 2655 O O . ASN A 1 327 ? 0.957 -10.153 1.960 1.00 88.56 327 ASN A O 1
ATOM 2659 N N . ALA A 1 328 ? 1.767 -8.366 3.088 1.00 91.31 328 ALA A N 1
ATOM 2660 C CA . ALA A 1 328 ? 0.606 -7.495 2.962 1.00 91.31 328 ALA A CA 1
ATOM 2661 C C . ALA A 1 328 ? 0.918 -6.282 2.076 1.00 91.31 328 ALA A C 1
ATOM 2663 O O . ALA A 1 328 ? 1.879 -5.563 2.324 1.00 91.31 328 ALA A O 1
ATOM 2664 N N . GLY A 1 329 ? 0.085 -6.033 1.063 1.00 94.12 329 GLY A N 1
ATOM 2665 C CA . GLY A 1 329 ? 0.313 -4.962 0.093 1.00 94.12 329 GLY A CA 1
ATOM 2666 C C . GLY A 1 329 ? -0.038 -3.564 0.611 1.00 94.12 329 GLY A C 1
ATOM 2667 O O . GLY A 1 329 ? 0.615 -2.586 0.252 1.00 94.12 329 GLY A O 1
ATOM 2668 N N . LYS A 1 330 ? -1.042 -3.463 1.496 1.00 94.69 330 LYS A N 1
ATOM 2669 C CA . LYS A 1 330 ? -1.591 -2.181 1.975 1.00 94.69 330 LYS A CA 1
ATOM 2670 C C . LYS A 1 330 ? -0.532 -1.231 2.578 1.00 94.69 330 LYS A C 1
ATOM 2672 O O . LYS A 1 330 ? -0.584 -0.050 2.242 1.00 94.69 330 LYS A O 1
ATOM 2677 N N . PRO A 1 331 ? 0.432 -1.675 3.417 1.00 95.75 331 PRO A N 1
ATOM 2678 C CA . PRO A 1 331 ? 1.503 -0.803 3.903 1.00 95.75 331 PRO A CA 1
ATOM 2679 C C . PRO A 1 331 ? 2.336 -0.164 2.785 1.00 95.75 331 PRO A C 1
ATOM 2681 O O . PRO A 1 331 ? 2.599 1.030 2.852 1.00 95.75 331 PRO A O 1
ATOM 2684 N N . PHE A 1 332 ? 2.699 -0.917 1.740 1.00 96.12 332 PHE A N 1
ATOM 2685 C CA . PHE A 1 332 ? 3.489 -0.394 0.617 1.00 96.12 332 PHE A CA 1
ATOM 2686 C C . PHE A 1 332 ? 2.714 0.647 -0.200 1.00 96.12 332 PHE A C 1
ATOM 2688 O O . PHE A 1 332 ? 3.246 1.715 -0.490 1.00 96.12 332 PHE A O 1
ATOM 2695 N N . PHE A 1 333 ? 1.433 0.388 -0.487 1.00 96.19 333 PHE A N 1
ATOM 2696 C CA . PHE A 1 333 ? 0.551 1.368 -1.133 1.00 96.19 333 PHE A CA 1
ATOM 2697 C C . PHE A 1 333 ? 0.437 2.660 -0.311 1.00 96.19 333 PHE A C 1
ATOM 2699 O O . PHE A 1 333 ? 0.608 3.762 -0.827 1.00 96.19 333 PHE A O 1
ATOM 2706 N N . ASN A 1 334 ? 0.224 2.533 1.000 1.00 95.62 334 ASN A N 1
ATOM 2707 C CA . ASN A 1 334 ? 0.129 3.690 1.883 1.00 95.62 334 ASN A CA 1
ATOM 2708 C C . ASN A 1 334 ? 1.461 4.454 2.028 1.00 95.62 334 ASN A C 1
ATOM 2710 O O . ASN A 1 334 ? 1.419 5.663 2.237 1.00 95.62 334 ASN A O 1
ATOM 2714 N N . LEU A 1 335 ? 2.624 3.804 1.880 1.00 95.31 335 LEU A N 1
ATOM 2715 C CA . LEU A 1 335 ? 3.914 4.501 1.757 1.00 95.31 335 LEU A CA 1
ATOM 2716 C C . LEU A 1 335 ? 3.991 5.306 0.451 1.00 95.31 335 LEU A C 1
ATOM 2718 O O . LEU A 1 335 ? 4.397 6.464 0.495 1.00 95.31 335 LEU A O 1
ATOM 2722 N N . ALA A 1 336 ? 3.541 4.751 -0.681 1.00 94.25 336 ALA A N 1
ATOM 2723 C CA . ALA A 1 336 ? 3.521 5.462 -1.965 1.00 94.25 336 ALA A CA 1
ATOM 2724 C C . ALA A 1 336 ? 2.650 6.735 -1.918 1.00 94.25 336 ALA A C 1
ATOM 2726 O O . ALA A 1 336 ? 3.046 7.776 -2.445 1.00 94.25 336 ALA A O 1
ATOM 2727 N N . LEU A 1 337 ? 1.503 6.676 -1.227 1.00 91.88 337 LEU A N 1
ATOM 2728 C CA . LEU A 1 337 ? 0.621 7.831 -0.996 1.00 91.88 337 LEU A CA 1
ATOM 2729 C C . LEU A 1 337 ? 1.242 8.934 -0.118 1.00 91.88 337 LEU A C 1
ATOM 2731 O O . LEU A 1 337 ? 0.798 10.076 -0.177 1.00 91.88 337 LEU A O 1
ATOM 2735 N N . LEU A 1 338 ? 2.247 8.623 0.708 1.00 91.50 338 LEU A N 1
ATOM 2736 C CA . LEU A 1 338 ? 2.933 9.602 1.567 1.00 91.50 338 LEU A CA 1
ATOM 2737 C C . LEU A 1 338 ? 4.088 10.335 0.856 1.00 91.50 338 LEU A C 1
ATOM 2739 O O . LEU A 1 338 ? 4.782 11.136 1.495 1.00 91.50 338 LEU A O 1
ATOM 2743 N N . MET A 1 339 ? 4.314 10.057 -0.433 1.00 87.19 339 MET A N 1
ATOM 2744 C CA . MET A 1 339 ? 5.337 10.691 -1.273 1.00 87.19 339 MET A CA 1
ATOM 2745 C C . MET A 1 339 ? 4.731 11.820 -2.114 1.00 87.19 339 MET A C 1
ATOM 2747 O O . MET A 1 339 ? 3.651 11.668 -2.696 1.00 87.19 339 MET A O 1
ATOM 2751 N N . HIS A 1 340 ? 5.411 12.961 -2.208 1.00 73.81 340 HIS A N 1
ATOM 2752 C CA . HIS A 1 340 ? 4.833 14.156 -2.826 1.00 73.81 340 HIS A CA 1
ATOM 2753 C C . HIS A 1 340 ? 5.045 14.126 -4.347 1.00 73.81 340 HIS A C 1
ATOM 2755 O O . HIS A 1 340 ? 6.116 13.800 -4.840 1.00 73.81 340 HIS A O 1
ATOM 2761 N N . GLY A 1 341 ? 4.012 14.454 -5.130 1.00 57.81 341 GLY A N 1
ATOM 2762 C CA . GLY A 1 341 ? 4.051 14.341 -6.600 1.00 57.81 341 GLY A CA 1
ATOM 2763 C C . GLY A 1 341 ? 4.934 15.352 -7.343 1.00 57.81 341 GLY A C 1
ATOM 2764 O O . GLY A 1 341 ? 4.917 15.360 -8.562 1.00 57.81 341 GLY A O 1
ATOM 2765 N N . GLN A 1 342 ? 5.676 16.223 -6.653 1.00 60.47 342 GLN A N 1
ATOM 2766 C CA . GLN A 1 342 ? 6.374 17.347 -7.297 1.00 60.47 342 GLN A CA 1
ATOM 2767 C C . GLN A 1 342 ? 7.783 17.019 -7.806 1.00 60.47 342 GLN A C 1
ATOM 2769 O O . GLN A 1 342 ? 8.301 17.740 -8.655 1.00 60.47 342 GLN A O 1
ATOM 2774 N N . ASN A 1 343 ? 8.417 15.959 -7.300 1.00 72.19 343 ASN A N 1
ATOM 2775 C CA . ASN A 1 343 ? 9.739 15.536 -7.749 1.00 72.19 343 ASN A CA 1
ATOM 2776 C C . ASN A 1 343 ? 9.608 14.320 -8.671 1.00 72.19 343 ASN A C 1
ATOM 2778 O O . ASN A 1 343 ? 9.183 13.250 -8.239 1.00 72.19 343 ASN A O 1
ATOM 2782 N N . SER A 1 344 ? 10.027 14.451 -9.927 1.00 73.62 344 SER A N 1
ATOM 2783 C CA . SER A 1 344 ? 9.965 13.353 -10.894 1.00 73.62 344 SER A CA 1
ATOM 2784 C C . SER A 1 344 ? 10.892 12.180 -10.558 1.00 73.62 344 SER A C 1
ATOM 2786 O O . SER A 1 344 ? 10.648 11.064 -11.010 1.00 73.62 344 SER A O 1
ATOM 2788 N N . LEU A 1 345 ? 11.903 12.374 -9.702 1.00 84.56 345 LEU A N 1
ATOM 2789 C CA . LEU A 1 345 ? 12.701 11.271 -9.162 1.00 84.56 345 LEU A CA 1
ATOM 2790 C C . LEU A 1 345 ? 11.895 10.432 -8.143 1.00 84.56 345 LEU A C 1
ATOM 2792 O O . LEU A 1 345 ? 12.083 9.219 -8.063 1.00 84.56 345 LEU A O 1
ATOM 2796 N N . GLU A 1 346 ? 10.928 11.028 -7.424 1.00 89.12 346 GLU A N 1
ATOM 2797 C CA . GLU A 1 346 ? 10.010 10.287 -6.534 1.00 89.12 346 GLU A CA 1
ATOM 2798 C C . GLU A 1 346 ? 9.035 9.383 -7.307 1.00 89.12 346 GLU A C 1
ATOM 2800 O O . GLU A 1 346 ? 8.481 8.446 -6.729 1.00 89.12 346 GLU A O 1
ATOM 2805 N N . ALA A 1 347 ? 8.866 9.588 -8.619 1.00 90.88 347 ALA A N 1
ATOM 2806 C CA . ALA A 1 347 ? 8.080 8.696 -9.469 1.00 90.88 347 ALA A CA 1
ATOM 2807 C C . ALA A 1 347 ? 8.649 7.263 -9.491 1.00 90.88 347 ALA A C 1
ATOM 2809 O O . ALA A 1 347 ? 7.877 6.305 -9.525 1.00 90.88 347 ALA A O 1
ATOM 2810 N N . CYS A 1 348 ? 9.977 7.096 -9.393 1.00 92.69 348 CYS A N 1
ATOM 2811 C CA . CYS A 1 348 ? 10.609 5.775 -9.284 1.00 92.69 348 CYS A CA 1
ATOM 2812 C C . CYS A 1 348 ? 10.158 5.053 -8.004 1.00 92.69 348 CYS A C 1
ATOM 2814 O O . CYS A 1 348 ? 9.590 3.962 -8.075 1.00 92.69 348 CYS A O 1
ATOM 2816 N N . HIS A 1 349 ? 10.289 5.717 -6.852 1.00 93.50 349 HIS A N 1
ATOM 2817 C CA . HIS A 1 349 ? 9.845 5.184 -5.564 1.00 93.50 349 HIS A CA 1
ATOM 2818 C C . HIS A 1 349 ? 8.350 4.864 -5.539 1.00 93.50 349 HIS A C 1
ATOM 2820 O O . HIS A 1 349 ? 7.946 3.826 -5.011 1.00 93.50 349 HIS A O 1
ATOM 2826 N N . LYS A 1 350 ? 7.513 5.735 -6.119 1.00 94.19 350 LYS A N 1
ATOM 2827 C CA . LYS A 1 350 ? 6.067 5.504 -6.236 1.00 94.19 350 LYS A CA 1
ATOM 2828 C C . LYS A 1 350 ? 5.759 4.279 -7.091 1.00 94.19 350 LYS A C 1
ATOM 2830 O O . LYS A 1 350 ? 4.911 3.480 -6.691 1.00 94.19 350 LYS A O 1
ATOM 2835 N N . LEU A 1 351 ? 6.438 4.099 -8.225 1.00 95.44 351 LEU A N 1
ATOM 2836 C CA . LEU A 1 351 ? 6.286 2.902 -9.054 1.00 95.44 351 LEU A CA 1
ATOM 2837 C C . LEU A 1 351 ? 6.691 1.649 -8.265 1.00 95.44 351 LEU A C 1
ATOM 2839 O O . LEU A 1 351 ? 5.897 0.716 -8.159 1.00 95.44 351 LEU A O 1
ATOM 2843 N N . TYR A 1 352 ? 7.873 1.663 -7.647 1.00 96.06 352 TYR A N 1
ATOM 2844 C CA . TYR A 1 352 ? 8.394 0.566 -6.831 1.00 96.06 352 TYR A CA 1
ATOM 2845 C C . TYR A 1 352 ? 7.447 0.178 -5.682 1.00 96.06 352 TYR A C 1
ATOM 2847 O O . TYR A 1 352 ? 7.073 -0.988 -5.555 1.00 96.06 352 TYR A O 1
ATOM 2855 N N . LEU A 1 353 ? 7.002 1.138 -4.867 1.00 96.38 353 LEU A N 1
ATOM 2856 C CA . LEU A 1 353 ? 6.130 0.880 -3.716 1.00 96.38 353 LEU A CA 1
ATOM 2857 C C . LEU A 1 353 ? 4.740 0.376 -4.135 1.00 96.38 353 LEU A C 1
ATOM 2859 O O . LEU A 1 353 ? 4.214 -0.554 -3.516 1.00 96.38 353 LEU A O 1
ATOM 2863 N N . ASN A 1 354 ? 4.155 0.917 -5.208 1.00 96.44 354 ASN A N 1
ATOM 2864 C CA . ASN A 1 354 ? 2.898 0.381 -5.730 1.00 96.44 354 ASN A CA 1
ATOM 2865 C C . ASN A 1 354 ? 3.075 -1.027 -6.323 1.00 96.44 354 ASN A C 1
ATOM 2867 O O . ASN A 1 354 ? 2.229 -1.889 -6.085 1.00 96.44 354 ASN A O 1
ATOM 2871 N N . ILE A 1 355 ? 4.184 -1.310 -7.014 1.00 96.31 355 ILE A N 1
ATOM 2872 C CA . ILE A 1 355 ? 4.510 -2.663 -7.490 1.00 96.31 355 ILE A CA 1
ATOM 2873 C C . ILE A 1 355 ? 4.640 -3.632 -6.312 1.00 96.31 355 ILE A C 1
ATOM 2875 O O . ILE A 1 355 ? 3.989 -4.678 -6.318 1.00 96.31 355 ILE A O 1
ATOM 2879 N N . CYS A 1 356 ? 5.389 -3.265 -5.267 1.00 95.00 356 CYS A N 1
ATOM 2880 C CA . CYS A 1 356 ? 5.489 -4.029 -4.023 1.00 95.00 356 CYS A CA 1
ATOM 2881 C C . CYS A 1 356 ? 4.108 -4.333 -3.428 1.00 95.00 356 CYS A C 1
ATOM 2883 O O . CYS A 1 356 ? 3.877 -5.454 -2.982 1.00 95.00 356 CYS A O 1
ATOM 2885 N N . SER A 1 357 ? 3.156 -3.394 -3.493 1.00 95.88 357 SER A N 1
ATOM 2886 C CA . SER A 1 357 ? 1.787 -3.621 -3.011 1.00 95.88 357 SER A CA 1
ATOM 2887 C C . SER A 1 357 ? 1.012 -4.710 -3.779 1.00 95.88 357 SER A C 1
ATOM 2889 O O . SER A 1 357 ? 0.124 -5.343 -3.200 1.00 95.88 357 SER A O 1
ATOM 2891 N N . LEU A 1 358 ? 1.366 -4.973 -5.043 1.00 94.44 358 LEU A N 1
ATOM 2892 C CA . LEU A 1 358 ? 0.731 -5.977 -5.908 1.00 94.44 358 LEU A CA 1
ATOM 2893 C C . LEU A 1 358 ? 1.445 -7.337 -5.897 1.00 94.44 358 LEU A C 1
ATOM 2895 O O . LEU A 1 358 ? 0.785 -8.370 -5.993 1.00 94.44 358 LEU A O 1
ATOM 2899 N N . ILE A 1 359 ? 2.777 -7.366 -5.772 1.00 91.88 359 ILE A N 1
ATOM 2900 C CA . ILE A 1 359 ? 3.566 -8.608 -5.901 1.00 91.88 359 ILE A CA 1
ATOM 2901 C C . ILE A 1 359 ? 3.746 -9.394 -4.591 1.00 91.88 359 ILE A C 1
ATOM 2903 O O . ILE A 1 359 ? 4.414 -10.429 -4.587 1.00 91.88 359 ILE A O 1
ATOM 2907 N N . VAL A 1 360 ? 3.153 -8.959 -3.471 1.00 89.81 360 VAL A N 1
ATOM 2908 C CA . VAL A 1 360 ? 3.214 -9.729 -2.215 1.00 89.81 360 VAL A CA 1
ATOM 2909 C C . VAL A 1 360 ? 2.568 -11.117 -2.346 1.00 89.81 360 VAL A C 1
ATOM 2911 O O . VAL A 1 360 ? 1.526 -11.304 -2.970 1.00 89.81 360 VAL A O 1
ATOM 2914 N N . ARG A 1 361 ? 3.149 -12.111 -1.663 1.00 81.75 361 ARG A N 1
ATOM 2915 C CA . ARG A 1 361 ? 2.764 -13.531 -1.787 1.00 81.75 361 ARG A CA 1
ATOM 2916 C C . ARG A 1 361 ? 1.340 -13.890 -1.326 1.00 81.75 361 ARG A C 1
ATOM 2918 O O . ARG A 1 361 ? 0.856 -14.951 -1.706 1.00 81.75 361 ARG A O 1
ATOM 2925 N N . ARG A 1 362 ? 0.697 -13.099 -0.455 1.00 80.19 362 ARG A N 1
ATOM 2926 C CA . ARG A 1 362 ? -0.599 -13.468 0.162 1.00 80.19 362 ARG A CA 1
ATOM 2927 C C . ARG A 1 362 ? -1.702 -12.437 -0.016 1.00 80.19 362 ARG A C 1
ATOM 2929 O O . ARG A 1 362 ? -2.765 -12.795 -0.502 1.00 80.19 362 ARG A O 1
ATOM 2936 N N . ASN A 1 363 ? -1.464 -11.195 0.402 1.00 88.38 363 ASN A N 1
ATOM 2937 C CA . ASN A 1 363 ? -2.515 -10.181 0.496 1.00 88.38 363 ASN A CA 1
ATOM 2938 C C . ASN A 1 363 ? -2.190 -8.975 -0.408 1.00 88.38 363 ASN A C 1
ATOM 2940 O O . ASN A 1 363 ? -1.868 -7.906 0.127 1.00 88.38 363 ASN A O 1
ATOM 2944 N N . PRO A 1 364 ? -2.206 -9.133 -1.748 1.00 92.00 364 PRO A N 1
ATOM 2945 C CA . PRO A 1 364 ? -1.982 -8.028 -2.676 1.00 92.00 364 PRO A CA 1
ATOM 2946 C C . PRO A 1 364 ? -3.069 -6.964 -2.516 1.00 92.00 364 PRO A C 1
ATOM 2948 O O . PRO A 1 364 ? -4.224 -7.278 -2.218 1.00 92.00 364 PRO A O 1
ATOM 2951 N N . PHE A 1 365 ? -2.700 -5.696 -2.686 1.00 93.75 365 PHE A N 1
ATOM 2952 C CA . PHE A 1 365 ? -3.616 -4.574 -2.507 1.00 93.75 365 PHE A CA 1
ATOM 2953 C C . PHE A 1 365 ? -3.952 -3.931 -3.851 1.00 93.75 365 PHE A C 1
ATOM 2955 O O . PHE A 1 365 ? -3.168 -3.164 -4.401 1.00 93.75 365 PHE A O 1
ATOM 2962 N N . MET A 1 366 ? -5.131 -4.266 -4.383 1.00 91.19 366 MET A N 1
ATOM 2963 C CA . MET A 1 366 ? -5.485 -3.977 -5.776 1.00 91.19 366 MET A CA 1
ATOM 2964 C C . MET A 1 366 ? -5.492 -2.487 -6.138 1.00 91.19 366 MET A C 1
ATOM 2966 O O . MET A 1 366 ? -5.187 -2.181 -7.284 1.00 91.19 366 MET A O 1
ATOM 2970 N N . ASN A 1 367 ? -5.730 -1.560 -5.202 1.00 89.94 367 ASN A N 1
ATOM 2971 C CA . ASN A 1 367 ? -5.662 -0.116 -5.481 1.00 89.94 367 ASN A CA 1
ATOM 2972 C C . ASN A 1 367 ? -4.255 0.338 -5.924 1.00 89.94 367 ASN A C 1
ATOM 2974 O O . ASN A 1 367 ? -4.131 1.352 -6.606 1.00 89.94 367 ASN A O 1
ATOM 2978 N N . GLY A 1 368 ? -3.198 -0.432 -5.626 1.00 91.88 368 GLY A N 1
ATOM 2979 C CA . GLY A 1 368 ? -1.865 -0.199 -6.191 1.00 91.88 368 GLY A CA 1
ATOM 2980 C C . GLY A 1 368 ? -1.826 -0.283 -7.719 1.00 91.88 368 GLY A C 1
ATOM 2981 O O . GLY A 1 368 ? -0.950 0.312 -8.339 1.00 91.88 368 GLY A O 1
ATOM 2982 N N . ARG A 1 369 ? -2.804 -0.951 -8.347 1.00 93.81 369 ARG A N 1
ATOM 2983 C CA . ARG A 1 369 ? -3.009 -0.920 -9.799 1.00 93.81 369 ARG A CA 1
ATOM 2984 C C . ARG A 1 369 ? -3.386 0.477 -10.277 1.00 93.81 369 ARG A C 1
ATOM 2986 O O . ARG A 1 369 ? -2.769 0.953 -11.221 1.00 93.81 369 ARG A O 1
ATOM 2993 N N . GLU A 1 370 ? -4.337 1.128 -9.617 1.00 92.19 370 GLU A N 1
ATOM 2994 C CA . GLU A 1 370 ? -4.787 2.478 -9.979 1.00 92.19 370 GLU A CA 1
ATOM 2995 C C . GLU A 1 370 ? -3.684 3.511 -9.716 1.00 92.19 370 GLU A C 1
ATOM 2997 O O . GLU A 1 370 ? -3.402 4.347 -10.573 1.00 92.19 370 GLU A O 1
ATOM 3002 N N . GLY A 1 371 ? -2.954 3.368 -8.600 1.00 90.12 371 GLY A N 1
ATOM 3003 C CA . GLY A 1 371 ? -1.761 4.173 -8.310 1.00 90.12 371 GLY A CA 1
ATOM 3004 C C . GLY A 1 371 ? -0.657 4.042 -9.370 1.00 90.12 371 GLY A C 1
ATOM 3005 O O . GLY A 1 371 ? 0.001 5.029 -9.696 1.00 90.12 371 GLY A O 1
ATOM 3006 N N . ILE A 1 372 ? -0.477 2.851 -9.957 1.00 94.88 372 ILE A N 1
ATOM 3007 C CA . ILE A 1 372 ? 0.403 2.659 -11.122 1.00 94.88 372 ILE A CA 1
ATOM 3008 C C . ILE A 1 372 ? -0.206 3.310 -12.366 1.00 94.88 372 ILE A C 1
ATOM 3010 O O . ILE A 1 372 ? 0.492 4.054 -13.044 1.00 94.88 372 ILE A O 1
ATOM 3014 N N . LEU A 1 373 ? -1.481 3.067 -12.683 1.00 95.06 373 LEU A N 1
ATOM 3015 C CA . LEU A 1 373 ? -2.112 3.581 -13.906 1.00 95.06 373 LEU A CA 1
ATOM 3016 C C . LEU A 1 373 ? -2.076 5.114 -13.992 1.00 95.06 373 LEU A C 1
ATOM 3018 O O . LEU A 1 373 ? -1.726 5.635 -15.051 1.00 95.06 373 LEU A O 1
ATOM 3022 N N . ALA A 1 374 ? -2.346 5.821 -12.892 1.00 91.94 374 ALA A N 1
ATOM 3023 C CA . ALA A 1 374 ? -2.235 7.280 -12.831 1.00 91.94 374 ALA A CA 1
ATOM 3024 C C . ALA A 1 374 ? -0.804 7.762 -13.146 1.00 91.94 374 ALA A C 1
ATOM 3026 O O . ALA A 1 374 ? -0.604 8.590 -14.035 1.00 91.94 374 ALA A O 1
ATOM 3027 N N . LEU A 1 375 ? 0.199 7.169 -12.488 1.00 93.00 375 LEU A N 1
ATOM 3028 C CA . LEU A 1 375 ? 1.617 7.489 -12.687 1.00 93.00 375 LEU A CA 1
ATOM 3029 C C . LEU A 1 375 ? 2.096 7.190 -14.120 1.00 93.00 375 LEU A C 1
ATOM 3031 O O . LEU A 1 375 ? 2.887 7.937 -14.698 1.00 93.00 375 LEU A O 1
ATOM 3035 N N . LEU A 1 376 ? 1.625 6.084 -14.700 1.00 94.88 376 LEU A N 1
ATOM 3036 C CA . LEU A 1 376 ? 1.948 5.689 -16.069 1.00 94.88 376 LEU A CA 1
ATOM 3037 C C . LEU A 1 376 ? 1.337 6.633 -17.106 1.00 94.88 376 LEU A C 1
ATOM 3039 O O . LEU A 1 376 ? 1.960 6.859 -18.143 1.00 94.88 376 LEU A O 1
ATOM 3043 N N . GLU A 1 377 ? 0.141 7.164 -16.855 1.00 93.44 377 GLU A N 1
ATOM 3044 C CA . GLU A 1 377 ? -0.520 8.100 -17.763 1.00 93.44 377 GLU A CA 1
ATOM 3045 C C . GLU A 1 377 ? 0.188 9.460 -17.778 1.00 93.44 377 GLU A C 1
ATOM 3047 O O . GLU A 1 377 ? 0.541 9.949 -18.853 1.00 93.44 377 GLU A O 1
ATOM 3052 N N . GLU A 1 378 ? 0.493 10.014 -16.602 1.00 91.38 378 GLU A N 1
ATOM 3053 C CA . GLU A 1 378 ? 1.288 11.242 -16.446 1.00 91.38 378 GLU A CA 1
ATOM 3054 C C . GLU A 1 378 ? 2.648 11.113 -17.160 1.00 91.38 378 GLU A C 1
ATOM 3056 O O . GLU A 1 378 ? 3.016 11.927 -18.015 1.00 91.38 378 GLU A O 1
ATOM 3061 N N . ASN A 1 379 ? 3.365 10.014 -16.903 1.00 94.44 379 ASN A N 1
ATOM 3062 C CA . ASN A 1 379 ? 4.634 9.716 -17.562 1.00 94.44 379 ASN A CA 1
ATOM 3063 C C . ASN A 1 379 ? 4.497 9.551 -19.090 1.00 94.44 379 ASN A C 1
ATOM 3065 O O . ASN A 1 379 ? 5.348 10.032 -19.846 1.00 94.44 379 ASN A O 1
ATOM 3069 N N . ARG A 1 380 ? 3.434 8.893 -19.572 1.00 94.25 380 ARG A N 1
ATOM 3070 C CA . ARG A 1 380 ? 3.175 8.697 -21.008 1.00 94.25 380 ARG A CA 1
ATOM 3071 C C . ARG A 1 380 ? 3.010 10.031 -21.729 1.00 94.25 380 ARG A C 1
ATOM 3073 O O . ARG A 1 380 ? 3.552 10.185 -22.830 1.00 94.25 380 ARG A O 1
ATOM 3080 N N . GLN A 1 381 ? 2.288 10.973 -21.127 1.00 91.88 381 GLN A N 1
ATOM 3081 C CA . GLN A 1 381 ? 2.107 12.321 -21.667 1.00 91.88 381 GLN A CA 1
ATOM 3082 C C . GLN A 1 381 ? 3.460 13.037 -21.758 1.00 91.88 381 GLN A C 1
ATOM 3084 O O . GLN A 1 381 ? 3.871 13.419 -22.859 1.00 91.88 381 GLN A O 1
ATOM 3089 N N . TRP A 1 382 ? 4.225 13.066 -20.660 1.00 92.12 382 TRP A N 1
ATOM 3090 C CA . TRP A 1 382 ? 5.546 13.701 -20.621 1.00 92.12 382 TRP A CA 1
ATOM 3091 C C . TRP A 1 382 ? 6.533 13.138 -21.662 1.00 92.12 382 TRP A C 1
ATOM 3093 O O . TRP A 1 382 ? 7.126 13.894 -22.434 1.00 92.12 382 TRP A O 1
ATOM 3103 N N . VAL A 1 383 ? 6.685 11.808 -21.760 1.00 91.38 383 VAL A N 1
ATOM 3104 C CA . VAL A 1 383 ? 7.616 11.179 -22.727 1.00 91.38 383 VAL A CA 1
ATOM 3105 C C . VAL A 1 383 ? 7.206 11.464 -24.181 1.00 91.38 383 VAL A C 1
ATOM 3107 O O . VAL A 1 383 ? 8.064 11.598 -25.066 1.00 91.38 383 VAL A O 1
ATOM 3110 N N . THR A 1 384 ? 5.902 11.594 -24.438 1.00 89.56 384 THR A N 1
ATOM 3111 C CA . THR A 1 384 ? 5.364 11.937 -25.762 1.00 89.56 384 THR A CA 1
ATOM 3112 C C . THR A 1 384 ? 5.707 13.378 -26.143 1.00 89.56 384 THR A C 1
ATOM 3114 O O . THR A 1 384 ? 6.165 13.627 -27.262 1.00 89.56 384 THR A O 1
ATOM 3117 N N . GLU A 1 385 ? 5.536 14.328 -25.224 1.00 89.81 385 GLU A N 1
ATOM 3118 C CA . GLU A 1 385 ? 5.902 15.736 -25.427 1.00 89.81 385 GLU A CA 1
ATOM 3119 C C . GLU A 1 385 ? 7.413 15.923 -25.586 1.00 89.81 385 GLU A C 1
ATOM 3121 O O . GLU A 1 385 ? 7.861 16.556 -26.548 1.00 89.81 385 GLU A O 1
ATOM 3126 N N . TYR A 1 386 ? 8.205 15.291 -24.716 1.00 88.81 386 TYR A N 1
ATOM 3127 C CA . TYR A 1 386 ? 9.665 15.294 -24.795 1.00 88.81 386 TYR A CA 1
ATOM 3128 C C . TYR A 1 386 ? 10.161 14.784 -26.158 1.00 88.81 386 TYR A C 1
ATOM 3130 O O . TYR A 1 386 ? 11.011 15.411 -26.797 1.00 88.81 386 TYR A O 1
ATOM 3138 N N . THR A 1 387 ? 9.587 13.682 -26.656 1.00 84.75 387 THR A N 1
ATOM 3139 C CA . THR A 1 387 ? 9.948 13.120 -27.968 1.00 84.75 387 THR A CA 1
ATOM 3140 C C . THR A 1 387 ? 9.636 14.090 -29.112 1.00 84.75 387 THR A C 1
ATOM 3142 O O . THR A 1 387 ? 10.493 14.306 -29.972 1.00 84.75 387 THR A O 1
ATOM 3145 N N . LYS A 1 388 ? 8.451 14.719 -29.108 1.00 86.75 388 LYS A N 1
ATOM 3146 C CA . LYS A 1 388 ? 8.057 15.719 -30.119 1.00 86.75 388 LYS A CA 1
ATOM 3147 C C . LYS A 1 388 ? 8.986 16.940 -30.103 1.00 86.75 388 LYS A C 1
ATOM 3149 O O . LYS A 1 388 ? 9.429 17.390 -31.161 1.00 86.75 388 LYS A O 1
ATOM 3154 N N . SER A 1 389 ? 9.323 17.448 -28.916 1.00 84.12 389 SER A N 1
ATOM 3155 C CA . SER A 1 389 ? 10.214 18.604 -28.737 1.00 84.12 389 SER A CA 1
ATOM 3156 C C . SER A 1 389 ? 11.633 18.328 -29.258 1.00 84.12 389 SER A C 1
ATOM 3158 O O . SER A 1 389 ? 12.191 19.112 -30.037 1.00 84.12 389 SER A O 1
ATOM 3160 N N . THR A 1 390 ? 12.196 17.164 -28.924 1.00 80.94 390 THR A N 1
ATOM 3161 C CA . THR A 1 390 ? 13.532 16.742 -29.382 1.00 80.94 390 THR A CA 1
ATOM 3162 C C . THR A 1 390 ? 13.584 16.531 -30.904 1.00 80.94 390 THR A C 1
ATOM 3164 O O . THR A 1 390 ? 14.553 16.918 -31.558 1.00 80.94 390 THR A O 1
ATOM 3167 N N . GLN A 1 391 ? 12.521 16.004 -31.519 1.00 75.94 391 GLN A N 1
ATOM 3168 C CA . GLN A 1 391 ? 12.428 15.902 -32.984 1.00 75.94 391 GLN A CA 1
ATOM 3169 C C . GLN A 1 391 ? 12.342 17.283 -33.664 1.00 75.94 391 GLN A C 1
ATOM 3171 O O . GLN A 1 391 ? 13.074 17.552 -34.621 1.00 75.94 391 GLN A O 1
ATOM 3176 N N . ALA A 1 392 ? 11.512 18.194 -33.144 1.00 72.56 392 ALA A N 1
ATOM 3177 C CA . ALA A 1 392 ? 11.355 19.544 -33.692 1.00 72.56 392 ALA A CA 1
ATOM 3178 C C . ALA A 1 392 ? 12.647 20.382 -33.609 1.00 72.56 392 ALA A C 1
ATOM 3180 O O . ALA A 1 392 ? 12.991 21.107 -34.548 1.00 72.56 392 ALA A O 1
ATOM 3181 N N . THR A 1 393 ? 13.389 20.270 -32.505 1.00 72.56 393 THR A N 1
ATOM 3182 C CA . THR A 1 393 ? 14.678 20.960 -32.314 1.00 72.56 393 THR A CA 1
ATOM 3183 C C . THR A 1 393 ? 15.777 20.410 -33.225 1.00 72.56 393 THR A C 1
ATOM 3185 O O . THR A 1 393 ? 16.518 21.200 -33.817 1.00 72.56 393 THR A O 1
ATOM 3188 N N . ASN A 1 394 ? 15.834 19.092 -33.441 1.00 69.00 394 ASN A N 1
ATOM 3189 C CA . ASN A 1 394 ? 16.768 18.480 -34.392 1.00 69.00 394 ASN A CA 1
ATOM 3190 C C . ASN A 1 394 ? 16.478 18.890 -35.849 1.00 69.00 394 ASN A C 1
ATOM 3192 O O . ASN A 1 394 ? 17.407 19.245 -36.578 1.00 69.00 394 ASN A O 1
ATOM 3196 N N . HIS A 1 395 ? 15.208 18.955 -36.267 1.00 64.69 395 HIS A N 1
ATOM 3197 C CA . HIS A 1 395 ? 14.853 19.490 -37.590 1.00 64.69 395 HIS A CA 1
ATOM 3198 C C . HIS A 1 395 ? 15.232 20.971 -37.753 1.00 64.69 395 HIS A C 1
ATOM 3200 O O . HIS A 1 395 ? 15.749 21.357 -38.804 1.00 64.69 395 HIS A O 1
ATOM 3206 N N . ARG A 1 396 ? 15.056 21.803 -36.715 1.00 62.34 396 ARG A N 1
ATOM 3207 C CA . ARG A 1 396 ? 15.500 23.209 -36.745 1.00 62.34 396 ARG A CA 1
ATOM 3208 C C . ARG A 1 396 ? 17.023 23.342 -36.835 1.00 62.34 396 ARG A C 1
ATOM 3210 O O . ARG A 1 396 ? 17.490 24.180 -37.601 1.00 62.34 396 ARG A O 1
ATOM 3217 N N . ARG A 1 397 ? 17.798 22.502 -36.136 1.00 59.44 397 ARG A N 1
ATOM 3218 C CA . ARG A 1 397 ? 19.271 22.475 -36.247 1.00 59.44 397 ARG A CA 1
ATOM 3219 C C . ARG A 1 397 ? 19.744 22.101 -37.654 1.00 59.44 397 ARG A C 1
ATOM 3221 O O . ARG A 1 397 ? 20.566 22.822 -38.211 1.00 59.44 397 ARG A O 1
ATOM 3228 N N . HIS A 1 398 ? 19.179 21.054 -38.260 1.00 59.94 398 HIS A N 1
ATOM 3229 C CA . HIS A 1 398 ? 19.528 20.665 -39.633 1.00 59.94 398 HIS A CA 1
ATOM 3230 C C . HIS A 1 398 ? 19.123 21.701 -40.691 1.00 59.94 398 HIS A C 1
ATOM 3232 O O . HIS A 1 398 ? 19.804 21.811 -41.711 1.00 59.94 398 HIS A O 1
ATOM 3238 N N . LYS A 1 399 ? 18.058 22.483 -40.460 1.00 60.72 399 LYS A N 1
ATOM 3239 C CA . LYS A 1 399 ? 17.713 23.612 -41.334 1.00 60.72 399 LYS A CA 1
ATOM 3240 C C . LYS A 1 399 ? 18.678 24.791 -41.147 1.00 60.72 399 LYS A C 1
ATOM 3242 O O . LYS A 1 399 ? 19.247 25.263 -42.123 1.00 60.72 399 LYS A O 1
ATOM 3247 N N . ALA A 1 400 ? 18.943 25.203 -39.906 1.00 55.41 400 ALA A N 1
ATOM 3248 C CA . ALA A 1 400 ? 19.845 26.320 -39.606 1.00 55.41 400 ALA A CA 1
ATOM 3249 C C . ALA A 1 400 ? 21.294 26.077 -40.078 1.00 55.41 400 ALA A C 1
ATOM 3251 O O . ALA A 1 400 ? 21.947 27.003 -40.551 1.00 55.41 400 ALA A O 1
ATOM 3252 N N . GLN A 1 401 ? 21.785 24.832 -40.025 1.00 56.22 401 GLN A N 1
ATOM 3253 C CA . GLN A 1 401 ? 23.102 24.458 -40.566 1.00 56.22 401 GLN A CA 1
ATOM 3254 C C . GLN A 1 401 ? 23.187 24.473 -42.104 1.00 56.22 401 GLN A C 1
ATOM 3256 O O . GLN A 1 401 ? 24.288 24.384 -42.639 1.00 56.22 401 GLN A O 1
ATOM 3261 N N . ARG A 1 402 ? 22.063 24.587 -42.826 1.00 55.78 402 ARG A N 1
ATOM 3262 C CA . ARG A 1 402 ? 22.036 24.714 -44.295 1.00 55.78 402 ARG A CA 1
ATOM 3263 C C . ARG A 1 402 ? 21.907 26.155 -44.798 1.00 55.78 402 ARG A C 1
ATOM 3265 O O . ARG A 1 402 ? 22.056 26.365 -45.996 1.00 55.78 402 ARG A O 1
ATOM 3272 N N . GLU A 1 403 ? 21.635 27.125 -43.923 1.00 50.81 403 GLU A N 1
ATOM 3273 C CA . GLU A 1 403 ? 21.214 28.483 -44.320 1.00 50.81 403 GLU A CA 1
ATOM 3274 C C . GLU A 1 403 ? 22.150 29.615 -43.830 1.00 50.81 403 GLU A C 1
ATOM 3276 O O . GLU A 1 403 ? 21.866 30.779 -44.095 1.00 50.81 403 GLU A O 1
ATOM 3281 N N . MET A 1 404 ? 23.275 29.317 -43.158 1.00 45.88 404 MET A N 1
ATOM 3282 C CA . MET A 1 404 ? 24.191 30.337 -42.602 1.00 45.88 404 MET A CA 1
ATOM 3283 C C . MET A 1 404 ? 25.631 30.245 -43.152 1.00 45.88 404 MET A C 1
ATOM 3285 O O . MET A 1 404 ? 26.255 29.188 -43.028 1.00 45.88 404 MET A O 1
ATOM 3289 N N . PRO A 1 405 ? 26.204 31.336 -43.707 1.00 47.94 405 PRO A N 1
ATOM 3290 C CA . PRO A 1 405 ? 27.601 31.382 -44.140 1.00 47.94 405 PRO A CA 1
ATOM 3291 C C . PRO A 1 405 ? 28.577 31.512 -42.957 1.00 47.94 405 PRO A C 1
ATOM 3293 O O . PRO A 1 405 ? 28.253 32.055 -41.901 1.00 47.94 405 PRO A O 1
ATOM 3296 N N . ALA A 1 406 ? 29.804 31.023 -43.147 1.00 44.75 406 ALA A N 1
ATOM 3297 C CA . ALA A 1 406 ? 30.811 30.910 -42.094 1.00 44.75 406 ALA A CA 1
ATOM 3298 C C . ALA A 1 406 ? 31.457 32.263 -41.732 1.00 44.75 406 ALA A C 1
ATOM 3300 O O . ALA A 1 406 ? 32.499 32.638 -42.269 1.00 44.75 406 ALA A O 1
ATOM 3301 N N . SER A 1 407 ? 30.858 33.010 -40.802 1.00 45.59 407 SER A N 1
ATOM 3302 C CA . SER A 1 407 ? 31.468 34.210 -40.213 1.00 45.59 407 SER A CA 1
ATOM 3303 C C . SER A 1 407 ? 31.017 34.439 -38.767 1.00 45.59 407 SER A C 1
ATOM 3305 O O . SER A 1 407 ? 29.833 34.579 -38.497 1.00 45.59 407 SER A O 1
ATOM 3307 N N . GLN A 1 408 ? 32.002 34.552 -37.868 1.00 47.41 408 GLN A N 1
ATOM 3308 C CA . GLN A 1 408 ? 31.918 35.153 -36.527 1.00 47.41 408 GLN A CA 1
ATOM 3309 C C . GLN A 1 408 ? 30.936 34.539 -35.502 1.00 47.41 408 GLN A C 1
ATOM 3311 O O . GLN A 1 408 ? 29.787 34.949 -35.367 1.00 47.41 408 GLN A O 1
ATOM 3316 N N . SER A 1 409 ? 31.472 33.706 -34.602 1.00 35.91 409 SER A N 1
ATOM 3317 C CA . SER A 1 409 ? 30.950 33.603 -33.229 1.00 35.91 409 SER A CA 1
ATOM 3318 C C . SER A 1 409 ? 32.082 33.414 -32.214 1.00 35.91 409 SER A C 1
ATOM 3320 O O . SER A 1 409 ? 32.257 32.343 -31.637 1.00 35.91 409 SER A O 1
ATOM 3322 N N . ASN A 1 410 ? 32.866 34.471 -31.992 1.00 40.12 410 ASN A N 1
ATOM 3323 C CA . ASN A 1 410 ? 33.832 34.513 -30.897 1.00 40.12 410 ASN A CA 1
ATOM 3324 C C . ASN A 1 410 ? 33.095 34.931 -29.610 1.00 40.12 410 ASN A C 1
ATOM 3326 O O . ASN A 1 410 ? 32.982 36.119 -29.316 1.00 40.12 410 ASN A O 1
ATOM 3330 N N . LYS A 1 411 ? 32.509 33.967 -28.888 1.00 39.81 411 LYS A N 1
ATOM 3331 C CA . LYS A 1 411 ? 31.911 34.203 -27.564 1.00 39.81 411 LYS A CA 1
ATOM 3332 C C . LYS A 1 411 ? 32.919 33.819 -26.486 1.00 39.81 411 LYS A C 1
ATOM 3334 O O . LYS A 1 411 ? 33.341 32.672 -26.417 1.00 39.81 411 LYS A O 1
ATOM 3339 N N . GLN A 1 412 ? 33.289 34.790 -25.657 1.00 36.47 412 GLN A N 1
ATOM 3340 C CA . GLN A 1 412 ? 34.159 34.575 -24.503 1.00 36.47 412 GLN A CA 1
ATOM 3341 C C . GLN A 1 412 ? 33.431 33.716 -23.460 1.00 36.47 412 GLN A C 1
ATOM 3343 O O . GLN A 1 412 ? 32.352 34.086 -22.996 1.00 36.47 412 GLN A O 1
ATOM 3348 N N . ASN A 1 413 ? 34.032 32.582 -23.092 1.00 37.00 413 ASN A N 1
ATOM 3349 C CA . ASN A 1 413 ? 33.559 31.750 -21.988 1.00 37.00 413 ASN A CA 1
ATOM 3350 C C . ASN A 1 413 ? 33.800 32.469 -20.656 1.00 37.00 413 ASN A C 1
ATOM 3352 O O . ASN A 1 413 ? 34.882 33.011 -20.428 1.00 37.00 413 ASN A O 1
ATOM 3356 N N . ASN A 1 414 ? 32.802 32.442 -19.773 1.00 41.53 414 ASN A N 1
ATOM 3357 C CA . ASN A 1 414 ? 32.874 33.028 -18.440 1.00 41.53 414 ASN A CA 1
ATOM 3358 C C . ASN A 1 414 ? 32.816 31.885 -17.402 1.00 41.53 414 ASN A C 1
ATOM 3360 O O . ASN A 1 414 ? 31.727 31.366 -17.157 1.00 41.53 414 ASN A O 1
ATOM 3364 N N . PRO A 1 415 ? 33.951 31.455 -16.814 1.00 46.62 415 PRO A N 1
ATOM 3365 C CA . PRO A 1 415 ? 34.103 30.131 -16.183 1.00 46.62 415 PRO A CA 1
ATOM 3366 C C . PRO A 1 415 ? 33.392 29.944 -14.828 1.00 46.62 415 PRO A C 1
ATOM 3368 O O . PRO A 1 415 ? 33.580 28.931 -14.164 1.00 46.62 415 PRO A O 1
ATOM 3371 N N . ASN A 1 416 ? 32.576 30.907 -14.392 1.00 43.59 416 ASN A N 1
ATOM 3372 C CA . ASN A 1 416 ? 31.873 30.853 -13.104 1.00 43.59 416 ASN A CA 1
ATOM 3373 C C . ASN A 1 416 ? 30.426 30.322 -13.202 1.00 43.59 416 ASN A C 1
ATOM 3375 O O . ASN A 1 416 ? 29.758 30.228 -12.174 1.00 43.59 416 ASN A O 1
ATOM 3379 N N . ASN A 1 417 ? 29.931 29.983 -14.401 1.00 49.88 417 ASN A N 1
ATOM 3380 C CA . ASN A 1 417 ? 28.562 29.477 -14.608 1.00 49.88 417 ASN A CA 1
ATOM 3381 C C . ASN A 1 417 ? 28.475 27.939 -14.732 1.00 49.88 417 ASN A C 1
ATOM 3383 O O . ASN A 1 417 ? 27.419 27.359 -14.465 1.00 49.88 417 ASN A O 1
ATOM 3387 N N . ASP A 1 418 ? 29.584 27.283 -15.094 1.00 55.16 418 ASP A N 1
ATOM 3388 C CA . ASP A 1 418 ? 29.621 25.882 -15.545 1.00 55.16 418 ASP A CA 1
ATOM 3389 C C . ASP A 1 418 ? 29.061 24.886 -14.509 1.00 55.16 418 ASP A C 1
ATOM 3391 O O . ASP A 1 418 ? 28.347 23.945 -14.860 1.00 55.16 418 ASP A O 1
ATOM 3395 N N . SER A 1 419 ? 29.308 25.120 -13.215 1.00 57.84 419 SER A N 1
ATOM 3396 C CA . SER A 1 419 ? 28.848 24.249 -12.122 1.00 57.84 419 SER A CA 1
ATOM 3397 C C . SER A 1 419 ? 27.322 24.176 -11.994 1.00 57.84 419 SER A C 1
ATOM 3399 O O . SER A 1 419 ? 26.783 23.137 -11.617 1.00 57.84 419 SER A O 1
ATOM 3401 N N . SER A 1 420 ? 26.615 25.273 -12.286 1.00 60.12 420 SER A N 1
ATOM 3402 C CA . SER A 1 420 ? 25.151 25.338 -12.175 1.00 60.12 420 SER A CA 1
ATOM 3403 C C . SER A 1 420 ? 24.481 24.665 -13.375 1.00 60.12 420 SER A C 1
ATOM 3405 O O . SER A 1 420 ? 23.556 23.865 -13.221 1.00 60.12 420 SER A O 1
ATOM 3407 N N . GLU A 1 421 ? 25.008 24.922 -14.576 1.00 66.44 421 GLU A N 1
ATOM 3408 C CA . GLU A 1 421 ? 24.510 24.332 -15.822 1.00 66.44 421 GLU A CA 1
ATOM 3409 C C . GLU A 1 421 ? 24.737 22.810 -15.858 1.00 66.44 421 GLU A C 1
ATOM 3411 O O . GLU A 1 421 ? 23.840 22.066 -16.261 1.00 66.44 421 GLU A O 1
ATOM 3416 N N . ALA A 1 422 ? 25.870 22.319 -15.339 1.00 67.19 422 ALA A N 1
ATOM 3417 C CA . ALA A 1 422 ? 26.142 20.885 -15.217 1.00 67.19 422 ALA A CA 1
ATOM 3418 C C . ALA A 1 422 ? 25.160 20.157 -14.274 1.00 67.19 422 ALA A C 1
ATOM 3420 O O . ALA A 1 422 ? 24.715 19.048 -14.583 1.00 67.19 422 ALA A O 1
ATOM 3421 N N . LEU A 1 423 ? 24.784 20.774 -13.146 1.00 65.62 423 LEU A N 1
ATOM 3422 C CA . LEU A 1 423 ? 23.819 20.204 -12.194 1.00 65.62 423 LEU A CA 1
ATOM 3423 C C . LEU A 1 423 ? 22.399 20.146 -12.779 1.00 65.62 423 LEU A C 1
ATOM 3425 O O . LEU A 1 423 ? 21.726 19.120 -12.663 1.00 65.62 423 LEU A O 1
ATOM 3429 N N . ASP A 1 424 ? 21.961 21.206 -13.458 1.00 75.12 424 ASP A N 1
ATOM 3430 C CA . ASP A 1 424 ? 20.676 21.240 -14.168 1.00 75.12 424 ASP A CA 1
ATOM 3431 C C . ASP A 1 424 ? 20.640 20.216 -15.324 1.00 75.12 424 ASP A C 1
ATOM 3433 O O . ASP A 1 424 ? 19.655 19.493 -15.508 1.00 75.12 424 ASP A O 1
ATOM 3437 N N . GLN A 1 425 ? 21.748 20.050 -16.054 1.00 79.50 425 GLN A N 1
ATOM 3438 C CA . GLN A 1 425 ? 21.869 19.036 -17.103 1.00 79.50 425 GLN A CA 1
ATOM 3439 C C . GLN A 1 425 ? 21.851 17.598 -16.549 1.00 79.50 425 GLN A C 1
ATOM 3441 O O . GLN A 1 425 ? 21.185 16.736 -17.131 1.00 79.50 425 GLN A O 1
ATOM 3446 N N . LYS A 1 426 ? 22.507 17.331 -15.410 1.00 81.50 426 LYS A N 1
ATOM 3447 C CA . LYS A 1 426 ? 22.439 16.032 -14.714 1.00 81.50 426 LYS A CA 1
ATOM 3448 C C . LYS A 1 426 ? 21.024 15.741 -14.208 1.00 81.50 426 LYS A C 1
ATOM 3450 O O . LYS A 1 426 ? 20.520 14.652 -14.462 1.00 81.50 426 LYS A O 1
ATOM 3455 N N . SER A 1 427 ? 20.349 16.717 -13.599 1.00 83.75 427 SER A N 1
ATOM 3456 C CA . SER A 1 427 ? 18.950 16.591 -13.157 1.00 83.75 427 SER A CA 1
ATOM 3457 C C . SER A 1 427 ? 18.008 16.219 -14.314 1.00 83.75 427 SER A C 1
ATOM 3459 O O . SER A 1 427 ? 17.226 15.270 -14.221 1.00 83.75 427 SER A O 1
ATOM 3461 N N . LYS A 1 428 ? 18.152 16.887 -15.468 1.00 86.06 428 LYS A N 1
ATOM 3462 C CA . LYS A 1 428 ? 17.407 16.560 -16.699 1.00 86.06 428 LYS A CA 1
ATOM 3463 C C . LYS A 1 428 ? 17.720 15.161 -17.235 1.00 86.06 428 LYS A C 1
ATOM 3465 O O . LYS A 1 428 ? 16.807 14.489 -17.713 1.00 86.06 428 LYS A O 1
ATOM 3470 N N . SER A 1 429 ? 18.976 14.718 -17.153 1.00 89.00 429 SER A N 1
ATOM 3471 C CA . SER A 1 429 ? 19.375 13.359 -17.545 1.00 89.00 429 SER A CA 1
ATOM 3472 C C . SER A 1 429 ? 18.750 12.298 -16.637 1.00 89.00 429 SER A C 1
ATOM 3474 O O . SER A 1 429 ? 18.203 11.316 -17.132 1.00 89.00 429 SER A O 1
ATOM 3476 N N . ASP A 1 430 ? 18.788 12.504 -15.321 1.00 91.00 430 ASP A N 1
ATOM 3477 C CA . ASP A 1 430 ? 18.253 11.561 -14.333 1.00 91.00 430 ASP A CA 1
ATOM 3478 C C . ASP A 1 430 ? 16.735 11.426 -14.471 1.00 91.00 430 ASP A C 1
ATOM 3480 O O . ASP A 1 430 ? 16.203 10.313 -14.506 1.00 91.00 430 ASP A O 1
ATOM 3484 N N . HIS A 1 431 ? 16.050 12.556 -14.669 1.00 91.75 431 HIS A N 1
ATOM 3485 C CA . HIS A 1 431 ? 14.630 12.570 -14.989 1.00 91.75 431 HIS A CA 1
ATOM 3486 C C . HIS A 1 431 ? 14.316 11.816 -16.291 1.00 91.75 431 HIS A C 1
ATOM 3488 O O . HIS A 1 431 ? 13.376 11.024 -16.319 1.00 91.75 431 HIS A O 1
ATOM 3494 N N . LEU A 1 432 ? 15.097 12.009 -17.361 1.00 93.31 432 LEU A N 1
ATOM 3495 C CA . LEU A 1 432 ? 14.885 11.297 -18.625 1.00 93.31 432 LEU A CA 1
ATOM 3496 C C . LEU A 1 432 ? 15.028 9.776 -18.459 1.00 93.31 432 LEU A C 1
ATOM 3498 O O . LEU A 1 432 ? 14.185 9.033 -18.960 1.00 93.31 432 LEU A O 1
ATOM 3502 N N . ILE A 1 433 ? 16.059 9.315 -17.748 1.00 95.44 433 ILE A N 1
ATOM 3503 C CA . ILE A 1 433 ? 16.319 7.885 -17.516 1.00 95.44 433 ILE A CA 1
ATOM 3504 C C . ILE A 1 433 ? 15.154 7.244 -16.756 1.00 95.44 433 ILE A C 1
ATOM 3506 O O . ILE A 1 433 ? 14.620 6.225 -17.201 1.00 95.44 433 ILE A O 1
ATOM 3510 N N . ILE A 1 434 ? 14.709 7.867 -15.660 1.00 95.44 434 ILE A N 1
ATOM 3511 C CA . ILE A 1 434 ? 13.559 7.393 -14.876 1.00 95.44 434 ILE A CA 1
ATOM 3512 C C . ILE A 1 434 ? 12.280 7.431 -15.716 1.00 95.44 434 ILE A C 1
ATOM 3514 O O . ILE A 1 434 ? 11.531 6.456 -15.737 1.00 95.44 434 ILE A O 1
ATOM 3518 N N . SER A 1 435 ? 12.041 8.501 -16.472 1.00 95.62 435 SER A N 1
ATOM 3519 C CA . SER A 1 435 ? 10.835 8.619 -17.291 1.00 95.62 435 SER A CA 1
ATOM 3520 C C . SER A 1 435 ? 10.781 7.601 -18.433 1.00 95.62 435 SER A C 1
ATOM 3522 O O . SER A 1 435 ? 9.706 7.075 -18.720 1.00 95.62 435 SER A O 1
ATOM 3524 N N . LEU A 1 436 ? 11.913 7.263 -19.057 1.00 96.88 436 LEU A N 1
ATOM 3525 C CA . LEU A 1 436 ? 11.985 6.183 -20.047 1.00 96.88 436 LEU A CA 1
ATOM 3526 C C . LEU A 1 436 ? 11.788 4.803 -19.399 1.00 96.88 436 LEU A C 1
ATOM 3528 O O . LEU A 1 436 ? 11.088 3.963 -19.966 1.00 96.88 436 LEU A O 1
ATOM 3532 N N . PHE A 1 437 ? 12.333 4.584 -18.199 1.00 97.56 437 PHE A N 1
ATOM 3533 C CA . PHE A 1 437 ? 12.126 3.353 -17.434 1.00 97.56 437 PHE A CA 1
ATOM 3534 C C . PHE A 1 437 ? 10.650 3.135 -17.070 1.00 97.56 437 PHE A C 1
ATOM 3536 O O . PHE A 1 437 ? 10.076 2.088 -17.382 1.00 97.56 437 PHE A O 1
ATOM 3543 N N . ILE A 1 438 ? 9.998 4.152 -16.495 1.00 97.00 438 ILE A N 1
ATOM 3544 C CA . ILE A 1 438 ? 8.563 4.122 -16.180 1.00 97.00 438 ILE A CA 1
ATOM 3545 C C . ILE A 1 438 ? 7.750 3.867 -17.458 1.00 97.00 438 ILE A C 1
ATOM 3547 O O . ILE A 1 438 ? 6.835 3.043 -17.436 1.00 97.00 438 ILE A O 1
ATOM 3551 N N . ARG A 1 439 ? 8.120 4.465 -18.601 1.00 97.06 439 ARG A N 1
ATOM 3552 C CA . ARG A 1 439 ? 7.423 4.238 -19.878 1.00 97.06 439 ARG A CA 1
ATOM 3553 C C . ARG A 1 439 ? 7.506 2.785 -20.352 1.00 97.06 439 ARG A C 1
ATOM 3555 O O . ARG A 1 439 ? 6.488 2.267 -20.818 1.00 97.06 439 ARG A O 1
ATOM 3562 N N . LEU A 1 440 ? 8.666 2.132 -20.223 1.00 98.00 440 LEU A N 1
ATOM 3563 C CA . LEU A 1 440 ? 8.854 0.711 -20.562 1.00 98.00 440 LEU A CA 1
ATOM 3564 C C . LEU A 1 440 ? 7.969 -0.191 -19.704 1.00 98.00 440 LEU A C 1
ATOM 3566 O O . LEU A 1 440 ? 7.227 -1.023 -20.234 1.00 98.00 440 LEU A O 1
ATOM 3570 N N . HIS A 1 441 ? 7.980 0.015 -18.386 1.00 97.81 441 HIS A N 1
ATOM 3571 C CA . HIS A 1 441 ? 7.084 -0.717 -17.493 1.00 97.81 441 HIS A CA 1
ATOM 3572 C C . HIS A 1 441 ? 5.617 -0.381 -17.756 1.00 97.81 441 HIS A C 1
ATOM 3574 O O . HIS A 1 441 ? 4.776 -1.269 -17.670 1.00 97.81 441 HIS A O 1
ATOM 3580 N N . GLY A 1 442 ? 5.301 0.839 -18.186 1.00 97.50 442 GLY A N 1
ATOM 3581 C CA . GLY A 1 442 ? 3.957 1.214 -18.604 1.00 97.50 442 GLY A CA 1
ATOM 3582 C C . GLY A 1 442 ? 3.456 0.440 -19.815 1.00 97.50 442 GLY A C 1
ATOM 3583 O O . GLY A 1 442 ? 2.317 -0.030 -19.807 1.00 97.50 442 GLY A O 1
ATOM 3584 N N . MET A 1 443 ? 4.305 0.244 -20.827 1.00 97.44 443 MET A N 1
ATOM 3585 C CA . MET A 1 443 ? 3.989 -0.594 -21.991 1.00 97.44 443 MET A CA 1
ATOM 3586 C C . MET A 1 443 ? 3.712 -2.044 -21.578 1.00 97.44 443 MET A C 1
ATOM 3588 O O . MET A 1 443 ? 2.695 -2.605 -21.978 1.00 97.44 443 MET A O 1
ATOM 3592 N N . MET A 1 444 ? 4.561 -2.632 -20.729 1.00 97.06 444 MET A N 1
ATOM 3593 C CA . MET A 1 444 ? 4.400 -4.015 -20.254 1.00 97.06 444 MET A CA 1
ATOM 3594 C C . MET A 1 444 ? 3.183 -4.200 -19.332 1.00 97.06 444 MET A C 1
ATOM 3596 O O . MET A 1 444 ? 2.463 -5.190 -19.452 1.00 97.06 444 MET A O 1
ATOM 3600 N N . PHE A 1 445 ? 2.923 -3.246 -18.433 1.00 96.81 445 PHE A N 1
ATOM 3601 C CA . PHE A 1 445 ? 1.830 -3.293 -17.455 1.00 96.81 445 PHE A CA 1
ATOM 3602 C C . PHE A 1 445 ? 0.450 -3.121 -18.103 1.00 96.81 445 PHE A C 1
ATOM 3604 O O . PHE A 1 445 ? -0.494 -3.844 -17.776 1.00 96.81 445 PHE A O 1
ATOM 3611 N N . THR A 1 446 ? 0.328 -2.166 -19.030 1.00 96.12 446 THR A N 1
ATOM 3612 C CA . THR A 1 446 ? -0.934 -1.876 -19.736 1.00 96.12 446 THR A CA 1
ATOM 3613 C C . THR A 1 446 ? -1.148 -2.748 -20.969 1.00 96.12 446 THR A C 1
ATOM 3615 O O . THR A 1 446 ? -2.288 -2.910 -21.396 1.00 96.12 446 THR A O 1
ATOM 3618 N N . LYS A 1 447 ? -0.072 -3.326 -21.523 1.00 95.94 447 LYS A N 1
ATOM 3619 C CA . LYS A 1 447 ? -0.021 -3.987 -22.840 1.00 95.94 447 LYS A CA 1
ATOM 3620 C C . LYS A 1 447 ? -0.259 -3.033 -24.023 1.00 95.94 447 LYS A C 1
ATOM 3622 O O . LYS A 1 447 ? -0.651 -3.473 -25.099 1.00 95.94 447 LYS A O 1
ATOM 3627 N N . ILE A 1 448 ? -0.028 -1.728 -23.835 1.00 94.25 448 ILE A N 1
ATOM 3628 C CA . ILE A 1 448 ? -0.283 -0.678 -24.836 1.00 94.25 448 ILE A CA 1
ATOM 3629 C C . ILE A 1 448 ? 1.036 -0.057 -25.315 1.00 94.25 448 ILE A C 1
ATOM 3631 O O . ILE A 1 448 ? 1.820 0.476 -24.524 1.00 94.25 448 ILE A O 1
ATOM 3635 N N . GLY A 1 449 ? 1.247 -0.052 -26.634 1.00 93.38 449 GLY A N 1
ATOM 3636 C CA . GLY A 1 449 ? 2.438 0.524 -27.268 1.00 93.38 449 GLY A CA 1
ATOM 3637 C C . GLY A 1 449 ? 3.646 -0.419 -27.331 1.00 93.38 449 GLY A C 1
ATOM 3638 O O . GLY A 1 449 ? 4.780 0.057 -27.342 1.00 93.38 449 GLY A O 1
ATOM 3639 N N . LEU A 1 450 ? 3.426 -1.741 -27.315 1.00 95.12 450 LEU A N 1
ATOM 3640 C CA . LEU A 1 450 ? 4.495 -2.750 -27.391 1.00 95.12 450 LEU A CA 1
ATOM 3641 C C . LEU A 1 450 ? 5.261 -2.706 -28.729 1.00 95.12 450 LEU A C 1
ATOM 3643 O O . LEU A 1 450 ? 6.458 -2.981 -28.761 1.00 95.12 450 LEU A O 1
ATOM 3647 N N . ASP A 1 451 ? 4.619 -2.233 -29.800 1.00 94.12 451 ASP A N 1
ATOM 3648 C CA . ASP A 1 451 ? 5.235 -1.910 -31.094 1.00 94.12 451 ASP A CA 1
ATOM 3649 C C . ASP A 1 451 ? 6.408 -0.917 -30.967 1.00 94.12 451 ASP A C 1
ATOM 3651 O O . ASP A 1 451 ? 7.411 -1.030 -31.672 1.00 94.12 451 ASP A O 1
ATOM 3655 N N . GLN A 1 452 ? 6.325 0.014 -30.011 1.00 93.62 452 GLN A N 1
ATOM 3656 C CA . GLN A 1 452 ? 7.358 1.018 -29.736 1.00 93.62 452 GLN A CA 1
ATOM 3657 C C . GLN A 1 452 ? 8.360 0.580 -28.657 1.00 93.62 452 GLN A C 1
ATOM 3659 O O . GLN A 1 452 ? 9.342 1.290 -28.418 1.00 93.62 452 GLN A O 1
ATOM 3664 N N . PHE A 1 453 ? 8.162 -0.578 -28.014 1.00 95.06 453 PHE A N 1
ATOM 3665 C CA . PHE A 1 453 ? 8.966 -1.017 -26.867 1.00 95.06 453 PHE A CA 1
ATOM 3666 C C . PHE A 1 453 ? 10.461 -1.084 -27.193 1.00 95.06 453 PHE A C 1
ATOM 3668 O O . PHE A 1 453 ? 11.285 -0.564 -26.444 1.00 95.06 453 PHE A O 1
ATOM 3675 N N . LYS A 1 454 ? 10.821 -1.646 -28.356 1.00 93.25 454 LYS A N 1
ATOM 3676 C CA . LYS A 1 454 ? 12.223 -1.768 -28.792 1.00 93.25 454 LYS A CA 1
ATOM 3677 C C . LYS A 1 454 ? 12.911 -0.408 -28.965 1.00 93.25 454 LYS A C 1
ATOM 3679 O O . LYS A 1 454 ? 14.075 -0.276 -28.597 1.00 93.25 454 LYS A O 1
ATOM 3684 N N . GLU A 1 455 ? 12.194 0.592 -29.477 1.00 93.88 455 GLU A N 1
ATOM 3685 C CA . GLU A 1 455 ? 12.708 1.951 -29.702 1.00 93.88 455 GLU A CA 1
ATOM 3686 C C . GLU A 1 455 ? 12.842 2.738 -28.391 1.00 93.88 455 GLU A C 1
ATOM 3688 O O . GLU A 1 455 ? 13.873 3.367 -28.153 1.00 93.88 455 GLU A O 1
ATOM 3693 N N . ILE A 1 456 ? 11.848 2.666 -27.497 1.00 95.38 456 ILE A N 1
ATOM 3694 C CA . ILE A 1 456 ? 11.955 3.287 -26.167 1.00 95.38 456 ILE A CA 1
ATOM 3695 C C . ILE A 1 456 ? 13.060 2.613 -25.342 1.00 95.38 456 ILE A C 1
ATOM 3697 O O . ILE A 1 456 ? 13.829 3.310 -24.680 1.00 95.38 456 ILE A O 1
ATOM 3701 N N . ARG A 1 457 ? 13.214 1.284 -25.444 1.00 95.75 457 ARG A N 1
ATOM 3702 C CA . ARG A 1 457 ? 14.297 0.544 -24.780 1.00 95.75 457 ARG A CA 1
ATOM 3703 C C . ARG A 1 457 ? 15.655 1.014 -25.285 1.00 95.75 457 ARG A C 1
ATOM 3705 O O . ARG A 1 457 ? 16.512 1.330 -24.469 1.00 95.75 457 ARG A O 1
ATOM 3712 N N . ARG A 1 458 ? 15.845 1.128 -26.604 1.00 93.69 458 ARG A N 1
ATOM 3713 C CA . ARG A 1 458 ? 17.093 1.643 -27.191 1.00 93.69 458 ARG A CA 1
ATOM 3714 C C . ARG A 1 458 ? 17.473 3.000 -26.589 1.00 93.69 458 ARG A C 1
ATOM 3716 O O . ARG A 1 458 ? 18.590 3.150 -26.107 1.00 93.69 458 ARG A O 1
ATOM 3723 N N . ARG A 1 459 ? 16.527 3.944 -26.514 1.00 93.69 459 ARG A N 1
ATOM 3724 C CA . ARG A 1 459 ? 16.757 5.271 -25.908 1.00 93.69 459 ARG A CA 1
ATOM 3725 C C . ARG A 1 459 ? 17.058 5.214 -24.410 1.00 93.69 459 ARG A C 1
ATOM 3727 O O . ARG A 1 459 ? 17.865 6.005 -23.927 1.00 93.69 459 ARG A O 1
ATOM 3734 N N . PHE A 1 460 ? 16.416 4.305 -23.675 1.00 95.75 460 PHE A N 1
ATOM 3735 C CA . PHE A 1 460 ? 16.700 4.076 -22.255 1.00 95.75 460 PHE A CA 1
ATOM 3736 C C . PHE A 1 460 ? 18.151 3.617 -22.054 1.00 95.75 460 PHE A C 1
ATOM 3738 O O . PHE A 1 460 ? 18.864 4.222 -21.258 1.00 95.75 460 PHE A O 1
ATOM 3745 N N . PHE A 1 461 ? 18.619 2.636 -22.831 1.00 94.25 461 PHE A N 1
ATOM 3746 C CA . PHE A 1 461 ? 20.015 2.187 -22.791 1.00 94.25 461 PHE A CA 1
ATOM 3747 C C . PHE A 1 461 ? 20.996 3.274 -23.253 1.00 94.25 461 PHE A C 1
ATOM 3749 O O . PHE A 1 461 ? 21.992 3.497 -22.577 1.00 94.25 461 PHE A O 1
ATOM 3756 N N . GLU A 1 462 ? 20.698 4.014 -24.325 1.00 91.81 462 GLU A N 1
ATOM 3757 C CA . GLU A 1 462 ? 21.521 5.153 -24.781 1.00 91.81 462 GLU A CA 1
ATOM 3758 C C . GLU A 1 462 ? 21.656 6.258 -23.718 1.00 91.81 462 GLU A C 1
ATOM 3760 O O . GLU A 1 462 ? 22.688 6.926 -23.653 1.00 91.81 462 GLU A O 1
ATOM 3765 N N . SER A 1 463 ? 20.631 6.436 -22.876 1.00 92.25 463 SER A N 1
ATOM 3766 C CA . SER A 1 463 ? 20.630 7.411 -21.777 1.00 92.25 463 SER A CA 1
ATOM 3767 C C . SER A 1 463 ? 21.345 6.885 -20.527 1.00 92.25 463 SER A C 1
ATOM 3769 O O . SER A 1 463 ? 22.069 7.637 -19.883 1.00 92.25 463 SER A O 1
ATOM 3771 N N . LEU A 1 464 ? 21.152 5.607 -20.180 1.00 92.88 464 LEU A N 1
ATOM 3772 C CA . LEU A 1 464 ? 21.725 4.963 -18.990 1.00 92.88 464 LEU A CA 1
ATOM 3773 C C . LEU A 1 464 ? 23.204 4.574 -19.169 1.00 92.88 464 LEU A C 1
ATOM 3775 O O . LEU A 1 464 ? 23.971 4.588 -18.208 1.00 92.88 464 LEU A O 1
ATOM 3779 N N . PHE A 1 465 ? 23.612 4.256 -20.396 1.00 91.00 465 PHE A N 1
ATOM 3780 C CA . PHE A 1 465 ? 24.939 3.753 -20.753 1.00 91.00 465 PHE A CA 1
ATOM 3781 C C . PHE A 1 465 ? 25.567 4.587 -21.890 1.00 91.00 465 PHE A C 1
ATOM 3783 O O . PHE A 1 465 ? 25.844 4.063 -22.975 1.00 91.00 465 PHE A O 1
ATOM 3790 N N . PRO A 1 466 ? 25.799 5.899 -21.686 1.00 87.06 466 PRO A N 1
ATOM 3791 C CA . PRO A 1 466 ? 26.265 6.791 -22.744 1.00 87.06 466 PRO A CA 1
ATOM 3792 C C . PRO A 1 466 ? 27.620 6.362 -23.333 1.00 87.06 466 PRO A C 1
ATOM 3794 O O . PRO A 1 466 ? 28.526 5.908 -22.628 1.00 87.06 466 PRO A O 1
ATOM 3797 N N . ASN A 1 467 ? 27.774 6.543 -24.648 1.00 77.75 467 ASN A N 1
ATOM 3798 C CA . ASN A 1 467 ? 29.015 6.225 -25.370 1.00 77.75 467 ASN A CA 1
ATOM 3799 C C . ASN A 1 467 ? 30.093 7.309 -25.205 1.00 77.75 467 ASN A C 1
ATOM 3801 O O . ASN A 1 467 ? 31.285 7.015 -25.227 1.00 77.75 467 ASN A O 1
ATOM 3805 N N . ASN A 1 468 ? 29.687 8.568 -25.022 1.00 66.62 468 ASN A N 1
ATOM 3806 C CA . ASN A 1 468 ? 30.616 9.677 -24.819 1.00 66.62 468 ASN A CA 1
ATOM 3807 C C . ASN A 1 468 ? 31.017 9.775 -23.347 1.00 66.62 468 ASN A C 1
ATOM 3809 O O . ASN A 1 468 ? 30.143 9.840 -22.481 1.00 66.62 468 ASN A O 1
ATOM 3813 N N . ARG A 1 469 ? 32.327 9.881 -23.086 1.00 54.81 469 ARG A N 1
ATOM 3814 C CA . ARG A 1 469 ? 32.884 10.260 -21.779 1.00 54.81 469 ARG A CA 1
ATOM 3815 C C . ARG A 1 469 ? 32.403 11.662 -21.392 1.00 54.81 469 ARG A C 1
ATOM 3817 O O . ARG A 1 469 ? 33.055 12.657 -21.697 1.00 54.81 469 ARG A O 1
ATOM 3824 N N . VAL A 1 470 ? 31.265 11.743 -20.710 1.00 51.53 470 VAL A N 1
ATOM 3825 C CA . VAL A 1 470 ? 30.933 12.916 -19.905 1.00 51.53 470 VAL A CA 1
ATOM 3826 C C . VAL A 1 470 ? 31.745 12.767 -18.631 1.00 51.53 470 VAL A C 1
ATOM 3828 O O . VAL A 1 470 ? 31.525 11.827 -17.871 1.00 51.53 470 VAL A O 1
ATOM 3831 N N . ALA A 1 471 ? 32.704 13.666 -18.414 1.00 41.16 471 ALA A N 1
ATOM 3832 C CA . ALA A 1 471 ? 33.433 13.746 -17.157 1.00 41.16 471 ALA A CA 1
ATOM 3833 C C . ALA A 1 471 ? 32.471 14.223 -16.058 1.00 41.16 471 ALA A C 1
ATOM 3835 O O . ALA A 1 471 ? 32.398 15.409 -15.737 1.00 41.16 471 ALA A O 1
ATOM 3836 N N . LEU A 1 472 ? 31.687 13.292 -15.512 1.00 47.88 472 LEU A N 1
ATOM 3837 C CA . LEU A 1 472 ? 30.954 13.495 -14.274 1.00 47.88 472 LEU A CA 1
ATOM 3838 C C . LEU A 1 472 ? 31.998 13.675 -13.177 1.00 47.88 472 LEU A C 1
ATOM 3840 O O . LEU A 1 472 ? 32.595 12.703 -12.720 1.00 47.88 472 LEU A O 1
ATOM 3844 N N . HIS A 1 473 ? 32.242 14.930 -12.799 1.00 42.53 473 HIS A N 1
ATOM 3845 C CA . HIS A 1 473 ? 33.102 15.256 -11.672 1.00 42.53 473 HIS A CA 1
ATOM 3846 C C . HIS A 1 473 ? 32.619 14.485 -10.441 1.00 42.53 473 HIS A C 1
ATOM 3848 O O . HIS A 1 473 ? 31.509 14.712 -9.952 1.00 42.53 473 HIS A O 1
ATOM 3854 N N . GLU A 1 474 ? 33.458 13.578 -9.939 1.00 42.44 474 GLU A N 1
ATOM 3855 C CA . GLU A 1 474 ? 33.237 12.960 -8.640 1.00 42.44 474 GLU A CA 1
ATOM 3856 C C . GLU A 1 474 ? 33.234 14.062 -7.580 1.00 42.44 474 GLU A C 1
ATOM 3858 O O . GLU A 1 474 ? 34.271 14.630 -7.230 1.00 42.44 474 GLU A O 1
ATOM 3863 N N . TYR A 1 475 ? 32.052 14.353 -7.039 1.00 42.28 475 TYR A N 1
ATOM 3864 C CA . TYR A 1 475 ? 31.941 15.063 -5.775 1.00 42.28 475 TYR A CA 1
ATOM 3865 C C . TYR A 1 475 ? 32.393 14.125 -4.658 1.00 42.28 475 TYR A C 1
ATOM 3867 O O . TYR A 1 475 ? 31.576 13.493 -3.982 1.00 42.28 475 TYR A O 1
ATOM 3875 N N . SER A 1 476 ? 33.713 14.056 -4.477 1.00 37.28 476 SER A N 1
ATOM 3876 C CA . SER A 1 476 ? 34.400 13.418 -3.355 1.00 37.28 476 SER A CA 1
ATOM 3877 C C . SER A 1 476 ? 34.006 14.087 -2.041 1.00 37.28 476 SER A C 1
ATOM 3879 O O . SER A 1 476 ? 34.732 14.905 -1.477 1.00 37.28 476 SER A O 1
ATOM 3881 N N . SER A 1 477 ? 32.818 13.737 -1.558 1.00 40.84 477 SER A N 1
ATOM 3882 C CA . SER A 1 477 ? 32.388 14.016 -0.194 1.00 40.84 477 SER A CA 1
ATOM 3883 C C . SER A 1 477 ? 33.231 13.168 0.771 1.00 40.84 477 SER A C 1
ATOM 3885 O O . SER A 1 477 ? 33.590 12.039 0.427 1.00 40.84 477 SER A O 1
ATOM 3887 N N . PRO A 1 478 ? 33.579 13.683 1.963 1.00 38.88 478 PRO A N 1
ATOM 3888 C CA . PRO A 1 478 ? 34.461 12.984 2.897 1.00 38.88 478 PRO A CA 1
ATOM 3889 C C . PRO A 1 478 ? 33.860 11.658 3.432 1.00 38.88 478 PRO A C 1
ATOM 3891 O O . PRO A 1 478 ? 32.637 11.509 3.468 1.00 38.88 478 PRO A O 1
ATOM 3894 N N . PRO A 1 479 ? 34.706 10.692 3.850 1.00 40.16 479 PRO A N 1
ATOM 3895 C CA . PRO A 1 479 ? 34.315 9.298 4.118 1.00 40.16 479 PRO A CA 1
ATOM 3896 C C . PRO A 1 479 ? 33.817 8.975 5.549 1.00 40.16 479 PRO A C 1
ATOM 3898 O O . PRO A 1 479 ? 34.182 9.653 6.508 1.00 40.16 479 PRO A O 1
ATOM 3901 N N . SER A 1 480 ? 33.049 7.869 5.660 1.00 47.44 480 SER A N 1
ATOM 3902 C CA . SER A 1 480 ? 32.703 6.970 6.815 1.00 47.44 480 SER A CA 1
ATOM 3903 C C . SER A 1 480 ? 31.927 5.699 6.304 1.00 47.44 480 SER A C 1
ATOM 3905 O O . SER A 1 480 ? 32.042 5.407 5.114 1.00 47.44 480 SER A O 1
ATOM 3907 N N . GLU A 1 481 ? 31.083 4.962 7.071 1.00 53.22 481 GLU A N 1
ATOM 3908 C CA . GLU A 1 481 ? 30.473 3.640 6.676 1.00 53.22 481 GLU A CA 1
ATOM 3909 C C . GLU A 1 481 ? 28.906 3.444 6.817 1.00 53.22 481 GLU A C 1
ATOM 3911 O O . GLU A 1 481 ? 28.413 3.301 7.930 1.00 53.22 481 GLU A O 1
ATOM 3916 N N . ARG A 1 482 ? 28.105 3.378 5.719 1.00 58.44 482 ARG A N 1
ATOM 3917 C CA . ARG A 1 482 ? 26.597 3.479 5.616 1.00 58.44 482 ARG A CA 1
ATOM 3918 C C . ARG A 1 482 ? 25.706 2.554 6.490 1.00 58.44 482 ARG A C 1
ATOM 3920 O O . ARG A 1 482 ? 25.808 1.333 6.407 1.00 58.44 482 ARG A O 1
ATOM 3927 N N . LYS A 1 483 ? 24.630 3.113 7.087 1.00 55.69 483 LYS A N 1
ATOM 3928 C CA . LYS A 1 483 ? 23.386 2.392 7.491 1.00 55.69 483 LYS A CA 1
ATOM 3929 C C . LYS A 1 483 ? 22.214 2.546 6.507 1.00 55.69 483 LYS A C 1
ATOM 3931 O O . LYS A 1 483 ? 21.130 3.009 6.863 1.00 55.69 483 LYS A O 1
ATOM 3936 N N . GLY A 1 484 ? 22.414 2.123 5.265 1.00 66.00 484 GLY A N 1
ATOM 3937 C CA . GLY A 1 484 ? 21.367 2.095 4.240 1.00 66.00 484 GLY A CA 1
ATOM 3938 C C . GLY A 1 484 ? 21.937 2.196 2.831 1.00 66.00 484 GLY A C 1
ATOM 3939 O O . GLY A 1 484 ? 23.118 2.488 2.657 1.00 66.00 484 GLY A O 1
ATOM 3940 N N . LEU A 1 485 ? 21.089 1.962 1.831 1.00 77.25 485 LEU A N 1
ATOM 3941 C CA . LEU A 1 485 ? 21.454 2.176 0.433 1.00 77.25 485 LEU A CA 1
ATOM 3942 C C . LEU A 1 485 ? 21.580 3.680 0.149 1.00 77.25 485 LEU A C 1
ATOM 3944 O O . LEU A 1 485 ? 20.774 4.476 0.637 1.00 77.25 485 LEU A O 1
ATOM 3948 N N . SER A 1 486 ? 22.564 4.083 -0.655 1.00 82.69 486 SER A N 1
ATOM 3949 C CA . SER A 1 486 ? 22.571 5.421 -1.260 1.00 82.69 486 SER A CA 1
ATOM 3950 C C . SER A 1 486 ? 21.415 5.577 -2.253 1.00 82.69 486 SER A C 1
ATOM 3952 O O . SER A 1 486 ? 20.888 4.590 -2.756 1.00 82.69 486 SER A O 1
ATOM 3954 N N . GLY A 1 487 ? 21.090 6.811 -2.652 1.00 85.00 487 GLY A N 1
ATOM 3955 C CA . GLY A 1 487 ? 20.126 7.052 -3.736 1.00 85.00 487 GLY A CA 1
ATOM 3956 C C . GLY A 1 487 ? 20.485 6.363 -5.064 1.00 85.00 487 GLY A C 1
ATOM 3957 O O . GLY A 1 487 ? 19.595 6.008 -5.832 1.00 85.00 487 GLY A O 1
ATOM 3958 N N . THR A 1 488 ? 21.777 6.111 -5.320 1.00 88.56 488 THR A N 1
ATOM 3959 C CA . THR A 1 488 ? 22.245 5.363 -6.500 1.00 88.56 488 THR A CA 1
ATOM 3960 C C . THR A 1 488 ? 22.098 3.847 -6.337 1.00 88.56 488 THR A C 1
ATOM 3962 O O . THR A 1 488 ? 21.682 3.166 -7.266 1.00 88.56 488 THR A O 1
ATOM 3965 N N . GLU A 1 489 ? 22.385 3.292 -5.159 1.00 89.25 489 GLU A N 1
ATOM 3966 C CA . GLU A 1 489 ? 22.155 1.870 -4.848 1.00 89.25 489 GLU A CA 1
ATOM 3967 C C . GLU A 1 489 ? 20.661 1.541 -4.788 1.00 89.25 489 GLU A C 1
ATOM 3969 O O . GLU A 1 489 ? 20.225 0.486 -5.248 1.00 89.25 489 GLU A O 1
ATOM 3974 N N . GLN A 1 490 ? 19.869 2.473 -4.259 1.00 90.50 490 GLN A N 1
ATOM 3975 C CA . GLN A 1 490 ? 18.422 2.384 -4.198 1.00 90.50 490 GLN A CA 1
ATOM 3976 C C . GLN A 1 490 ? 17.806 2.414 -5.601 1.00 90.50 490 GLN A C 1
ATOM 3978 O O . GLN A 1 490 ? 16.939 1.589 -5.874 1.00 90.50 490 GLN A O 1
ATOM 3983 N N . PHE A 1 491 ? 18.302 3.262 -6.515 1.00 94.31 491 PHE A N 1
ATOM 3984 C CA . PHE A 1 491 ? 17.924 3.196 -7.932 1.00 94.31 491 PHE A CA 1
ATOM 3985 C C . PHE A 1 491 ? 18.103 1.783 -8.491 1.00 94.31 491 PHE A C 1
ATOM 3987 O O . PHE A 1 491 ? 17.161 1.212 -9.032 1.00 94.31 491 PHE A O 1
ATOM 3994 N N . TRP A 1 492 ? 19.280 1.179 -8.307 1.00 95.44 492 TRP A N 1
ATOM 3995 C CA . TRP A 1 492 ? 19.565 -0.159 -8.826 1.00 95.44 492 TRP A CA 1
ATOM 3996 C C . TRP A 1 492 ? 18.736 -1.268 -8.167 1.00 95.44 492 TRP A C 1
ATOM 3998 O O . TRP A 1 492 ? 18.315 -2.196 -8.861 1.00 95.44 492 TRP A O 1
ATOM 4008 N N . MET A 1 493 ? 18.442 -1.165 -6.868 1.00 95.44 493 MET A N 1
ATOM 4009 C CA . MET A 1 493 ? 17.523 -2.077 -6.176 1.00 95.44 493 MET A CA 1
ATOM 4010 C C . MET A 1 493 ? 16.095 -1.975 -6.732 1.00 95.44 493 MET A C 1
ATOM 4012 O O . MET A 1 493 ? 15.478 -2.995 -7.047 1.00 95.44 493 MET A O 1
ATOM 4016 N N . GLU A 1 494 ? 15.561 -0.760 -6.862 1.00 96.12 494 GLU A N 1
ATOM 4017 C CA . GLU A 1 494 ? 14.193 -0.523 -7.334 1.00 96.12 494 GLU A CA 1
ATOM 4018 C C . GLU A 1 494 ? 14.031 -0.888 -8.812 1.00 96.12 494 GLU A C 1
ATOM 4020 O O . GLU A 1 494 ? 13.021 -1.497 -9.181 1.00 96.12 494 GLU A O 1
ATOM 4025 N N . LEU A 1 495 ? 15.052 -0.613 -9.633 1.00 97.06 495 LEU A N 1
ATOM 4026 C CA . LEU A 1 495 ? 15.147 -1.053 -11.024 1.00 97.06 495 LEU A CA 1
ATOM 4027 C C . LEU A 1 495 ? 15.086 -2.584 -11.112 1.00 97.06 495 LEU A C 1
ATOM 4029 O O . LEU A 1 495 ? 14.269 -3.118 -11.858 1.00 97.06 495 LEU A O 1
ATOM 4033 N N . ALA A 1 496 ? 15.893 -3.296 -10.314 1.00 97.62 496 ALA A N 1
ATOM 4034 C CA . ALA A 1 496 ? 15.917 -4.760 -10.290 1.00 97.62 496 ALA A CA 1
ATOM 4035 C C . ALA A 1 496 ? 14.564 -5.353 -9.878 1.00 97.62 496 ALA A C 1
ATOM 4037 O O . ALA A 1 496 ? 14.044 -6.230 -10.563 1.00 97.62 496 ALA A O 1
ATOM 4038 N N . ILE A 1 497 ? 13.955 -4.861 -8.796 1.00 96.62 497 ILE A N 1
ATOM 4039 C CA . ILE A 1 497 ? 12.676 -5.396 -8.302 1.00 96.62 497 ILE A CA 1
ATOM 4040 C C . ILE A 1 497 ? 11.532 -5.094 -9.281 1.00 96.62 497 ILE A C 1
ATOM 4042 O O . ILE A 1 497 ? 10.680 -5.951 -9.514 1.00 96.62 497 ILE A O 1
ATOM 4046 N N . THR A 1 498 ? 11.535 -3.919 -9.911 1.00 97.38 498 THR A N 1
ATOM 4047 C CA . THR A 1 498 ? 10.540 -3.528 -10.924 1.00 97.38 498 THR A CA 1
ATOM 4048 C C . THR A 1 498 ? 10.692 -4.340 -12.220 1.00 97.38 498 THR A C 1
ATOM 4050 O O . THR A 1 498 ? 9.694 -4.793 -12.791 1.00 97.38 498 THR A O 1
ATOM 4053 N N . ASN A 1 499 ? 11.931 -4.634 -12.625 1.00 97.56 499 ASN A N 1
ATOM 4054 C CA . ASN A 1 499 ? 12.258 -5.576 -13.697 1.00 97.56 499 ASN A CA 1
ATOM 4055 C C . ASN A 1 499 ? 11.735 -6.988 -13.390 1.00 97.56 499 ASN A C 1
ATOM 4057 O O . ASN A 1 499 ? 10.939 -7.528 -14.165 1.00 97.56 499 ASN A O 1
ATOM 4061 N N . LEU A 1 500 ? 12.058 -7.542 -12.216 1.00 95.88 500 LEU A N 1
ATOM 4062 C CA . LEU A 1 500 ? 11.548 -8.844 -11.767 1.00 95.88 500 LEU A CA 1
ATOM 4063 C C . LEU A 1 500 ? 10.014 -8.887 -11.683 1.00 95.88 500 LEU A C 1
ATOM 4065 O O . LEU A 1 500 ? 9.403 -9.896 -12.037 1.00 95.88 500 LEU A O 1
ATOM 4069 N N . ALA A 1 501 ? 9.364 -7.796 -11.274 1.00 96.50 501 ALA A N 1
ATOM 4070 C CA . ALA A 1 501 ? 7.907 -7.721 -11.225 1.00 96.50 501 ALA A CA 1
ATOM 4071 C C . ALA A 1 501 ? 7.260 -7.888 -12.610 1.00 96.50 501 ALA A C 1
ATOM 4073 O O . ALA A 1 501 ? 6.230 -8.556 -12.709 1.00 96.50 501 ALA A O 1
ATOM 4074 N N . SER A 1 502 ? 7.866 -7.351 -13.676 1.00 96.12 502 SER A N 1
ATOM 4075 C CA . SER A 1 502 ? 7.349 -7.513 -15.046 1.00 96.12 502 SER A CA 1
ATOM 4076 C C . SER A 1 502 ? 7.397 -8.969 -15.533 1.00 96.12 502 SER A C 1
ATOM 4078 O O . SER A 1 502 ? 6.442 -9.433 -16.156 1.00 96.12 502 SER A O 1
ATOM 4080 N N . ILE A 1 503 ? 8.434 -9.723 -15.145 1.00 94.50 503 ILE A N 1
ATOM 4081 C CA . ILE A 1 503 ? 8.587 -11.165 -15.419 1.00 94.50 503 ILE A CA 1
ATOM 4082 C C . ILE A 1 503 ? 7.466 -11.979 -14.739 1.00 94.50 503 ILE A C 1
ATOM 4084 O O . ILE A 1 503 ? 7.004 -12.987 -15.272 1.00 94.50 503 ILE A O 1
ATOM 4088 N N . TYR A 1 504 ? 6.975 -11.519 -13.585 1.00 94.38 504 TYR A N 1
ATOM 4089 C CA . TYR A 1 504 ? 5.806 -12.075 -12.891 1.00 94.38 504 TYR A CA 1
ATOM 4090 C C . TYR A 1 504 ? 4.470 -11.422 -13.302 1.00 94.38 504 TYR A C 1
ATOM 4092 O O . TYR A 1 504 ? 3.483 -11.539 -12.570 1.00 94.38 504 TYR A O 1
ATOM 4100 N N . HIS A 1 505 ? 4.418 -10.702 -14.430 1.00 93.75 505 HIS A N 1
ATOM 4101 C CA . HIS A 1 505 ? 3.239 -9.960 -14.915 1.00 93.75 505 HIS A CA 1
ATOM 4102 C C . HIS A 1 505 ? 2.609 -9.032 -13.859 1.00 93.75 505 HIS A C 1
ATOM 4104 O O . HIS A 1 505 ? 1.399 -8.803 -13.861 1.00 93.75 505 HIS A O 1
ATOM 4110 N N . TYR A 1 506 ? 3.427 -8.512 -12.939 1.00 93.62 506 TYR A N 1
ATOM 4111 C CA . TYR A 1 506 ? 3.038 -7.693 -11.784 1.00 93.62 506 TYR A CA 1
ATOM 4112 C C . TYR A 1 506 ? 2.017 -8.366 -10.843 1.00 93.62 506 TYR A C 1
ATOM 4114 O O . TYR A 1 506 ? 1.340 -7.695 -10.067 1.00 93.62 506 TYR A O 1
ATOM 4122 N N . ASN A 1 507 ? 1.904 -9.697 -10.898 1.00 89.25 507 ASN A N 1
ATOM 4123 C CA . ASN A 1 507 ? 0.936 -10.489 -10.143 1.00 89.25 507 ASN A CA 1
ATOM 4124 C C . ASN A 1 507 ? 1.552 -11.841 -9.749 1.00 89.25 507 ASN A C 1
ATOM 4126 O O . ASN A 1 507 ? 1.188 -12.903 -10.262 1.00 89.25 507 ASN A O 1
ATOM 4130 N N . TYR A 1 508 ? 2.510 -11.797 -8.819 1.00 86.44 508 TYR A N 1
ATOM 4131 C CA . TYR A 1 508 ? 3.238 -12.982 -8.358 1.00 86.44 508 TYR A CA 1
ATOM 4132 C C . TYR A 1 508 ? 2.324 -14.170 -7.975 1.00 86.44 508 TYR A C 1
ATOM 4134 O O . TYR A 1 508 ? 2.584 -15.263 -8.487 1.00 86.44 508 TYR A O 1
ATOM 4142 N N . PRO A 1 509 ? 1.231 -14.009 -7.187 1.00 82.19 509 PRO A N 1
ATOM 4143 C CA . PRO A 1 509 ? 0.407 -15.142 -6.745 1.00 82.19 509 PRO A CA 1
ATOM 4144 C C . PRO A 1 509 ? -0.277 -15.943 -7.861 1.00 82.19 509 PRO A C 1
ATOM 4146 O O . PRO A 1 509 ? -0.588 -17.112 -7.651 1.00 82.19 509 PRO A O 1
ATOM 4149 N N . THR A 1 510 ? -0.531 -15.340 -9.029 1.00 86.44 510 THR A N 1
ATOM 4150 C CA . THR A 1 510 ? -1.207 -16.018 -10.157 1.00 86.44 510 THR A CA 1
ATOM 4151 C C . THR A 1 510 ? -0.317 -16.221 -11.386 1.00 86.44 510 THR A C 1
ATOM 4153 O O . THR A 1 510 ? -0.686 -16.977 -12.288 1.00 86.44 510 THR A O 1
ATOM 4156 N N . SER A 1 511 ? 0.862 -15.592 -11.410 1.00 91.31 511 SER A N 1
ATOM 4157 C CA . SER A 1 511 ? 1.845 -15.680 -12.492 1.00 91.31 511 SER A CA 1
ATOM 4158 C C . SER A 1 511 ? 2.233 -17.123 -12.846 1.00 91.31 511 SER A C 1
ATOM 4160 O O . SER A 1 511 ? 2.441 -17.967 -11.970 1.00 91.31 511 SER A O 1
ATOM 4162 N N . ARG A 1 512 ? 2.410 -17.407 -14.146 1.00 92.31 512 ARG A N 1
ATOM 4163 C CA . ARG A 1 512 ? 2.869 -18.732 -14.611 1.00 92.31 512 ARG A CA 1
ATOM 4164 C C . ARG A 1 512 ? 4.251 -19.078 -14.058 1.00 92.31 512 ARG A C 1
ATOM 4166 O O . ARG A 1 512 ? 4.461 -20.206 -13.628 1.00 92.31 512 ARG A O 1
ATOM 4173 N N . LEU A 1 513 ? 5.164 -18.102 -13.984 1.00 91.50 513 LEU A N 1
ATOM 4174 C CA . LEU A 1 513 ? 6.473 -18.330 -13.376 1.00 91.50 513 LEU A CA 1
ATOM 4175 C C . LEU A 1 513 ? 6.361 -18.629 -11.872 1.00 91.50 513 LEU A C 1
ATOM 4177 O O . LEU A 1 513 ? 7.046 -19.524 -11.398 1.00 91.50 513 LEU A O 1
ATOM 4181 N N . GLY A 1 514 ? 5.483 -17.952 -11.121 1.00 90.38 514 GLY A N 1
ATOM 4182 C CA . GLY A 1 514 ? 5.261 -18.240 -9.697 1.00 90.38 514 GLY A CA 1
ATOM 4183 C C . GLY A 1 514 ? 4.700 -19.645 -9.444 1.00 90.38 514 GLY A C 1
ATOM 4184 O O . GLY A 1 514 ? 5.108 -20.315 -8.491 1.00 90.38 514 GLY A O 1
ATOM 4185 N N . LYS A 1 515 ? 3.816 -20.131 -10.326 1.00 90.12 515 LYS A N 1
ATOM 4186 C CA . LYS A 1 515 ? 3.355 -21.531 -10.320 1.00 90.12 515 LYS A CA 1
ATOM 4187 C C . LYS A 1 515 ? 4.504 -22.497 -10.625 1.00 90.12 515 LYS A C 1
ATOM 4189 O O . LYS A 1 515 ? 4.726 -23.430 -9.859 1.00 90.12 515 LYS A O 1
ATOM 4194 N N . LEU A 1 516 ? 5.268 -22.238 -11.689 1.00 89.00 516 LEU A N 1
ATOM 4195 C CA . LEU A 1 516 ? 6.388 -23.081 -12.114 1.00 89.00 516 LEU A CA 1
ATOM 4196 C C . LEU A 1 516 ? 7.481 -23.191 -11.040 1.00 89.00 516 LEU A C 1
ATOM 4198 O O . LEU A 1 516 ? 7.971 -24.287 -10.791 1.00 89.00 516 LEU A O 1
ATOM 4202 N N . THR A 1 517 ? 7.836 -22.095 -10.364 1.00 87.25 517 THR A N 1
ATOM 4203 C CA . THR A 1 517 ? 8.830 -22.116 -9.275 1.00 87.25 517 THR A CA 1
ATOM 4204 C C . THR A 1 517 ? 8.311 -22.834 -8.030 1.00 87.25 517 THR A C 1
ATOM 4206 O O . THR A 1 517 ? 9.071 -23.540 -7.370 1.00 87.25 517 THR A O 1
ATOM 4209 N N . SER A 1 518 ? 7.011 -22.722 -7.732 1.00 86.81 518 SER A N 1
ATOM 4210 C CA . SER A 1 518 ? 6.370 -23.479 -6.646 1.00 86.81 518 SER A CA 1
ATOM 4211 C C . SER A 1 518 ? 6.369 -24.987 -6.923 1.00 86.81 518 SER A C 1
ATOM 4213 O O . SER A 1 518 ? 6.630 -25.779 -6.019 1.00 86.81 518 SER A O 1
ATOM 4215 N N . GLU A 1 519 ? 6.129 -25.386 -8.171 1.00 83.62 519 GLU A N 1
ATOM 4216 C CA . GLU A 1 519 ? 6.156 -26.790 -8.595 1.00 83.62 519 GLU A CA 1
ATOM 4217 C C . GLU A 1 519 ? 7.590 -27.341 -8.680 1.00 83.62 519 GLU A C 1
ATOM 4219 O O . GLU A 1 519 ? 7.843 -28.462 -8.244 1.00 83.62 519 GLU A O 1
ATOM 4224 N N . ALA A 1 520 ? 8.558 -26.537 -9.133 1.00 80.69 520 ALA A N 1
ATOM 4225 C CA . ALA A 1 520 ? 9.982 -26.878 -9.084 1.00 80.69 520 ALA A CA 1
ATOM 4226 C C . ALA A 1 520 ? 10.449 -27.152 -7.644 1.00 80.69 520 ALA A C 1
ATOM 4228 O O . ALA A 1 520 ? 11.117 -28.154 -7.389 1.00 80.69 520 ALA A O 1
ATOM 4229 N N . PHE A 1 521 ? 10.041 -26.301 -6.695 1.00 84.44 521 PHE A N 1
ATOM 4230 C CA . PHE A 1 521 ? 10.286 -26.505 -5.268 1.00 84.44 521 PHE A CA 1
ATOM 4231 C C . PHE A 1 521 ? 9.645 -27.811 -4.775 1.00 84.44 521 PHE A C 1
ATOM 4233 O O . PHE A 1 521 ? 10.311 -28.608 -4.121 1.00 84.44 521 PHE A O 1
ATOM 4240 N N . ARG A 1 522 ? 8.379 -28.078 -5.129 1.00 84.75 522 ARG A N 1
ATOM 4241 C CA . ARG A 1 522 ? 7.691 -29.319 -4.741 1.00 84.75 522 ARG A CA 1
ATOM 4242 C C . ARG A 1 522 ? 8.438 -30.563 -5.231 1.00 84.75 522 ARG A C 1
ATOM 4244 O O . ARG A 1 522 ? 8.735 -31.438 -4.428 1.00 84.75 522 ARG A O 1
ATOM 4251 N N . ILE A 1 523 ? 8.806 -30.611 -6.514 1.00 79.88 523 ILE A N 1
ATOM 4252 C CA . ILE A 1 523 ? 9.552 -31.732 -7.113 1.00 79.88 523 ILE A CA 1
ATOM 4253 C C . ILE A 1 523 ? 10.880 -31.982 -6.378 1.00 79.88 523 ILE A C 1
ATOM 4255 O O . ILE A 1 523 ? 11.247 -33.137 -6.169 1.00 79.88 523 ILE A O 1
ATOM 4259 N N . LEU A 1 524 ? 11.582 -30.919 -5.968 1.00 76.44 524 LEU A N 1
ATOM 4260 C CA . LEU A 1 524 ? 12.870 -31.012 -5.273 1.00 76.44 524 LEU A CA 1
ATOM 4261 C C . LEU A 1 524 ? 12.774 -31.634 -3.876 1.00 76.44 524 LEU A C 1
ATOM 4263 O O . LEU A 1 524 ? 13.587 -32.487 -3.529 1.00 76.44 524 LEU A O 1
ATOM 4267 N N . PHE A 1 525 ? 11.801 -31.219 -3.066 1.00 80.00 525 PHE A N 1
ATOM 4268 C CA . PHE A 1 525 ? 11.678 -31.721 -1.693 1.00 80.00 525 PHE A CA 1
ATOM 4269 C C . PHE A 1 525 ? 10.891 -33.044 -1.616 1.00 80.00 525 PHE A C 1
ATOM 4271 O O . PHE A 1 525 ? 11.198 -33.898 -0.778 1.00 80.00 525 PHE A O 1
ATOM 4278 N N . ASP A 1 526 ? 9.967 -33.292 -2.552 1.00 78.81 526 ASP A N 1
ATOM 4279 C CA . ASP A 1 526 ? 9.314 -34.599 -2.705 1.00 78.81 526 ASP A CA 1
ATOM 4280 C C . ASP A 1 526 ? 10.312 -35.690 -3.143 1.00 78.81 526 ASP A C 1
ATOM 4282 O O . ASP A 1 526 ? 10.146 -36.848 -2.759 1.00 78.81 526 ASP A O 1
ATOM 4286 N N . SER A 1 527 ? 11.360 -35.364 -3.918 1.00 65.00 527 SER A N 1
ATOM 4287 C CA . SER A 1 527 ? 12.382 -36.355 -4.295 1.00 65.00 527 SER A CA 1
ATOM 4288 C C . SER A 1 527 ? 13.322 -36.700 -3.135 1.00 65.00 527 SER A C 1
ATOM 4290 O O . SER A 1 527 ? 13.584 -37.882 -2.904 1.00 65.00 527 SER A O 1
ATOM 4292 N N . GLN A 1 528 ? 13.749 -35.705 -2.348 1.00 61.00 528 GLN A N 1
ATOM 4293 C CA . GLN A 1 528 ? 14.596 -35.924 -1.166 1.00 61.00 528 GLN A CA 1
ATOM 4294 C C . GLN A 1 528 ? 13.923 -36.826 -0.121 1.00 61.00 528 GLN A C 1
ATOM 4296 O O . GLN A 1 528 ? 14.555 -37.758 0.373 1.00 61.00 528 GLN A O 1
ATOM 4301 N N . SER A 1 529 ? 12.633 -36.605 0.159 1.00 59.97 529 SER A N 1
ATOM 4302 C CA . SER A 1 529 ? 11.874 -37.410 1.134 1.00 59.97 529 SER A CA 1
ATOM 4303 C C . SER A 1 529 ? 11.646 -38.870 0.721 1.00 59.97 529 SER A C 1
ATOM 4305 O O . SER A 1 529 ? 11.320 -39.696 1.570 1.00 59.97 529 SER A O 1
ATOM 4307 N N . ARG A 1 530 ? 11.827 -39.213 -0.562 1.00 57.28 530 ARG A N 1
ATOM 4308 C CA . ARG A 1 530 ? 11.803 -40.608 -1.033 1.00 57.28 530 ARG A CA 1
ATOM 4309 C C . ARG A 1 530 ? 13.170 -41.269 -0.899 1.00 57.28 530 ARG A C 1
ATOM 4311 O O . ARG A 1 530 ? 13.247 -42.366 -0.366 1.00 57.28 530 ARG A O 1
ATOM 4318 N N . SER A 1 531 ? 14.244 -40.570 -1.275 1.00 54.72 531 SER A N 1
ATOM 4319 C CA . SER A 1 531 ? 15.612 -41.113 -1.210 1.00 54.72 531 SER A CA 1
ATOM 4320 C C . SER A 1 531 ? 16.120 -41.461 0.197 1.00 54.72 531 SER A C 1
ATOM 4322 O O . SER A 1 531 ? 17.111 -42.169 0.308 1.00 54.72 531 SER A O 1
ATOM 4324 N N . THR A 1 532 ? 15.477 -40.975 1.264 1.00 53.59 532 THR A N 1
ATOM 4325 C CA . THR A 1 532 ? 15.857 -41.286 2.656 1.00 53.59 532 THR A CA 1
ATOM 4326 C C . THR A 1 532 ? 15.085 -42.448 3.278 1.00 53.59 532 THR A C 1
ATOM 4328 O O . THR A 1 532 ? 15.460 -42.894 4.357 1.00 53.59 532 THR A O 1
ATOM 4331 N N . ASN A 1 533 ? 14.007 -42.922 2.645 1.00 47.91 533 ASN A N 1
ATOM 4332 C CA . ASN A 1 533 ? 13.081 -43.890 3.250 1.00 47.91 533 ASN A CA 1
ATOM 4333 C C . ASN A 1 533 ? 13.231 -45.320 2.703 1.00 47.91 533 ASN A C 1
ATOM 4335 O O . ASN A 1 533 ? 12.555 -46.222 3.193 1.00 47.91 533 ASN A O 1
ATOM 4339 N N . ASP A 1 534 ? 14.096 -45.533 1.708 1.00 48.53 534 ASP A N 1
ATOM 4340 C CA . ASP A 1 534 ? 14.302 -46.853 1.097 1.00 48.53 534 ASP A CA 1
ATOM 4341 C C . ASP A 1 534 ? 15.299 -47.745 1.878 1.00 48.53 534 ASP A C 1
ATOM 4343 O O . ASP A 1 534 ? 15.307 -48.953 1.654 1.00 48.53 534 ASP A O 1
ATOM 4347 N N . ASP A 1 535 ? 16.073 -47.193 2.830 1.00 50.50 535 ASP A N 1
ATOM 4348 C CA . ASP A 1 535 ? 17.053 -47.951 3.639 1.00 50.50 535 ASP A CA 1
ATOM 4349 C C . ASP A 1 535 ? 16.639 -48.202 5.111 1.00 50.50 535 ASP A C 1
ATOM 4351 O O . ASP A 1 535 ? 17.082 -49.193 5.691 1.00 50.50 535 ASP A O 1
ATOM 4355 N N . GLU A 1 536 ? 15.762 -47.394 5.733 1.00 47.00 536 GLU A N 1
ATOM 4356 C CA . GLU A 1 536 ? 15.264 -47.661 7.100 1.00 47.00 536 GLU A CA 1
ATOM 4357 C C . GLU A 1 536 ? 13.759 -47.361 7.308 1.00 47.00 536 GLU A C 1
ATOM 4359 O O . GLU A 1 536 ? 13.271 -46.259 7.078 1.00 47.00 536 GLU A O 1
ATOM 4364 N N . ASN A 1 537 ? 13.056 -48.342 7.895 1.00 39.12 537 ASN A N 1
ATOM 4365 C CA . ASN A 1 537 ? 11.720 -48.271 8.519 1.00 39.12 537 ASN A CA 1
ATOM 4366 C C . ASN A 1 537 ? 10.455 -48.128 7.642 1.00 39.12 537 ASN A C 1
ATOM 4368 O O . ASN A 1 537 ? 9.740 -47.121 7.669 1.00 39.12 537 ASN A O 1
ATOM 4372 N N . GLN A 1 538 ? 9.984 -49.278 7.145 1.00 40.75 538 GLN A N 1
ATOM 4373 C CA . GLN A 1 538 ? 8.544 -49.579 7.121 1.00 40.75 538 GLN A CA 1
ATOM 4374 C C . GLN A 1 538 ? 7.965 -49.646 8.558 1.00 40.75 538 GLN A C 1
ATOM 4376 O O . GLN A 1 538 ? 7.749 -50.747 9.058 1.00 40.75 538 GLN A O 1
ATOM 4381 N N . ASN A 1 539 ? 7.726 -48.511 9.242 1.00 40.44 539 ASN A N 1
ATOM 4382 C CA . ASN A 1 539 ? 6.738 -48.446 10.350 1.00 40.44 539 ASN A CA 1
ATOM 4383 C C . ASN A 1 539 ? 6.382 -47.065 10.949 1.00 40.44 539 ASN A C 1
ATOM 4385 O O . ASN A 1 539 ? 5.606 -47.027 11.903 1.00 40.44 539 ASN A O 1
ATOM 4389 N N . ILE A 1 540 ? 6.867 -45.925 10.435 1.00 41.00 540 ILE A N 1
ATOM 4390 C CA . ILE A 1 540 ? 6.472 -44.600 10.970 1.00 41.00 540 ILE A CA 1
ATOM 4391 C C . ILE A 1 540 ? 5.859 -43.727 9.870 1.00 41.00 540 ILE A C 1
ATOM 4393 O O . ILE A 1 540 ? 6.485 -42.837 9.308 1.00 41.00 540 ILE A O 1
ATOM 4397 N N . SER A 1 541 ? 4.587 -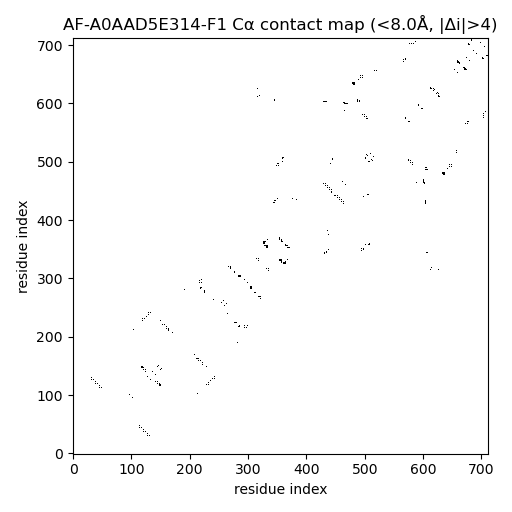43.992 9.570 1.00 38.75 541 SER A N 1
ATOM 4398 C CA . SER A 1 541 ? 3.735 -43.130 8.740 1.00 38.75 541 SER A CA 1
ATOM 4399 C C . SER A 1 541 ? 2.623 -42.507 9.585 1.00 38.75 541 SER A C 1
ATOM 4401 O O . SER A 1 541 ? 1.458 -42.874 9.448 1.00 38.75 541 SER A O 1
ATOM 4403 N N . GLN A 1 542 ? 2.974 -41.564 10.466 1.00 39.38 542 GLN A N 1
ATOM 4404 C CA . GLN A 1 542 ? 1.997 -40.694 11.128 1.00 39.38 542 GLN A CA 1
ATOM 4405 C C . GLN A 1 542 ? 2.599 -39.333 11.521 1.00 39.38 542 GLN A C 1
ATOM 4407 O O . GLN A 1 542 ? 3.681 -39.254 12.087 1.00 39.38 542 GLN A O 1
ATOM 4412 N N . GLU A 1 543 ? 1.842 -38.275 11.215 1.00 37.59 543 GLU A N 1
ATOM 4413 C CA . GLU A 1 543 ? 1.953 -36.904 11.745 1.00 37.59 543 GLU A CA 1
ATOM 4414 C C . GLU A 1 543 ? 3.241 -36.087 11.500 1.00 37.59 543 GLU A C 1
ATOM 4416 O O . GLU A 1 543 ? 3.912 -35.648 12.429 1.00 37.59 543 GLU A O 1
ATOM 4421 N N . ILE A 1 544 ? 3.444 -35.654 10.247 1.00 32.09 544 ILE A N 1
ATOM 4422 C CA . ILE A 1 544 ? 3.942 -34.287 9.987 1.00 32.09 544 ILE A CA 1
ATOM 4423 C C . ILE A 1 544 ? 2.834 -33.493 9.288 1.00 32.09 544 ILE A C 1
ATOM 4425 O O . ILE A 1 544 ? 2.776 -33.378 8.065 1.00 32.09 544 ILE A O 1
ATOM 4429 N N . ASN A 1 545 ? 1.922 -32.941 10.093 1.00 28.61 545 ASN A N 1
ATOM 4430 C CA . ASN A 1 545 ? 0.892 -32.017 9.622 1.00 28.61 545 ASN A CA 1
ATOM 4431 C C . ASN A 1 545 ? 1.514 -30.646 9.305 1.00 28.61 545 ASN A C 1
ATOM 4433 O O . ASN A 1 545 ? 1.460 -29.714 10.113 1.00 28.61 545 ASN A O 1
ATOM 4437 N N . LEU A 1 546 ? 2.073 -30.501 8.100 1.00 32.97 546 LEU A N 1
ATOM 4438 C CA . LEU A 1 546 ? 2.241 -29.181 7.491 1.00 32.97 546 LEU A CA 1
ATOM 4439 C C . LEU A 1 546 ? 0.865 -28.489 7.452 1.00 32.97 546 LEU A C 1
ATOM 4441 O O . LEU A 1 546 ? -0.112 -29.112 7.033 1.00 32.97 546 LEU A O 1
ATOM 4445 N N . PRO A 1 547 ? 0.744 -27.219 7.879 1.00 29.92 547 PRO A N 1
ATOM 4446 C CA . PRO A 1 547 ? -0.550 -26.558 7.933 1.00 29.92 547 PRO A CA 1
ATOM 4447 C C . PRO A 1 547 ? -1.052 -26.265 6.516 1.00 29.92 547 PRO A C 1
ATOM 4449 O O . PRO A 1 547 ? -0.682 -25.248 5.920 1.00 29.92 547 PRO A O 1
ATOM 4452 N N . GLU A 1 548 ? -1.927 -27.134 5.997 1.00 31.25 548 GLU A N 1
ATOM 4453 C CA . GLU A 1 548 ? -2.720 -26.859 4.800 1.00 31.25 548 GLU A CA 1
ATOM 4454 C C . GLU A 1 548 ? -3.446 -25.517 4.977 1.00 31.25 548 GLU A C 1
ATOM 4456 O O . GLU A 1 548 ? -4.391 -25.376 5.760 1.00 31.25 548 GLU A O 1
ATOM 4461 N N . SER A 1 549 ? -3.023 -24.500 4.226 1.00 34.81 549 SER A N 1
ATOM 4462 C CA . SER A 1 549 ? -3.815 -23.286 4.076 1.00 34.81 549 SER A CA 1
ATOM 4463 C C . SER A 1 549 ? -5.026 -23.613 3.204 1.00 34.81 549 SER A C 1
ATOM 4465 O O . SER A 1 549 ? -4.911 -23.665 1.978 1.00 34.81 549 SER A O 1
ATOM 4467 N N . ASN A 1 550 ? -6.176 -23.826 3.849 1.00 34.12 550 ASN A N 1
ATOM 4468 C CA . ASN A 1 550 ? -7.445 -24.230 3.226 1.00 34.12 550 ASN A CA 1
ATOM 4469 C C . ASN A 1 550 ? -7.943 -23.318 2.082 1.00 34.12 550 ASN A C 1
ATOM 4471 O O . ASN A 1 550 ? -8.824 -23.720 1.326 1.00 34.12 550 ASN A O 1
ATOM 4475 N N . ASP A 1 551 ? -7.368 -22.127 1.909 1.00 37.81 551 ASP A N 1
ATOM 4476 C CA . ASP A 1 551 ? -7.778 -21.153 0.894 1.00 37.81 551 ASP A CA 1
ATOM 4477 C C . ASP A 1 551 ? -7.321 -21.493 -0.541 1.00 37.81 551 ASP A C 1
ATOM 4479 O O . ASP A 1 551 ? -7.769 -20.848 -1.485 1.00 37.81 551 ASP A O 1
ATOM 4483 N N . MET A 1 552 ? -6.479 -22.518 -0.745 1.00 42.53 552 MET A N 1
ATOM 4484 C CA . MET A 1 552 ? -5.962 -22.884 -2.081 1.00 42.53 552 MET A CA 1
ATOM 4485 C C . MET A 1 552 ? -6.652 -24.104 -2.728 1.00 42.53 552 MET A C 1
ATOM 4487 O O . MET A 1 552 ? -6.189 -24.608 -3.746 1.00 42.53 552 MET A O 1
ATOM 4491 N N . LYS A 1 553 ? -7.788 -24.568 -2.177 1.00 33.84 553 LYS A N 1
ATOM 4492 C CA . LYS A 1 553 ? -8.581 -25.712 -2.693 1.00 33.84 553 LYS A CA 1
ATOM 4493 C C . LYS A 1 553 ? -9.811 -25.319 -3.540 1.00 33.84 553 LYS A C 1
ATOM 4495 O O . LYS A 1 553 ? -10.704 -26.138 -3.746 1.00 33.84 553 LYS A O 1
ATOM 4500 N N . ARG A 1 554 ? -9.882 -24.085 -4.066 1.00 36.06 554 ARG A N 1
ATOM 4501 C CA . ARG A 1 554 ? -10.945 -23.647 -5.002 1.00 36.06 554 ARG A CA 1
ATOM 4502 C C . ARG A 1 554 ? -10.418 -22.944 -6.257 1.00 36.06 554 ARG A C 1
ATOM 4504 O O . ARG A 1 554 ? -10.573 -21.742 -6.434 1.00 36.06 554 ARG A O 1
ATOM 4511 N N . THR A 1 555 ? -9.884 -23.738 -7.178 1.00 34.91 555 THR A N 1
ATOM 4512 C CA . THR A 1 555 ? -10.134 -23.593 -8.625 1.00 34.91 555 THR A CA 1
ATOM 4513 C C . THR A 1 555 ? -9.672 -24.870 -9.318 1.00 34.91 555 THR A C 1
ATOM 4515 O O . THR A 1 555 ? -8.483 -25.156 -9.395 1.00 34.91 555 THR A O 1
ATOM 4518 N N . THR A 1 556 ? -10.619 -25.668 -9.807 1.00 36.62 556 THR A N 1
ATOM 4519 C CA . THR A 1 556 ? -10.347 -26.863 -10.614 1.00 36.62 556 THR A CA 1
ATOM 4520 C C . THR A 1 556 ? -10.023 -26.459 -12.052 1.00 36.62 556 THR A C 1
ATOM 4522 O O . THR A 1 556 ? -10.818 -26.691 -12.961 1.00 36.62 556 THR A O 1
ATOM 4525 N N . SER A 1 557 ? -8.866 -25.833 -12.265 1.00 46.56 557 SER A N 1
ATOM 4526 C CA . SER A 1 557 ? -8.179 -25.936 -13.554 1.00 46.56 557 SER A CA 1
ATOM 4527 C C . SER A 1 557 ? -7.373 -27.231 -13.551 1.00 46.56 557 SER A C 1
ATOM 4529 O O . SER A 1 557 ? -6.759 -27.560 -12.534 1.00 46.56 557 SER A O 1
ATOM 4531 N N . VAL A 1 558 ? -7.346 -27.947 -14.678 1.00 54.34 558 VAL A N 1
ATOM 4532 C CA . VAL A 1 558 ? -6.352 -29.007 -14.912 1.00 54.34 558 VAL A CA 1
ATOM 4533 C C . VAL A 1 558 ? -4.975 -28.429 -14.579 1.00 54.34 558 VAL A C 1
ATOM 4535 O O . VAL A 1 558 ? -4.678 -27.302 -14.974 1.00 54.34 558 VAL A O 1
ATOM 4538 N N . ALA A 1 559 ? -4.171 -29.147 -13.794 1.00 60.97 559 ALA A N 1
ATOM 4539 C CA . ALA A 1 559 ? -2.836 -28.679 -13.448 1.00 60.97 559 ALA A CA 1
ATOM 4540 C C . ALA A 1 559 ? -1.986 -28.636 -14.727 1.00 60.97 559 ALA A C 1
ATOM 4542 O O . ALA A 1 559 ? -1.637 -29.687 -15.262 1.00 60.97 559 ALA A O 1
ATOM 4543 N N . GLU A 1 560 ? -1.708 -27.424 -15.223 1.00 80.44 560 GLU A N 1
ATOM 4544 C CA . GLU A 1 560 ? -0.815 -27.186 -16.363 1.00 80.44 560 GLU A CA 1
ATOM 4545 C C . GLU A 1 560 ? 0.504 -27.930 -16.113 1.00 80.44 560 GLU A C 1
ATOM 4547 O O . GLU A 1 560 ? 1.122 -27.776 -15.054 1.00 80.44 560 GLU A O 1
ATOM 4552 N N . SER A 1 561 ? 0.937 -28.752 -17.071 1.00 88.69 561 SER A N 1
ATOM 4553 C CA . SER A 1 561 ? 2.218 -29.457 -16.949 1.00 88.69 561 SER A CA 1
ATOM 4554 C C . SER A 1 561 ? 3.359 -28.435 -16.817 1.00 88.69 561 SER A C 1
ATOM 4556 O O . SER A 1 561 ? 3.308 -27.400 -17.488 1.00 88.69 561 SER A O 1
ATOM 4558 N N . PRO A 1 562 ? 4.435 -28.702 -16.049 1.00 86.62 562 PRO A N 1
ATOM 4559 C CA . PRO A 1 562 ? 5.632 -27.858 -16.057 1.00 86.62 562 PRO A CA 1
ATOM 4560 C C . PRO A 1 562 ? 6.152 -27.566 -17.470 1.00 86.62 562 PRO A C 1
ATOM 4562 O O . PRO A 1 562 ? 6.634 -26.469 -17.741 1.00 86.62 562 PRO A O 1
ATOM 4565 N N . ASP A 1 563 ? 5.997 -28.519 -18.390 1.00 87.81 563 ASP A N 1
ATOM 4566 C CA . ASP A 1 563 ? 6.417 -28.376 -19.784 1.00 87.81 563 ASP A CA 1
ATOM 4567 C C . ASP A 1 563 ? 5.490 -27.451 -20.588 1.00 87.81 563 ASP A C 1
ATOM 4569 O O . ASP A 1 563 ? 5.952 -26.693 -21.442 1.00 87.81 563 ASP A O 1
ATOM 4573 N N . GLU A 1 564 ? 4.194 -27.458 -20.273 1.00 90.75 564 GLU A N 1
ATOM 4574 C CA . GLU A 1 564 ? 3.206 -26.546 -20.848 1.00 90.75 564 GLU A CA 1
ATOM 4575 C C . GLU A 1 564 ? 3.380 -25.124 -20.303 1.00 90.75 564 GLU A C 1
ATOM 4577 O O . GLU A 1 564 ? 3.398 -24.175 -21.084 1.00 90.75 564 GLU A O 1
ATOM 4582 N N . MET A 1 565 ? 3.614 -24.968 -18.994 1.00 90.88 565 MET A N 1
ATOM 4583 C CA . MET A 1 565 ? 3.945 -23.674 -18.388 1.00 90.88 565 MET A CA 1
ATOM 4584 C C . MET A 1 565 ? 5.207 -23.063 -19.013 1.00 90.88 565 MET A C 1
ATOM 4586 O O . MET A 1 565 ? 5.218 -21.869 -19.309 1.00 90.88 565 MET A O 1
ATOM 4590 N N . VAL A 1 566 ? 6.247 -23.867 -19.272 1.00 89.94 566 VAL A N 1
ATOM 4591 C CA . VAL A 1 566 ? 7.450 -23.422 -20.001 1.00 89.94 566 VAL A CA 1
ATOM 4592 C C . VAL A 1 566 ? 7.106 -22.963 -21.420 1.00 89.94 566 VAL A C 1
ATOM 4594 O O . VAL A 1 566 ? 7.517 -21.868 -21.801 1.00 89.94 566 VAL A O 1
ATOM 4597 N N . ARG A 1 567 ? 6.324 -23.738 -22.186 1.00 91.06 567 ARG A N 1
ATOM 4598 C CA . ARG A 1 567 ? 5.905 -23.358 -23.549 1.00 91.06 567 ARG A CA 1
ATOM 4599 C C . ARG A 1 567 ? 5.107 -22.049 -23.559 1.00 91.06 567 ARG A C 1
ATOM 4601 O O . ARG A 1 567 ? 5.392 -21.152 -24.345 1.00 91.06 567 ARG A O 1
ATOM 4608 N N . LEU A 1 568 ? 4.155 -21.898 -22.642 1.00 92.00 568 LEU A N 1
ATOM 4609 C CA . LEU A 1 568 ? 3.350 -20.680 -22.524 1.00 92.00 568 LEU A CA 1
ATOM 4610 C C . LEU A 1 568 ? 4.185 -19.461 -22.101 1.00 92.00 568 LEU A C 1
ATOM 4612 O O . LEU A 1 568 ? 3.865 -18.351 -22.510 1.00 92.00 568 LEU A O 1
ATOM 4616 N N . LEU A 1 569 ? 5.252 -19.639 -21.314 1.00 91.56 569 LEU A N 1
ATOM 4617 C CA . LEU A 1 569 ? 6.211 -18.570 -20.998 1.00 91.56 569 LEU A CA 1
ATOM 4618 C C . LEU A 1 569 ? 7.100 -18.209 -22.200 1.00 91.56 569 LEU A C 1
ATOM 4620 O O . LEU A 1 569 ? 7.387 -17.032 -22.405 1.00 91.56 569 LEU A O 1
ATOM 4624 N N . GLN A 1 570 ? 7.492 -19.185 -23.027 1.00 88.06 570 GLN A N 1
ATOM 4625 C CA . GLN A 1 570 ? 8.192 -18.932 -24.295 1.00 88.06 570 GLN A CA 1
ATOM 4626 C C . GLN A 1 570 ? 7.313 -18.163 -25.297 1.00 88.06 570 GLN A C 1
ATOM 4628 O O . GLN A 1 570 ? 7.829 -17.371 -26.081 1.00 88.06 570 GLN A O 1
ATOM 4633 N N . GLU A 1 571 ? 5.999 -18.370 -25.297 1.00 90.44 571 GLU A N 1
ATOM 4634 C CA . GLU A 1 571 ? 5.061 -17.680 -26.197 1.00 90.44 571 GLU A CA 1
ATOM 4635 C C . GLU A 1 571 ? 4.643 -16.282 -25.686 1.00 90.44 571 GLU A C 1
ATOM 4637 O O . GLU A 1 571 ? 4.091 -15.486 -26.443 1.00 90.44 571 GLU A O 1
ATOM 4642 N N . ASP A 1 572 ? 4.936 -15.940 -24.426 1.00 92.75 572 ASP A N 1
ATOM 4643 C CA . ASP A 1 572 ? 4.490 -14.698 -23.786 1.00 92.75 572 ASP A CA 1
ATOM 4644 C C . ASP A 1 572 ? 5.418 -13.505 -24.109 1.00 92.75 572 ASP A C 1
ATOM 4646 O O . ASP A 1 572 ? 6.602 -13.465 -23.751 1.00 92.75 572 ASP A O 1
ATOM 4650 N N . GLU A 1 573 ? 4.873 -12.508 -24.812 1.00 91.56 573 GLU A N 1
ATOM 4651 C CA . GLU A 1 573 ? 5.599 -11.304 -25.241 1.00 91.56 573 GLU A CA 1
ATOM 4652 C C . GLU A 1 573 ? 6.032 -10.419 -24.062 1.00 91.56 573 GLU A C 1
ATOM 4654 O O . GLU A 1 573 ? 7.133 -9.871 -24.074 1.00 91.56 573 GLU A O 1
ATOM 4659 N N . ILE A 1 574 ? 5.200 -10.294 -23.023 1.00 93.31 574 ILE A N 1
ATOM 4660 C CA . ILE A 1 574 ? 5.500 -9.450 -21.854 1.00 93.31 574 ILE A CA 1
ATOM 4661 C C . ILE A 1 574 ? 6.623 -10.088 -21.048 1.00 93.31 574 ILE A C 1
ATOM 4663 O O . ILE A 1 574 ? 7.569 -9.406 -20.660 1.00 93.31 574 ILE A O 1
ATOM 4667 N N . PHE A 1 575 ? 6.545 -11.405 -20.858 1.00 93.56 575 PHE A N 1
ATOM 4668 C CA . PHE A 1 575 ? 7.616 -12.179 -20.248 1.00 93.56 575 PHE A CA 1
ATOM 4669 C C . PHE A 1 575 ? 8.923 -12.044 -21.044 1.00 93.56 575 PHE A C 1
ATOM 4671 O O . PHE A 1 575 ? 9.961 -11.739 -20.461 1.00 93.56 575 PHE A O 1
ATOM 4678 N N . SER A 1 576 ? 8.865 -12.197 -22.374 1.00 91.06 576 SER A N 1
ATOM 4679 C CA . SER A 1 576 ? 10.032 -12.055 -23.257 1.00 91.06 576 SER A CA 1
ATOM 4680 C C . SER A 1 576 ? 10.667 -10.659 -23.140 1.00 91.06 576 SER A C 1
ATOM 4682 O O . SER A 1 576 ? 11.871 -10.553 -22.926 1.00 91.06 576 SER A O 1
ATOM 4684 N N . ASN A 1 577 ? 9.863 -9.591 -23.207 1.00 93.38 577 ASN A N 1
ATOM 4685 C CA . ASN A 1 577 ? 10.325 -8.202 -23.086 1.00 93.38 577 ASN A CA 1
ATOM 4686 C C . ASN A 1 577 ? 10.886 -7.879 -21.688 1.00 93.38 577 ASN A C 1
ATOM 4688 O O . ASN A 1 577 ? 11.903 -7.194 -21.581 1.00 93.38 577 ASN A O 1
ATOM 4692 N N . GLY A 1 578 ? 10.257 -8.387 -20.622 1.00 94.25 578 GLY A N 1
ATOM 4693 C CA . GLY A 1 578 ? 10.721 -8.212 -19.244 1.00 94.25 578 GLY A CA 1
ATOM 4694 C C . GLY A 1 578 ? 12.047 -8.927 -18.981 1.00 94.25 578 GLY A C 1
ATOM 4695 O O . GLY A 1 578 ? 12.948 -8.350 -18.376 1.00 94.25 578 GLY A O 1
ATOM 4696 N N . ILE A 1 579 ? 12.205 -10.153 -19.489 1.00 91.31 579 ILE A N 1
ATOM 4697 C CA . ILE A 1 579 ? 13.456 -10.924 -19.437 1.00 91.31 579 ILE A CA 1
ATOM 4698 C C . ILE A 1 579 ? 14.570 -10.223 -20.222 1.00 91.31 579 ILE A C 1
ATOM 4700 O O . ILE A 1 579 ? 15.650 -10.016 -19.674 1.00 91.31 579 ILE A O 1
ATOM 4704 N N . ASP A 1 580 ? 14.310 -9.820 -21.468 1.00 89.19 580 ASP A N 1
ATOM 4705 C CA . ASP A 1 580 ? 15.291 -9.152 -22.334 1.00 89.19 580 ASP A CA 1
ATOM 4706 C C . ASP A 1 580 ? 15.767 -7.821 -21.722 1.00 89.19 580 ASP A C 1
ATOM 4708 O O . ASP A 1 580 ? 16.971 -7.599 -21.607 1.00 89.19 580 ASP A O 1
ATOM 4712 N N . LEU A 1 581 ? 14.851 -6.988 -21.205 1.00 94.00 581 LEU A N 1
ATOM 4713 C CA . LEU A 1 581 ? 15.195 -5.773 -20.452 1.00 94.00 581 LEU A CA 1
ATOM 4714 C C . LEU A 1 581 ? 16.037 -6.093 -19.206 1.00 94.00 581 LEU A C 1
ATOM 4716 O O . LEU A 1 581 ? 17.078 -5.473 -18.987 1.00 94.00 581 LEU A O 1
ATOM 4720 N N . SER A 1 582 ? 15.608 -7.073 -18.404 1.00 93.19 582 SER A N 1
ATOM 4721 C CA . SER A 1 582 ? 16.270 -7.421 -17.140 1.00 93.19 582 SER A CA 1
ATOM 4722 C C . SER A 1 582 ? 17.699 -7.920 -17.345 1.00 93.19 582 SER A C 1
ATOM 4724 O O . SER A 1 582 ? 18.609 -7.546 -16.599 1.00 93.19 582 SER A O 1
ATOM 4726 N N . ILE A 1 583 ? 17.890 -8.778 -18.347 1.00 90.06 583 ILE A N 1
ATOM 4727 C CA . ILE A 1 583 ? 19.170 -9.413 -18.646 1.00 90.06 583 ILE A CA 1
ATOM 4728 C C . ILE A 1 583 ? 20.100 -8.434 -19.362 1.00 90.06 583 ILE A C 1
ATOM 4730 O O . ILE A 1 583 ? 21.268 -8.348 -18.992 1.00 90.06 583 ILE A O 1
ATOM 4734 N N . GLN A 1 584 ? 19.609 -7.659 -20.334 1.00 89.50 584 GLN A N 1
ATOM 4735 C CA . GLN A 1 584 ? 20.460 -6.729 -21.079 1.00 89.50 584 GLN A CA 1
ATOM 4736 C C . GLN A 1 584 ? 21.081 -5.656 -20.169 1.00 89.50 584 GLN A C 1
ATOM 4738 O O . GLN A 1 584 ? 22.243 -5.309 -20.364 1.00 89.50 584 GLN A O 1
ATOM 4743 N N . VAL A 1 585 ? 20.368 -5.186 -19.133 1.00 93.06 585 VAL A N 1
ATOM 4744 C CA . VAL A 1 585 ? 20.944 -4.283 -18.115 1.00 93.06 585 VAL A CA 1
ATOM 4745 C C . VAL A 1 585 ? 22.156 -4.926 -17.427 1.00 93.06 585 VAL A C 1
ATOM 4747 O O . VAL A 1 585 ? 23.198 -4.286 -17.314 1.00 93.06 585 VAL A O 1
ATOM 4750 N N . ALA A 1 586 ? 22.057 -6.198 -17.021 1.00 91.31 586 ALA A N 1
ATOM 4751 C CA . ALA A 1 586 ? 23.164 -6.916 -16.384 1.00 91.31 586 ALA A CA 1
ATOM 4752 C C . ALA A 1 586 ? 24.341 -7.171 -17.345 1.00 91.31 586 ALA A C 1
ATOM 4754 O O . ALA A 1 586 ? 25.497 -7.052 -16.942 1.00 91.31 586 ALA A O 1
ATOM 4755 N N . VAL A 1 587 ? 24.064 -7.498 -18.611 1.00 86.62 587 VAL A N 1
ATOM 4756 C CA . VAL A 1 587 ? 25.100 -7.718 -19.638 1.00 86.62 587 VAL A CA 1
ATOM 4757 C C . VAL A 1 587 ? 25.875 -6.443 -19.928 1.00 86.62 587 VAL A C 1
ATOM 4759 O O . VAL A 1 587 ? 27.100 -6.483 -19.953 1.00 86.62 587 VAL A O 1
ATOM 4762 N N . GLU A 1 588 ? 25.188 -5.316 -20.118 1.00 87.38 588 GLU A N 1
ATOM 4763 C CA . GLU A 1 588 ? 25.830 -4.041 -20.452 1.00 87.38 588 GLU A CA 1
ATOM 4764 C C . GLU A 1 588 ? 26.764 -3.575 -19.321 1.00 87.38 588 GLU A C 1
ATOM 4766 O O . GLU A 1 588 ? 27.878 -3.120 -19.581 1.00 87.38 588 GLU A O 1
ATOM 4771 N N . MET A 1 589 ? 26.363 -3.781 -18.058 1.00 88.50 589 MET A N 1
ATOM 4772 C CA . MET A 1 589 ? 27.226 -3.568 -16.889 1.00 88.50 589 MET A CA 1
ATOM 4773 C C . MET A 1 589 ? 28.473 -4.461 -16.917 1.00 88.50 589 MET A C 1
ATOM 4775 O O . MET A 1 589 ? 29.593 -3.959 -16.841 1.00 88.50 589 MET A O 1
ATOM 4779 N N . LEU A 1 590 ? 28.290 -5.783 -17.034 1.00 87.31 590 LEU A N 1
ATOM 4780 C CA . LEU A 1 590 ? 29.388 -6.757 -16.982 1.00 87.31 590 LEU A CA 1
ATOM 4781 C C . LEU A 1 590 ? 30.347 -6.615 -18.174 1.00 87.31 590 LEU A C 1
ATOM 4783 O O . LEU A 1 590 ? 31.556 -6.755 -18.008 1.00 87.31 590 LEU A O 1
ATOM 4787 N N . SER A 1 591 ? 29.827 -6.285 -19.357 1.00 84.38 591 SER A N 1
ATOM 4788 C CA . SER A 1 591 ? 30.610 -5.974 -20.557 1.00 84.38 591 SER A CA 1
ATOM 4789 C C . SER A 1 591 ? 31.511 -4.757 -20.329 1.00 84.38 591 SER A C 1
ATOM 4791 O O . SER A 1 591 ? 32.729 -4.848 -20.496 1.00 84.38 591 SER A O 1
ATOM 4793 N N . ARG A 1 592 ? 30.945 -3.641 -19.844 1.00 84.12 592 ARG A N 1
ATOM 4794 C CA . ARG A 1 592 ? 31.707 -2.411 -19.557 1.00 84.12 592 ARG A CA 1
ATOM 4795 C C . ARG A 1 592 ? 32.726 -2.592 -18.434 1.00 84.12 592 ARG A C 1
ATOM 4797 O O . ARG A 1 592 ? 33.821 -2.047 -18.540 1.00 84.12 592 ARG A O 1
ATOM 4804 N N . TYR A 1 593 ? 32.392 -3.377 -17.410 1.00 84.62 593 TYR A N 1
ATOM 4805 C CA . TYR A 1 593 ? 33.316 -3.755 -16.339 1.00 84.62 593 TYR A CA 1
ATOM 4806 C C . TYR A 1 593 ? 34.516 -4.548 -16.883 1.00 84.62 593 TYR A C 1
ATOM 4808 O O . TYR A 1 593 ? 35.665 -4.176 -16.649 1.00 84.62 593 TYR A O 1
ATOM 4816 N N . ASN A 1 594 ? 34.261 -5.592 -17.679 1.00 82.69 594 ASN A N 1
ATOM 4817 C CA . ASN A 1 594 ? 35.307 -6.444 -18.254 1.00 82.69 594 ASN A CA 1
ATOM 4818 C C . ASN A 1 594 ? 36.187 -5.721 -19.291 1.00 82.69 594 ASN A C 1
ATOM 4820 O O . ASN A 1 594 ? 37.340 -6.101 -19.484 1.00 82.69 594 ASN A O 1
ATOM 4824 N N . ALA A 1 595 ? 35.677 -4.675 -19.948 1.00 81.75 595 ALA A N 1
ATOM 4825 C CA . ALA A 1 595 ? 36.412 -3.896 -20.948 1.00 81.75 595 ALA A CA 1
ATOM 4826 C C . ALA A 1 595 ? 37.529 -2.994 -20.370 1.00 81.75 595 ALA A C 1
ATOM 4828 O O . ALA A 1 595 ? 38.166 -2.260 -21.127 1.00 81.75 595 ALA A O 1
ATOM 4829 N N . ASN A 1 596 ? 37.769 -3.002 -19.048 1.00 65.75 596 ASN A N 1
ATOM 4830 C CA . ASN A 1 596 ? 38.701 -2.098 -18.349 1.00 65.75 596 ASN A CA 1
ATOM 4831 C C . ASN A 1 596 ? 38.456 -0.603 -18.644 1.00 65.75 596 ASN A C 1
ATOM 4833 O O . ASN A 1 596 ? 39.354 0.235 -18.530 1.00 65.75 596 ASN A O 1
ATOM 4837 N N . HIS A 1 597 ? 37.235 -0.247 -19.039 1.00 59.50 597 HIS A N 1
ATOM 4838 C CA . HIS A 1 597 ? 36.824 1.138 -19.188 1.00 59.50 597 HIS A CA 1
ATOM 4839 C C . HIS A 1 597 ? 36.312 1.666 -17.848 1.00 59.50 597 HIS A C 1
ATOM 4841 O O . HIS A 1 597 ? 35.599 0.974 -17.125 1.00 59.50 597 HIS A O 1
ATOM 4847 N N . GLU A 1 598 ? 36.631 2.926 -17.542 1.00 64.12 598 GLU A N 1
ATOM 4848 C CA . GLU A 1 598 ? 35.912 3.690 -16.521 1.00 64.12 598 GLU A CA 1
ATOM 4849 C C . GLU A 1 598 ? 34.413 3.563 -16.823 1.00 64.12 598 GLU A C 1
ATOM 4851 O O . GLU A 1 598 ? 33.959 3.975 -17.895 1.00 64.12 598 GLU A O 1
ATOM 4856 N N . MET A 1 599 ? 33.660 2.915 -15.928 1.00 69.50 599 MET A N 1
ATOM 4857 C CA . MET A 1 599 ? 32.268 2.548 -16.187 1.00 69.50 599 MET A CA 1
ATOM 4858 C C . MET A 1 599 ? 31.386 3.791 -16.266 1.00 69.50 599 MET A C 1
ATOM 4860 O O . MET A 1 599 ? 30.834 4.268 -15.276 1.00 69.50 599 MET A O 1
ATOM 4864 N N . ASN A 1 600 ? 31.233 4.291 -17.488 1.00 76.69 600 ASN A N 1
ATOM 4865 C CA . ASN A 1 600 ? 30.368 5.405 -17.830 1.00 76.69 600 ASN A CA 1
ATOM 4866 C C . ASN A 1 600 ? 28.901 4.948 -17.813 1.00 76.69 600 ASN A C 1
ATOM 4868 O O . ASN A 1 600 ? 28.303 4.663 -18.854 1.00 76.69 600 ASN A O 1
ATOM 4872 N N . ILE A 1 601 ? 28.365 4.802 -16.601 1.00 86.25 601 ILE A N 1
ATOM 4873 C CA . ILE A 1 601 ? 26.977 4.442 -16.319 1.00 86.25 601 ILE A CA 1
ATOM 4874 C C . ILE A 1 601 ? 26.313 5.663 -15.686 1.00 86.25 601 ILE A C 1
ATOM 4876 O O . ILE A 1 601 ? 26.649 6.066 -14.568 1.00 86.25 601 ILE A O 1
ATOM 4880 N N . ALA A 1 602 ? 25.351 6.252 -16.390 1.00 88.25 602 ALA A N 1
ATOM 4881 C CA . ALA A 1 602 ? 24.616 7.432 -15.957 1.00 88.25 602 ALA A CA 1
ATOM 4882 C C . ALA A 1 602 ? 23.587 7.062 -14.874 1.00 88.25 602 ALA A C 1
ATOM 4884 O O . ALA A 1 602 ? 22.385 7.085 -15.099 1.00 88.25 602 ALA A O 1
ATOM 4885 N N . THR A 1 603 ? 24.059 6.699 -13.682 1.00 88.75 603 THR A N 1
ATOM 4886 C CA . THR A 1 603 ? 23.186 6.293 -12.572 1.00 88.75 603 THR A CA 1
ATOM 4887 C C . THR A 1 603 ? 22.420 7.507 -12.022 1.00 88.75 603 THR A C 1
ATOM 4889 O O . THR A 1 603 ? 23.073 8.481 -11.621 1.00 88.75 603 THR A O 1
ATOM 4892 N N . PRO A 1 604 ? 21.074 7.482 -11.969 1.00 90.81 604 PRO A N 1
ATOM 4893 C CA . PRO A 1 604 ? 20.289 8.514 -11.303 1.00 90.81 604 PRO A CA 1
ATOM 4894 C C . PRO A 1 604 ? 20.501 8.531 -9.789 1.00 90.81 604 PRO A C 1
ATOM 4896 O O . PRO A 1 604 ? 20.609 7.478 -9.156 1.00 90.81 604 PRO A O 1
ATOM 4899 N N . LEU A 1 605 ? 20.527 9.723 -9.193 1.00 89.06 605 LEU A N 1
ATOM 4900 C CA . LEU A 1 605 ? 20.565 9.878 -7.737 1.00 89.06 605 LEU A CA 1
ATOM 4901 C C . LEU A 1 605 ? 19.141 10.050 -7.191 1.00 89.06 605 LEU A C 1
ATOM 4903 O O . LEU A 1 605 ? 18.622 11.165 -7.158 1.00 89.06 605 LEU A O 1
ATOM 4907 N N . LEU A 1 606 ? 18.506 8.960 -6.751 1.00 88.44 606 LEU A N 1
ATOM 4908 C CA . LEU A 1 606 ? 17.186 9.056 -6.120 1.00 88.44 606 LEU A CA 1
ATOM 4909 C C . LEU A 1 606 ? 17.244 9.814 -4.778 1.00 88.44 606 LEU A C 1
ATOM 4911 O O . LEU A 1 606 ? 18.241 9.702 -4.053 1.00 88.44 606 LEU A O 1
ATOM 4915 N N . PRO A 1 607 ? 16.188 10.566 -4.410 1.00 86.94 607 PRO A N 1
ATOM 4916 C CA . PRO A 1 607 ? 16.072 11.125 -3.068 1.00 86.94 607 PRO A CA 1
ATOM 4917 C C . PRO A 1 607 ? 15.995 9.988 -2.029 1.00 86.94 607 PRO A C 1
ATOM 4919 O O . PRO A 1 607 ? 15.384 8.958 -2.287 1.00 86.94 607 PRO A O 1
ATOM 4922 N N . PRO A 1 608 ? 16.595 10.125 -0.837 1.00 82.69 608 PRO A N 1
ATOM 4923 C CA . PRO A 1 608 ? 16.527 9.071 0.170 1.00 82.69 608 PRO A CA 1
ATOM 4924 C C . PRO A 1 608 ? 15.104 8.925 0.726 1.00 82.69 608 PRO A C 1
ATOM 4926 O O . PRO A 1 608 ? 14.408 9.921 0.953 1.00 82.69 608 PRO A O 1
ATOM 4929 N N . PHE A 1 609 ? 14.691 7.695 1.050 1.00 83.06 609 PHE A N 1
ATOM 4930 C CA . PHE A 1 609 ? 13.472 7.493 1.838 1.00 83.06 609 PHE A CA 1
ATOM 4931 C C . PHE A 1 609 ? 13.557 8.216 3.201 1.00 83.06 609 PHE A C 1
ATOM 4933 O O . PHE A 1 609 ? 14.624 8.242 3.822 1.00 83.06 609 PHE A O 1
ATOM 4940 N N . PRO A 1 610 ? 12.432 8.744 3.730 1.00 80.44 610 PRO A N 1
ATOM 4941 C CA . PRO A 1 610 ? 12.366 9.270 5.090 1.00 80.44 610 PRO A CA 1
ATOM 4942 C C . PRO A 1 610 ? 12.897 8.272 6.132 1.00 80.44 610 PRO A C 1
ATOM 4944 O O . PRO A 1 610 ? 12.347 7.183 6.328 1.00 80.44 610 PRO A O 1
ATOM 4947 N N . VAL A 1 611 ? 13.974 8.666 6.818 1.00 68.25 611 VAL A N 1
ATOM 4948 C CA . VAL A 1 611 ? 14.739 7.797 7.724 1.00 68.25 611 VAL A CA 1
ATOM 4949 C C . VAL A 1 611 ? 13.846 7.217 8.822 1.00 68.25 611 VAL A C 1
ATOM 4951 O O . VAL A 1 611 ? 13.291 7.939 9.653 1.00 68.25 611 VAL A O 1
ATOM 4954 N N . THR A 1 612 ? 13.741 5.890 8.836 1.00 67.19 612 THR A N 1
ATOM 4955 C CA . THR A 1 612 ? 13.044 5.110 9.863 1.00 67.19 612 THR A CA 1
ATOM 4956 C C . THR A 1 612 ? 13.904 3.903 10.205 1.00 67.19 612 THR A C 1
ATOM 4958 O O . THR A 1 612 ? 14.056 3.004 9.383 1.00 67.19 612 THR A O 1
ATOM 4961 N N . VAL A 1 613 ? 14.480 3.877 11.409 1.00 62.78 613 VAL A N 1
ATOM 4962 C CA . VAL A 1 613 ? 15.315 2.757 11.859 1.00 62.78 613 VAL A CA 1
ATOM 4963 C C . VAL A 1 613 ? 14.478 1.811 12.711 1.00 62.78 613 VAL A C 1
ATOM 4965 O O . VAL A 1 613 ? 14.055 2.164 13.808 1.00 62.78 613 VAL A O 1
ATOM 4968 N N . VAL A 1 614 ? 14.260 0.594 12.215 1.00 61.16 614 VAL A N 1
ATOM 4969 C CA . VAL A 1 614 ? 13.684 -0.505 13.001 1.00 61.16 614 VAL A CA 1
ATOM 4970 C C . VAL A 1 614 ? 14.845 -1.254 13.663 1.00 61.16 614 VAL A C 1
ATOM 4972 O O . VAL A 1 614 ? 15.644 -1.899 12.985 1.00 61.16 614 VAL A O 1
ATOM 4975 N N . SER A 1 615 ? 14.995 -1.100 14.980 1.00 55.34 615 SER A N 1
ATOM 4976 C CA . SER A 1 615 ? 16.155 -1.576 15.747 1.00 55.34 615 SER A CA 1
ATOM 4977 C C . SER A 1 615 ? 15.808 -2.822 16.560 1.00 55.34 615 SER A C 1
ATOM 4979 O O . SER A 1 615 ? 15.131 -2.731 17.583 1.00 55.34 615 SER A O 1
ATOM 4981 N N . PHE A 1 616 ? 16.340 -3.983 16.158 1.00 50.34 61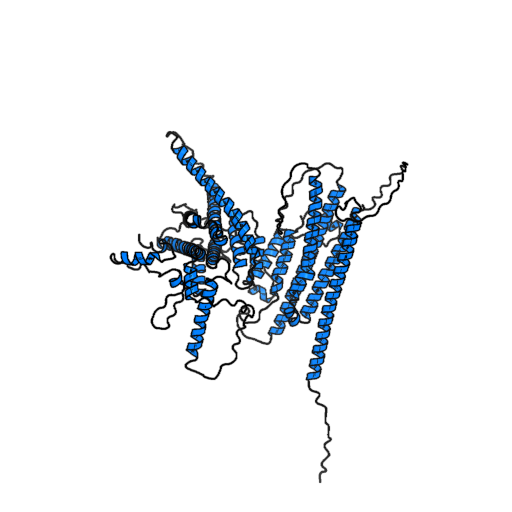6 PHE A N 1
ATOM 4982 C CA . PHE A 1 616 ? 16.162 -5.253 16.880 1.00 50.34 616 PHE A CA 1
ATOM 4983 C C . PHE A 1 616 ? 16.477 -5.155 18.383 1.00 50.34 616 PHE A C 1
ATOM 4985 O O . PHE A 1 616 ? 15.741 -5.717 19.189 1.00 50.34 616 PHE A O 1
ATOM 4992 N N . ALA A 1 617 ? 17.528 -4.420 18.764 1.00 50.19 617 ALA A N 1
ATOM 4993 C CA . ALA A 1 617 ? 17.961 -4.291 20.157 1.00 50.19 617 ALA A CA 1
ATOM 4994 C C . ALA A 1 617 ? 17.059 -3.372 21.007 1.00 50.19 617 ALA A C 1
ATOM 4996 O O . ALA A 1 617 ? 16.994 -3.535 22.223 1.00 50.19 617 ALA A O 1
ATOM 4997 N N . SER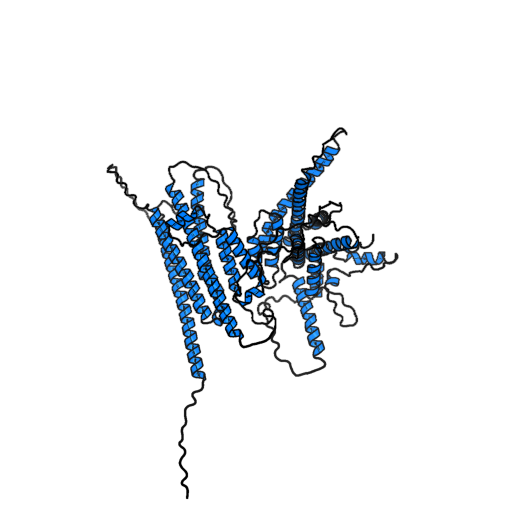 A 1 618 ? 16.336 -2.426 20.393 1.00 48.97 618 SER A N 1
ATOM 4998 C CA . SER A 1 618 ? 15.405 -1.541 21.118 1.00 48.97 618 SER A CA 1
ATOM 4999 C C . SER A 1 618 ? 14.126 -2.281 21.554 1.00 48.97 618 SER A C 1
ATOM 5001 O O . SER A 1 618 ? 13.488 -1.910 22.542 1.00 48.97 618 SER A O 1
ATOM 5003 N N . HIS A 1 619 ? 13.762 -3.362 20.854 1.00 52.31 619 HIS A N 1
ATOM 5004 C CA . HIS A 1 619 ? 12.482 -4.057 21.019 1.00 52.31 619 HIS A CA 1
ATOM 5005 C C . HIS A 1 619 ? 12.345 -4.920 22.288 1.00 52.31 619 HIS A C 1
ATOM 5007 O O . HIS A 1 619 ? 11.238 -5.373 22.577 1.00 52.31 619 HIS A O 1
ATOM 5013 N N . GLU A 1 620 ? 13.408 -5.130 23.075 1.00 51.09 620 GLU A N 1
ATOM 5014 C CA . GLU A 1 620 ? 13.315 -5.877 24.344 1.00 51.09 620 GLU A CA 1
ATOM 5015 C C . GLU A 1 620 ? 12.555 -5.119 25.444 1.00 51.09 620 GLU A C 1
ATOM 5017 O O . GLU A 1 620 ? 11.959 -5.746 26.318 1.00 51.09 620 GLU A O 1
ATOM 5022 N N . LYS A 1 621 ? 12.557 -3.777 25.409 1.00 55.84 621 LYS A N 1
ATOM 5023 C CA . LYS A 1 621 ? 11.879 -2.936 26.416 1.00 55.84 621 LYS A CA 1
ATOM 5024 C C . LYS A 1 621 ? 10.525 -2.404 25.954 1.00 55.84 621 LYS A C 1
ATOM 5026 O O . LYS A 1 621 ? 9.641 -2.222 26.783 1.00 55.84 621 LYS A O 1
ATOM 5031 N N . ASN A 1 622 ? 10.358 -2.163 24.654 1.00 61.25 622 ASN A N 1
ATOM 5032 C CA . ASN A 1 622 ? 9.072 -1.815 24.055 1.00 61.25 622 ASN A CA 1
ATOM 5033 C C . ASN A 1 622 ? 9.017 -2.340 22.595 1.00 61.25 622 ASN A C 1
ATOM 5035 O O . ASN A 1 622 ? 9.745 -1.836 21.735 1.00 61.25 622 ASN A O 1
ATOM 5039 N N . PRO A 1 623 ? 8.163 -3.337 22.283 1.00 60.53 623 PRO A N 1
ATOM 5040 C CA . PRO A 1 623 ? 8.111 -3.979 20.963 1.00 60.53 623 PRO A CA 1
ATOM 5041 C C . PRO A 1 623 ? 7.703 -3.074 19.790 1.00 60.53 623 PRO A C 1
ATOM 5043 O O . PRO A 1 623 ? 7.934 -3.451 18.644 1.00 60.53 623 PRO A O 1
ATOM 5046 N N . TRP A 1 624 ? 7.098 -1.909 20.039 1.00 66.19 624 TRP A N 1
ATOM 5047 C CA . TRP A 1 624 ? 6.642 -0.965 19.005 1.00 66.19 624 TRP A CA 1
ATOM 5048 C C . TRP A 1 624 ? 7.360 0.389 19.051 1.00 66.19 624 TRP A C 1
ATOM 5050 O O . TRP A 1 624 ? 7.031 1.276 18.263 1.00 66.19 624 TRP A O 1
ATOM 5060 N N . TRP A 1 625 ? 8.357 0.558 19.922 1.00 59.78 625 TRP A N 1
ATOM 5061 C CA . TRP A 1 625 ? 9.137 1.790 19.974 1.00 59.78 625 TRP A CA 1
ATOM 5062 C C . TRP A 1 625 ? 10.131 1.869 18.809 1.00 59.78 625 TRP A C 1
ATOM 5064 O O . TRP A 1 625 ? 11.009 1.019 18.654 1.00 59.78 625 TRP A O 1
ATOM 5074 N N . ILE A 1 626 ? 9.981 2.906 17.982 1.00 55.41 626 ILE A N 1
ATOM 5075 C CA . ILE A 1 626 ? 10.859 3.205 16.846 1.00 55.41 626 ILE A CA 1
ATOM 5076 C C . ILE A 1 626 ? 11.692 4.435 17.208 1.00 55.41 626 ILE A C 1
ATOM 5078 O O . ILE A 1 626 ? 11.243 5.578 17.036 1.00 55.41 626 ILE A O 1
ATOM 5082 N N . ASP A 1 627 ? 12.910 4.206 17.696 1.00 48.34 627 ASP A N 1
ATOM 5083 C CA . ASP A 1 627 ? 13.835 5.289 18.014 1.00 48.34 627 ASP A CA 1
ATOM 5084 C C . ASP A 1 627 ? 14.141 6.134 16.772 1.00 48.34 627 ASP A C 1
ATOM 5086 O O . ASP A 1 627 ? 14.508 5.636 15.705 1.00 48.34 627 ASP A O 1
ATOM 5090 N N . ALA A 1 628 ? 14.034 7.454 16.924 1.00 41.06 628 ALA A N 1
ATOM 5091 C CA . ALA A 1 628 ? 14.589 8.398 15.964 1.00 41.06 628 ALA A CA 1
ATOM 5092 C C . ALA A 1 628 ? 16.111 8.464 16.160 1.00 41.06 628 ALA A C 1
ATOM 5094 O O . ALA A 1 628 ? 16.632 9.424 16.725 1.00 41.06 628 ALA A O 1
ATOM 5095 N N . ILE A 1 629 ? 16.818 7.421 15.724 1.00 40.22 629 ILE A N 1
ATOM 5096 C CA . ILE A 1 629 ? 18.280 7.425 15.697 1.00 40.22 629 ILE A CA 1
ATOM 5097 C C . ILE A 1 629 ? 18.720 8.520 14.723 1.00 40.22 629 ILE A C 1
ATOM 5099 O O . ILE A 1 629 ? 18.358 8.501 13.544 1.00 40.22 629 ILE A O 1
ATOM 5103 N N . THR A 1 630 ? 19.493 9.484 15.223 1.00 38.12 630 THR A N 1
ATOM 5104 C CA . THR A 1 630 ? 20.221 10.423 14.371 1.00 38.12 630 THR A CA 1
ATOM 5105 C C . THR A 1 630 ? 21.140 9.616 13.455 1.00 38.12 630 THR A C 1
ATOM 5107 O O . THR A 1 630 ? 21.877 8.766 13.963 1.00 38.12 630 THR A O 1
ATOM 5110 N N . PRO A 1 631 ? 21.108 9.829 12.125 1.00 38.53 631 PRO A N 1
ATOM 5111 C CA . PRO A 1 631 ? 22.018 9.126 11.235 1.00 38.53 631 PRO A CA 1
ATOM 5112 C C . PRO A 1 631 ? 23.445 9.431 11.688 1.00 38.53 631 PRO A C 1
ATOM 5114 O O . PRO A 1 631 ? 23.853 10.595 11.739 1.00 38.53 631 PRO A O 1
ATOM 5117 N N . ARG A 1 632 ? 24.196 8.390 12.060 1.00 38.34 632 ARG A N 1
ATOM 5118 C CA . ARG A 1 632 ? 25.642 8.542 12.187 1.00 38.34 632 ARG A CA 1
ATOM 5119 C C . ARG A 1 632 ? 26.171 8.846 10.776 1.00 38.34 632 ARG A C 1
ATOM 5121 O O . ARG A 1 632 ? 25.623 8.318 9.810 1.00 38.34 632 ARG A O 1
ATOM 5128 N N . PRO A 1 633 ? 27.152 9.747 10.625 1.00 35.62 633 PRO A N 1
ATOM 5129 C CA . PRO A 1 633 ? 27.697 10.080 9.315 1.00 35.62 633 PRO A CA 1
ATOM 5130 C C . PRO A 1 633 ? 28.486 8.877 8.796 1.00 35.62 633 PRO A C 1
ATOM 5132 O O . PRO A 1 633 ? 29.417 8.419 9.448 1.00 35.62 633 PRO A O 1
ATOM 5135 N N . GLU A 1 634 ? 28.035 8.323 7.670 1.00 46.81 634 GLU A N 1
ATOM 5136 C CA . GLU A 1 634 ? 28.238 6.920 7.295 1.00 46.81 634 GLU A CA 1
ATOM 5137 C C . GLU A 1 634 ? 28.171 6.800 5.731 1.00 46.81 634 GLU A C 1
ATOM 5139 O O . GLU A 1 634 ? 27.209 7.266 5.120 1.00 46.81 634 GLU A O 1
ATOM 5144 N N . SER A 1 635 ? 29.196 6.244 5.047 1.00 49.62 635 SER A N 1
ATOM 5145 C CA . SER A 1 635 ? 29.457 6.317 3.574 1.00 49.62 635 SER A CA 1
ATOM 5146 C C . SER A 1 635 ? 29.942 4.976 2.918 1.00 49.62 635 SER A C 1
ATOM 5148 O O . SER A 1 635 ? 29.711 3.903 3.467 1.00 49.62 635 SER A O 1
ATOM 5150 N N . GLY A 1 636 ? 30.559 5.003 1.724 1.00 41.16 636 GLY A N 1
ATOM 5151 C CA . GLY A 1 636 ? 31.092 3.859 0.953 1.00 41.16 636 GLY A CA 1
ATOM 5152 C C . GLY A 1 636 ? 31.476 4.286 -0.479 1.00 41.16 636 GLY A C 1
ATOM 5153 O O . GLY A 1 636 ? 31.021 5.338 -0.933 1.00 41.16 636 GLY A O 1
ATOM 5154 N N . ARG A 1 637 ? 32.297 3.516 -1.218 1.00 49.94 637 ARG A N 1
ATOM 5155 C CA . ARG A 1 637 ? 32.659 3.856 -2.616 1.00 49.94 637 ARG A CA 1
ATOM 5156 C C . ARG A 1 637 ? 31.412 3.822 -3.510 1.00 49.94 637 ARG A C 1
ATOM 5158 O O . ARG A 1 637 ? 30.754 2.796 -3.615 1.00 49.94 637 ARG A O 1
ATOM 5165 N N . HIS A 1 638 ? 31.090 4.929 -4.182 1.00 60.09 638 HIS A N 1
ATOM 5166 C CA . HIS A 1 638 ? 29.889 5.036 -5.032 1.00 60.09 638 HIS A CA 1
ATOM 5167 C C . HIS A 1 638 ? 29.990 4.259 -6.364 1.00 60.09 638 HIS A C 1
ATOM 5169 O O . HIS A 1 638 ? 28.969 3.968 -6.994 1.00 60.09 638 HIS A O 1
ATOM 5175 N N . GLN A 1 639 ? 31.217 3.911 -6.758 1.00 63.25 639 GLN A N 1
ATOM 5176 C CA . GLN A 1 639 ? 31.618 3.397 -8.073 1.00 63.25 639 GLN A CA 1
ATOM 5177 C C . GLN A 1 639 ? 30.995 2.039 -8.456 1.00 63.25 639 GLN A C 1
ATOM 5179 O O . GLN A 1 639 ? 30.924 1.696 -9.633 1.00 63.25 639 GLN A O 1
ATOM 5184 N N . GLU A 1 640 ? 30.499 1.280 -7.474 1.00 81.25 640 GLU A N 1
ATOM 5185 C CA . GLU A 1 640 ? 29.985 -0.085 -7.660 1.00 81.25 640 GLU A CA 1
ATOM 5186 C C . GLU A 1 640 ? 28.498 -0.240 -7.301 1.00 81.25 640 GLU A C 1
ATOM 5188 O O . GLU A 1 640 ? 27.996 -1.351 -7.176 1.00 81.25 640 GLU A O 1
ATOM 5193 N N . SER A 1 641 ? 27.749 0.864 -7.176 1.00 86.56 641 SER A N 1
ATOM 5194 C CA . SER A 1 641 ? 26.323 0.825 -6.788 1.00 86.56 641 SER A CA 1
ATOM 5195 C C . SER A 1 641 ? 25.427 -0.038 -7.699 1.00 86.56 641 SER A C 1
ATOM 5197 O O . SER A 1 641 ? 24.417 -0.572 -7.243 1.00 86.56 641 SER A O 1
ATOM 5199 N N . TRP A 1 642 ? 25.821 -0.246 -8.958 1.00 89.81 642 TRP A N 1
ATOM 5200 C CA . TRP A 1 642 ? 25.174 -1.158 -9.910 1.00 89.81 642 TRP A CA 1
ATOM 5201 C C . TRP A 1 642 ? 25.293 -2.642 -9.527 1.00 89.81 642 TRP A C 1
ATOM 5203 O O . TRP A 1 642 ? 24.441 -3.437 -9.925 1.00 89.81 642 TRP A O 1
ATOM 5213 N N . LEU A 1 643 ? 26.276 -3.037 -8.703 1.00 90.44 643 LEU A N 1
ATOM 5214 C CA . LEU A 1 643 ? 26.379 -4.408 -8.192 1.00 90.44 643 LEU A CA 1
ATOM 5215 C C . LEU A 1 643 ? 25.131 -4.811 -7.403 1.00 90.44 643 LEU A C 1
ATOM 5217 O O . LEU A 1 643 ? 24.806 -5.996 -7.380 1.00 90.44 643 LEU A O 1
ATOM 5221 N N . VAL A 1 644 ? 24.400 -3.863 -6.804 1.00 92.38 644 VAL A N 1
ATOM 5222 C CA . VAL A 1 644 ? 23.119 -4.132 -6.130 1.00 92.38 644 VAL A CA 1
ATOM 5223 C C . VAL A 1 644 ? 22.117 -4.773 -7.093 1.00 92.38 644 VAL A C 1
ATOM 5225 O O . VAL A 1 644 ? 21.463 -5.748 -6.725 1.00 92.38 644 VAL A O 1
ATOM 5228 N N . TYR A 1 645 ? 22.057 -4.306 -8.345 1.00 95.31 645 TYR A N 1
ATOM 5229 C CA . TYR A 1 645 ? 21.212 -4.901 -9.383 1.00 95.31 645 TYR A CA 1
ATOM 5230 C C . TYR A 1 645 ? 21.595 -6.368 -9.628 1.00 95.31 645 TYR A C 1
ATOM 5232 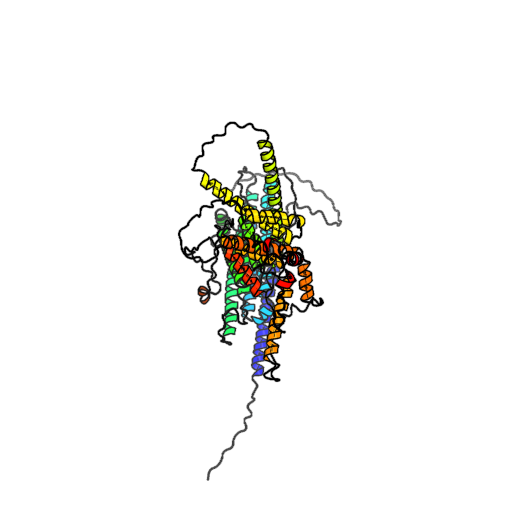O O . TYR A 1 645 ? 20.750 -7.260 -9.545 1.00 95.31 645 TYR A O 1
ATOM 5240 N N . ILE A 1 646 ? 22.889 -6.635 -9.849 1.00 93.88 646 ILE A N 1
ATOM 5241 C CA . ILE A 1 646 ? 23.417 -7.989 -10.077 1.00 93.88 646 ILE A CA 1
ATOM 5242 C C . ILE A 1 646 ? 23.121 -8.912 -8.886 1.00 93.88 646 ILE A C 1
ATOM 5244 O O . ILE A 1 646 ? 22.630 -10.023 -9.080 1.00 93.88 646 ILE A O 1
ATOM 5248 N N . HIS A 1 647 ? 23.355 -8.452 -7.654 1.00 93.19 647 HIS A N 1
ATOM 5249 C CA . HIS A 1 647 ? 23.093 -9.234 -6.443 1.00 93.19 647 HIS A CA 1
ATOM 5250 C C . HIS A 1 647 ? 21.609 -9.589 -6.295 1.00 93.19 647 HIS A C 1
ATOM 5252 O O . HIS A 1 647 ? 21.299 -10.744 -6.003 1.00 93.19 647 HIS A O 1
ATOM 5258 N N . VAL A 1 648 ? 20.690 -8.647 -6.539 1.00 94.06 648 VAL A N 1
ATOM 5259 C CA . VAL A 1 648 ? 19.239 -8.908 -6.478 1.00 94.06 648 VAL A CA 1
ATOM 5260 C C . VAL A 1 648 ? 18.819 -9.941 -7.529 1.00 94.06 648 VAL A C 1
ATOM 5262 O O . VAL A 1 648 ? 18.096 -10.884 -7.198 1.00 94.06 648 VAL A O 1
ATOM 5265 N N . ILE A 1 649 ? 19.306 -9.827 -8.770 1.00 92.69 649 ILE A N 1
ATOM 5266 C CA . ILE A 1 649 ? 19.004 -10.797 -9.836 1.00 92.69 649 ILE A CA 1
ATOM 5267 C C . ILE A 1 649 ? 19.577 -12.188 -9.509 1.00 92.69 649 ILE A C 1
ATOM 5269 O O . ILE A 1 649 ? 18.865 -13.182 -9.648 1.00 92.69 649 ILE A O 1
ATOM 5273 N N . LEU A 1 650 ? 20.818 -12.288 -9.019 1.00 90.25 650 LEU A N 1
ATOM 5274 C CA . LEU A 1 650 ? 21.433 -13.571 -8.641 1.00 90.25 650 LEU A CA 1
ATOM 5275 C C . LEU A 1 650 ? 20.734 -14.232 -7.444 1.00 90.25 650 LEU A C 1
ATOM 5277 O O . LEU A 1 650 ? 20.484 -15.442 -7.465 1.00 90.25 650 LEU A O 1
ATOM 5281 N N . GLN A 1 651 ? 20.369 -13.454 -6.420 1.00 90.50 651 GLN A N 1
ATOM 5282 C CA . GLN A 1 651 ? 19.575 -13.947 -5.290 1.00 90.50 651 GLN A CA 1
ATOM 5283 C C . GLN A 1 651 ? 18.215 -14.462 -5.764 1.00 90.50 651 GLN A C 1
ATOM 5285 O O . GLN A 1 651 ? 17.804 -15.550 -5.366 1.00 90.50 651 GLN A O 1
ATOM 5290 N N . TRP A 1 652 ? 17.541 -13.734 -6.656 1.00 91.25 652 TRP A N 1
ATOM 5291 C CA . TRP A 1 652 ? 16.276 -14.172 -7.235 1.00 91.25 652 TRP A CA 1
ATOM 5292 C C . TRP A 1 652 ? 16.411 -15.463 -8.056 1.00 91.25 652 TRP A C 1
ATOM 5294 O O . TRP A 1 652 ? 15.639 -16.396 -7.827 1.00 91.25 652 TRP A O 1
ATOM 5304 N N . LEU A 1 653 ? 17.397 -15.569 -8.956 1.00 87.69 653 LEU A N 1
ATOM 5305 C CA . LEU A 1 653 ? 17.657 -16.788 -9.740 1.00 87.69 653 LEU A CA 1
ATOM 5306 C C . LEU A 1 653 ? 17.883 -18.006 -8.830 1.00 87.69 653 LEU A C 1
ATOM 5308 O O . LEU A 1 653 ? 17.360 -19.088 -9.099 1.00 87.69 653 LEU A O 1
ATOM 5312 N N . THR A 1 654 ? 18.612 -17.808 -7.730 1.00 85.50 654 THR A N 1
ATOM 5313 C CA . THR A 1 654 ? 18.909 -18.850 -6.737 1.00 85.50 654 THR A CA 1
ATOM 5314 C C . THR A 1 654 ? 17.657 -19.251 -5.949 1.00 85.50 654 THR A C 1
ATOM 5316 O O . THR A 1 654 ? 17.290 -20.423 -5.925 1.00 85.50 654 THR A O 1
ATOM 5319 N N . LEU A 1 655 ? 16.958 -18.284 -5.343 1.00 85.31 655 LEU A N 1
ATOM 5320 C CA . LEU A 1 655 ? 15.799 -18.523 -4.469 1.00 85.31 655 LEU A CA 1
ATOM 5321 C C . LEU A 1 655 ? 14.549 -19.007 -5.216 1.00 85.31 655 LEU A C 1
ATOM 5323 O O . LEU A 1 655 ? 13.675 -19.632 -4.618 1.00 85.31 655 LEU A O 1
ATOM 5327 N N . SER A 1 656 ? 14.444 -18.714 -6.512 1.00 84.00 656 SER A N 1
ATOM 5328 C CA . SER A 1 656 ? 13.353 -19.189 -7.369 1.00 84.00 656 SER A CA 1
ATOM 5329 C C . SER A 1 656 ? 13.587 -20.593 -7.936 1.00 84.00 656 SER A C 1
ATOM 5331 O O . SER A 1 656 ? 12.675 -21.145 -8.548 1.00 84.00 656 SER A O 1
ATOM 5333 N N . PHE A 1 657 ? 14.781 -21.174 -7.749 1.00 82.19 657 PHE A N 1
ATOM 5334 C CA . PHE A 1 657 ? 15.202 -22.472 -8.297 1.00 82.19 657 PHE A CA 1
ATOM 5335 C C . PHE A 1 657 ? 15.109 -22.597 -9.832 1.00 82.19 657 PHE A C 1
ATOM 5337 O O . PHE A 1 657 ? 15.306 -23.687 -10.368 1.00 82.19 657 PHE A O 1
ATOM 5344 N N . VAL A 1 658 ? 14.882 -21.506 -10.578 1.00 81.56 658 VAL A N 1
ATOM 5345 C CA . VAL A 1 658 ? 14.726 -21.561 -12.047 1.00 81.56 658 VAL A CA 1
ATOM 5346 C C . VAL A 1 658 ? 15.983 -22.072 -12.751 1.00 81.56 658 VAL A C 1
ATOM 5348 O O . VAL A 1 658 ? 15.874 -22.731 -13.783 1.00 81.56 658 VAL A O 1
ATOM 5351 N N . VAL A 1 659 ? 17.164 -21.818 -12.176 1.00 82.88 659 VAL A N 1
ATOM 5352 C CA . VAL A 1 659 ? 18.473 -22.264 -12.688 1.00 82.88 659 VAL A CA 1
ATOM 5353 C C . VAL A 1 659 ? 18.879 -23.669 -12.225 1.00 82.88 659 VAL A C 1
ATOM 5355 O O . VAL A 1 659 ? 19.917 -24.174 -12.652 1.00 82.88 659 VAL A O 1
ATOM 5358 N N . TYR A 1 660 ? 18.095 -24.319 -11.358 1.00 82.19 660 TYR A N 1
ATOM 5359 C CA . TYR A 1 660 ? 18.442 -25.633 -10.820 1.00 82.19 660 TYR A CA 1
ATOM 5360 C C . TYR A 1 660 ? 18.395 -26.720 -11.908 1.00 82.19 660 TYR A C 1
ATOM 5362 O O . TYR A 1 660 ? 17.439 -26.802 -12.683 1.00 82.19 660 TYR A O 1
ATOM 5370 N N . ARG A 1 661 ? 19.416 -27.586 -11.943 1.00 82.19 661 ARG A N 1
ATOM 5371 C CA . ARG A 1 661 ? 19.484 -28.767 -12.819 1.00 82.19 661 ARG A CA 1
ATOM 5372 C C . ARG A 1 661 ? 19.316 -30.033 -11.990 1.00 82.19 661 ARG A C 1
ATOM 5374 O O . ARG A 1 661 ? 20.041 -30.241 -11.025 1.00 82.19 661 ARG A O 1
ATOM 5381 N N . CYS A 1 662 ? 18.365 -30.874 -12.384 1.00 67.56 662 CYS A N 1
ATOM 5382 C CA . CYS A 1 662 ? 18.068 -32.132 -11.705 1.00 67.56 662 CYS A CA 1
ATOM 5383 C C . CYS A 1 662 ? 18.835 -33.291 -12.359 1.00 67.56 662 CYS A C 1
ATOM 5385 O O . CYS A 1 662 ? 18.448 -33.780 -13.424 1.00 67.56 662 CYS A O 1
ATOM 5387 N N . ASP A 1 663 ? 19.903 -33.740 -11.700 1.00 65.62 663 ASP A N 1
ATOM 5388 C CA . ASP A 1 663 ? 20.672 -34.921 -12.093 1.00 65.62 663 ASP A CA 1
ATOM 5389 C C . ASP A 1 663 ? 20.099 -36.165 -11.391 1.00 65.62 663 ASP A C 1
ATOM 5391 O O . ASP A 1 663 ? 20.376 -36.429 -10.225 1.00 65.62 663 ASP A O 1
ATOM 5395 N N . HIS A 1 664 ? 19.246 -36.921 -12.092 1.00 57.47 664 HIS A N 1
ATOM 5396 C CA . HIS A 1 664 ? 18.601 -38.151 -11.579 1.00 57.47 664 HIS A CA 1
ATOM 5397 C C . HIS A 1 664 ? 18.799 -39.384 -12.488 1.00 57.47 664 HIS A C 1
ATOM 5399 O O . HIS A 1 664 ? 18.156 -40.409 -12.294 1.00 57.47 664 HIS A O 1
ATOM 5405 N N . SER A 1 665 ? 19.640 -39.303 -13.530 1.00 58.09 665 SER A N 1
ATOM 5406 C CA . SER A 1 665 ? 19.802 -40.407 -14.508 1.00 58.09 665 SER A CA 1
ATOM 5407 C C . SER A 1 665 ? 21.115 -40.377 -15.310 1.00 58.09 665 SER A C 1
ATOM 5409 O O . SER A 1 665 ? 21.169 -40.867 -16.439 1.00 58.09 665 SER A O 1
ATOM 5411 N N . GLY A 1 666 ? 22.159 -39.707 -14.805 1.00 64.81 666 GLY A N 1
ATOM 5412 C CA . GLY A 1 666 ? 23.407 -39.448 -15.550 1.00 64.81 666 GLY A CA 1
ATOM 5413 C C . GLY A 1 666 ? 23.260 -38.505 -16.759 1.00 64.81 666 GLY A C 1
ATOM 5414 O O . GLY A 1 666 ? 24.251 -38.017 -17.292 1.00 64.81 666 GLY A O 1
ATOM 5415 N N . HIS A 1 667 ? 22.027 -38.198 -17.167 1.00 66.00 667 HIS A N 1
ATOM 5416 C CA . HIS A 1 667 ? 21.700 -37.235 -18.207 1.00 66.00 667 HIS A CA 1
ATOM 5417 C C . HIS A 1 667 ? 21.411 -35.882 -17.562 1.00 66.00 667 HIS A C 1
ATOM 5419 O O . HIS A 1 667 ? 20.402 -35.721 -16.871 1.00 66.00 667 HIS A O 1
ATOM 5425 N N . ARG A 1 668 ? 22.294 -34.911 -17.812 1.00 70.75 668 ARG A N 1
ATOM 5426 C CA . ARG A 1 668 ? 22.207 -33.552 -17.270 1.00 70.75 668 ARG A CA 1
ATOM 5427 C C . ARG A 1 668 ? 20.970 -32.837 -17.818 1.00 70.75 668 ARG A C 1
ATOM 5429 O O . ARG A 1 668 ? 21.000 -32.318 -18.936 1.00 70.75 668 ARG A O 1
ATOM 5436 N N . ARG A 1 669 ? 19.866 -32.832 -17.065 1.00 77.06 669 ARG A N 1
ATOM 5437 C CA . ARG A 1 669 ? 18.629 -32.156 -17.490 1.00 77.06 669 ARG A CA 1
ATOM 5438 C C . ARG A 1 669 ? 18.838 -30.642 -17.502 1.00 77.06 669 ARG A C 1
ATOM 5440 O O . ARG A 1 669 ? 19.433 -30.079 -16.585 1.00 77.06 669 ARG A O 1
ATOM 5447 N N . GLN A 1 670 ? 18.319 -29.989 -18.540 1.00 82.00 670 GLN A N 1
ATOM 5448 C CA . GLN A 1 670 ? 18.264 -28.530 -18.612 1.00 82.00 670 GLN A CA 1
ATOM 5449 C C . GLN A 1 670 ? 17.405 -27.981 -17.468 1.00 82.00 670 GLN A C 1
ATOM 5451 O O . GLN A 1 670 ? 16.341 -28.527 -17.166 1.00 82.00 670 GLN A O 1
ATOM 5456 N N . SER A 1 671 ? 17.860 -26.887 -16.864 1.00 85.06 671 SER A N 1
ATOM 5457 C CA . SER A 1 671 ? 17.076 -26.118 -15.895 1.00 85.06 671 SER A CA 1
ATOM 5458 C C . SER A 1 671 ? 15.844 -25.484 -16.548 1.00 85.06 671 SER A C 1
ATOM 5460 O O . SER A 1 671 ? 15.790 -25.320 -17.770 1.00 85.06 671 SER A O 1
ATOM 5462 N N . PHE A 1 672 ? 14.851 -25.077 -15.752 1.00 83.25 672 PHE A N 1
ATOM 5463 C CA . PHE A 1 672 ? 13.697 -24.345 -16.289 1.00 83.25 672 PHE A CA 1
ATOM 5464 C C . PHE A 1 672 ? 14.127 -23.062 -17.010 1.00 83.25 672 PHE A C 1
ATOM 5466 O O . PHE A 1 672 ? 13.586 -22.753 -18.066 1.00 83.25 672 PHE A O 1
ATOM 5473 N N . TRP A 1 673 ? 15.153 -22.373 -16.509 1.00 84.19 673 TRP A N 1
ATOM 5474 C CA . TRP A 1 673 ? 15.749 -21.193 -17.134 1.00 84.19 673 TRP A CA 1
ATOM 5475 C C . TRP A 1 673 ? 16.306 -21.477 -18.535 1.00 84.19 673 TRP A C 1
ATOM 5477 O O . TRP A 1 673 ? 15.930 -20.801 -19.489 1.00 84.19 673 TRP A O 1
ATOM 5487 N N . GLU A 1 674 ? 17.127 -22.521 -18.689 1.00 84.88 674 GLU A N 1
ATOM 5488 C CA . GLU A 1 674 ? 17.663 -22.941 -19.998 1.00 84.88 674 GLU A CA 1
ATOM 5489 C C . GLU A 1 674 ? 16.568 -23.370 -20.973 1.00 84.88 674 GLU A C 1
ATOM 5491 O O . GLU A 1 674 ? 16.688 -23.163 -22.178 1.00 84.88 674 GLU A O 1
ATOM 5496 N N . ARG A 1 675 ? 15.486 -23.963 -20.468 1.00 84.31 675 ARG A N 1
ATOM 5497 C CA . ARG A 1 675 ? 14.345 -24.341 -21.302 1.00 84.31 675 ARG A CA 1
ATOM 5498 C C . ARG A 1 675 ? 13.542 -23.121 -21.749 1.00 84.31 675 ARG A C 1
ATOM 5500 O O . ARG A 1 675 ? 13.149 -23.053 -22.905 1.00 84.31 675 ARG A O 1
ATOM 5507 N N . ILE A 1 676 ? 13.298 -22.166 -20.854 1.00 83.38 676 ILE A N 1
ATOM 5508 C CA . ILE A 1 676 ? 12.508 -20.957 -21.128 1.00 83.38 676 ILE A CA 1
ATOM 5509 C C . ILE A 1 676 ? 13.254 -19.997 -22.061 1.00 83.38 676 ILE A C 1
ATOM 5511 O O . ILE A 1 676 ? 12.660 -19.474 -23.001 1.00 83.38 676 ILE A O 1
ATOM 5515 N N . ILE A 1 677 ? 14.540 -19.752 -21.800 1.00 78.38 677 ILE A N 1
ATOM 5516 C CA . ILE A 1 677 ? 15.333 -18.746 -22.521 1.00 78.38 677 ILE A CA 1
ATOM 5517 C C . ILE A 1 677 ? 16.049 -19.331 -23.742 1.00 78.38 677 ILE A C 1
ATOM 5519 O O . ILE A 1 677 ? 16.319 -18.606 -24.700 1.00 78.38 677 ILE A O 1
ATOM 5523 N N . GLY A 1 678 ? 16.322 -20.634 -23.725 1.00 73.06 678 GLY A N 1
ATOM 5524 C CA . GLY A 1 678 ? 17.150 -21.321 -24.706 1.00 73.06 678 GLY A CA 1
ATOM 5525 C C . GLY A 1 678 ? 18.531 -21.694 -24.144 1.00 73.06 678 GLY A C 1
ATOM 5526 O O . GLY A 1 678 ? 18.927 -21.244 -23.063 1.00 73.06 678 GLY A O 1
ATOM 5527 N N . PRO A 1 679 ? 19.280 -22.548 -24.864 1.00 61.91 679 PRO A N 1
ATOM 5528 C CA . PRO A 1 679 ? 20.596 -23.005 -24.436 1.00 61.91 679 PRO A CA 1
ATOM 5529 C C . PRO A 1 679 ? 21.593 -21.844 -24.355 1.00 61.91 679 PRO A C 1
ATOM 5531 O O . PRO A 1 679 ? 21.863 -21.173 -25.350 1.00 61.91 679 PRO A O 1
ATOM 5534 N N . ILE A 1 680 ? 22.196 -21.662 -23.178 1.00 55.66 680 ILE A N 1
ATOM 5535 C CA . ILE A 1 680 ? 23.288 -20.708 -22.981 1.00 55.66 680 ILE A CA 1
ATOM 5536 C C . ILE A 1 680 ? 24.585 -21.353 -23.470 1.00 55.66 680 ILE A C 1
ATOM 5538 O O . ILE A 1 680 ? 25.190 -22.169 -22.772 1.00 55.66 680 ILE A O 1
ATOM 5542 N N . TYR A 1 681 ? 25.007 -21.002 -24.684 1.00 54.56 681 TYR A N 1
A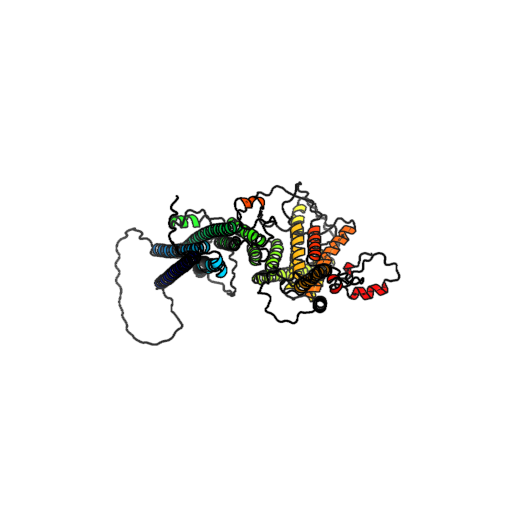TOM 5543 C CA . TYR A 1 681 ? 26.313 -21.394 -25.201 1.00 54.56 681 TYR A CA 1
ATOM 5544 C C . TYR A 1 681 ? 27.379 -20.449 -24.644 1.00 54.56 681 TYR A C 1
ATOM 5546 O O . TYR A 1 681 ? 27.475 -19.299 -25.067 1.00 54.56 681 TYR A O 1
ATOM 5554 N N . LEU A 1 682 ? 28.201 -20.941 -23.714 1.00 47.69 682 LEU A N 1
ATOM 5555 C CA . LEU A 1 682 ? 29.470 -20.291 -23.391 1.00 47.69 682 LEU A CA 1
ATOM 5556 C C . LEU A 1 682 ? 30.288 -20.171 -24.683 1.00 47.69 682 LEU A C 1
ATOM 5558 O O . LEU A 1 682 ? 30.603 -21.179 -25.315 1.00 47.69 682 LEU A O 1
ATOM 5562 N N . LEU A 1 683 ? 30.642 -18.943 -25.062 1.00 45.56 683 LEU A N 1
ATOM 5563 C CA . LEU A 1 683 ? 31.510 -18.634 -26.205 1.00 45.56 683 LEU A CA 1
ATOM 5564 C C . LEU A 1 683 ? 32.998 -18.904 -25.901 1.00 45.56 683 LEU A C 1
ATOM 5566 O O . LEU A 1 683 ? 33.895 -18.239 -26.415 1.00 45.56 683 LEU A O 1
ATOM 5570 N N . GLU A 1 684 ? 33.276 -19.921 -25.088 1.00 39.25 684 GLU A N 1
ATOM 5571 C CA . GLU A 1 684 ? 34.630 -20.390 -24.825 1.00 39.25 684 GLU A CA 1
ATOM 5572 C C . GLU A 1 684 ? 35.157 -21.156 -26.048 1.00 39.25 684 GLU A C 1
ATOM 5574 O O . GLU A 1 684 ? 34.886 -22.339 -26.249 1.00 39.25 684 GLU A O 1
ATOM 5579 N N . GLY A 1 685 ? 35.934 -20.463 -26.885 1.00 44.41 685 GLY A N 1
ATOM 5580 C CA . GLY A 1 685 ? 36.849 -21.100 -27.834 1.00 44.41 685 GLY A CA 1
ATOM 5581 C C . GLY A 1 685 ? 36.240 -21.642 -29.133 1.00 44.41 685 GLY A C 1
ATOM 5582 O O . GLY A 1 685 ? 36.671 -22.696 -29.605 1.00 44.41 685 GLY A O 1
ATOM 5583 N N . ILE A 1 686 ? 35.298 -20.935 -29.774 1.00 43.44 686 ILE A N 1
ATOM 5584 C CA . ILE A 1 686 ? 34.857 -21.310 -31.134 1.00 43.44 686 ILE A CA 1
ATOM 5585 C C . ILE A 1 686 ? 35.952 -20.983 -32.163 1.00 43.44 686 ILE A C 1
ATOM 5587 O O . ILE A 1 686 ? 35.964 -19.931 -32.801 1.00 43.44 686 ILE A O 1
ATOM 5591 N N . GLY A 1 687 ? 36.845 -21.948 -32.385 1.00 43.47 687 GLY A N 1
ATOM 5592 C CA . GLY A 1 687 ? 37.696 -21.991 -33.571 1.00 43.47 687 GLY A CA 1
ATOM 5593 C C . GLY A 1 687 ? 36.855 -21.960 -34.857 1.00 43.47 687 GLY A C 1
ATOM 5594 O O . GLY A 1 687 ? 35.828 -22.635 -34.964 1.00 43.47 687 GLY A O 1
ATOM 5595 N N . SER A 1 688 ? 37.325 -21.188 -35.837 1.00 47.81 688 SER A N 1
ATOM 5596 C CA . SER A 1 688 ? 36.654 -20.617 -37.027 1.00 47.81 688 SER A CA 1
ATOM 5597 C C . SER A 1 688 ? 35.796 -21.498 -37.966 1.00 47.81 688 SER A C 1
ATOM 5599 O O . SER A 1 688 ? 35.410 -21.027 -39.035 1.00 47.81 688 SER A O 1
ATOM 5601 N N . ARG A 1 689 ? 35.464 -22.756 -37.640 1.00 45.31 689 ARG A N 1
ATOM 5602 C CA . ARG A 1 689 ? 34.734 -23.681 -38.539 1.00 45.31 689 ARG A CA 1
ATOM 5603 C C . ARG A 1 689 ? 33.381 -24.210 -38.047 1.00 45.31 689 ARG A C 1
ATOM 5605 O O . ARG A 1 689 ? 32.655 -24.771 -38.863 1.00 45.31 689 ARG A O 1
ATOM 5612 N N . GLN A 1 690 ? 32.987 -24.021 -36.783 1.00 46.44 690 GLN A N 1
ATOM 5613 C CA . GLN A 1 690 ? 31.630 -24.403 -36.327 1.00 46.44 690 GLN A CA 1
ATOM 5614 C C . GLN A 1 690 ? 30.584 -23.273 -36.393 1.00 46.44 690 GLN A C 1
ATOM 5616 O O . GLN A 1 690 ? 29.388 -23.547 -36.273 1.00 46.44 690 GLN A O 1
ATOM 5621 N N . HIS A 1 691 ? 31.014 -22.036 -36.662 1.00 49.41 691 HIS A N 1
ATOM 5622 C CA . HIS A 1 691 ? 30.210 -20.813 -36.544 1.00 49.41 691 HIS A CA 1
ATOM 5623 C C . HIS A 1 691 ? 28.847 -20.859 -37.269 1.00 49.41 691 HIS A C 1
ATOM 5625 O O . HIS A 1 691 ? 27.841 -20.405 -36.727 1.00 49.41 691 HIS A O 1
ATOM 5631 N N . ASN A 1 692 ? 28.774 -21.468 -38.458 1.00 48.34 692 ASN A N 1
ATOM 5632 C CA . ASN A 1 692 ? 27.536 -21.505 -39.250 1.00 48.34 692 ASN A CA 1
ATOM 5633 C C . ASN A 1 692 ? 26.473 -22.477 -38.704 1.00 48.34 692 ASN A C 1
ATOM 5635 O O . ASN A 1 692 ? 25.295 -22.318 -39.012 1.00 48.34 692 ASN A O 1
ATOM 5639 N N . LYS A 1 693 ? 26.846 -23.479 -37.892 1.00 50.03 693 LYS A N 1
ATOM 5640 C CA . LYS A 1 693 ? 25.866 -24.393 -37.270 1.00 50.03 693 LYS A CA 1
ATOM 5641 C C . LYS A 1 693 ? 25.312 -23.834 -35.958 1.00 50.03 693 LYS A C 1
ATOM 5643 O O . LYS A 1 693 ? 24.133 -24.043 -35.678 1.00 50.03 693 LYS A O 1
ATOM 5648 N N . SER A 1 694 ? 26.112 -23.098 -35.185 1.00 49.16 694 SER A N 1
ATOM 5649 C CA . SER A 1 694 ? 25.663 -22.443 -33.948 1.00 49.16 694 SER A CA 1
ATOM 5650 C C . SER A 1 694 ? 24.708 -21.272 -34.208 1.00 49.16 694 SER A C 1
ATOM 5652 O O . SER A 1 694 ? 23.715 -21.159 -33.493 1.00 49.16 694 SER A O 1
ATOM 5654 N N . VAL A 1 695 ? 24.912 -20.476 -35.267 1.00 50.50 695 VAL A N 1
ATOM 5655 C CA . VAL A 1 695 ? 24.015 -19.351 -35.630 1.00 50.50 695 VAL A CA 1
ATOM 5656 C C . VAL A 1 695 ? 22.557 -19.798 -35.824 1.00 50.50 695 VAL A C 1
ATOM 5658 O O . VAL A 1 695 ? 21.646 -19.154 -35.314 1.00 50.50 695 VAL A O 1
ATOM 5661 N N . SER A 1 696 ? 22.313 -20.962 -36.440 1.00 50.41 696 SER A N 1
ATOM 5662 C CA . SER A 1 696 ? 20.947 -21.507 -36.581 1.00 50.41 696 SER A CA 1
ATOM 5663 C C . SER A 1 696 ? 20.258 -21.863 -35.251 1.00 50.41 696 SER A C 1
ATOM 5665 O O . SER A 1 696 ? 19.034 -21.909 -35.190 1.00 50.41 696 SER A O 1
ATOM 5667 N N . LYS A 1 697 ? 21.026 -22.097 -34.175 1.00 47.66 697 LYS A N 1
ATOM 5668 C CA . LYS A 1 697 ? 20.505 -22.381 -32.824 1.00 47.66 697 LYS A CA 1
ATOM 5669 C C . LYS A 1 697 ? 20.413 -21.139 -31.935 1.00 47.66 697 LYS A C 1
ATOM 5671 O O . LYS A 1 697 ? 19.678 -21.154 -30.954 1.00 47.66 697 LYS A O 1
ATOM 5676 N N . LEU A 1 698 ? 21.119 -20.063 -32.281 1.00 49.38 698 LEU A N 1
ATOM 5677 C CA . LEU A 1 698 ? 20.988 -18.760 -31.623 1.00 49.38 698 LEU A CA 1
ATOM 5678 C C . LEU A 1 698 ? 19.621 -18.113 -31.905 1.00 49.38 698 LEU A C 1
ATOM 5680 O O . LEU A 1 698 ? 19.081 -17.446 -31.029 1.00 49.38 698 LEU A O 1
ATOM 5684 N N . GLN A 1 699 ? 18.999 -18.409 -33.052 1.00 50.75 699 GLN A N 1
ATOM 5685 C CA . GLN A 1 699 ? 17.664 -17.908 -33.420 1.00 50.75 699 GLN A CA 1
ATOM 5686 C C . GLN A 1 699 ? 16.517 -18.346 -32.483 1.00 50.75 699 GLN A C 1
ATOM 5688 O O . GLN A 1 699 ? 15.439 -17.762 -32.545 1.00 50.75 699 GLN A O 1
ATOM 5693 N N . SER A 1 700 ? 16.722 -19.340 -31.605 1.00 52.88 700 SER A N 1
ATOM 5694 C CA . SER A 1 700 ? 15.750 -19.707 -30.559 1.00 52.88 700 SER A CA 1
ATOM 5695 C C . SER A 1 700 ? 16.000 -19.041 -29.197 1.00 52.88 700 SER A C 1
ATOM 5697 O O . SER A 1 700 ? 15.236 -19.286 -28.266 1.00 52.88 700 SER A O 1
ATOM 5699 N N . SER A 1 701 ? 17.058 -18.234 -29.050 1.00 55.97 701 SER A N 1
ATOM 5700 C CA . SER A 1 701 ? 17.334 -17.483 -27.817 1.00 55.97 701 SER A CA 1
ATOM 5701 C C . SER A 1 701 ? 16.283 -16.396 -27.600 1.00 55.97 701 SER A C 1
ATOM 5703 O O . SER A 1 701 ? 16.024 -15.586 -28.489 1.00 55.97 701 SER A O 1
ATOM 5705 N N . LYS A 1 702 ? 15.717 -16.328 -26.391 1.00 58.56 702 LYS A N 1
ATOM 5706 C CA . LYS A 1 702 ? 14.832 -15.226 -25.980 1.00 58.56 702 LYS A CA 1
ATOM 5707 C C . LYS A 1 702 ? 15.569 -13.969 -25.532 1.00 58.56 702 LYS A C 1
ATOM 5709 O O . LYS A 1 702 ? 14.944 -12.916 -25.468 1.00 58.56 702 LYS A O 1
ATOM 5714 N N . VAL A 1 703 ? 16.871 -14.061 -25.264 1.00 55.94 703 VAL A N 1
ATOM 5715 C CA . VAL A 1 703 ? 17.717 -12.872 -25.108 1.00 55.94 703 VAL A CA 1
ATOM 5716 C C . VAL A 1 703 ? 18.201 -12.423 -26.480 1.00 55.94 703 VAL A C 1
ATOM 5718 O O . VAL A 1 703 ? 18.637 -13.265 -27.274 1.00 55.94 703 VAL A O 1
ATOM 5721 N N . SER A 1 704 ? 18.139 -11.112 -26.731 1.00 53.09 704 SER A N 1
ATOM 5722 C CA . SER A 1 704 ? 18.693 -10.452 -27.919 1.00 53.09 704 SER A CA 1
ATOM 5723 C C . SER A 1 704 ? 20.117 -10.925 -28.255 1.00 53.09 704 SER A C 1
ATOM 5725 O O . SER A 1 704 ? 20.900 -11.233 -27.355 1.00 53.09 704 SER A O 1
ATOM 5727 N N . GLU A 1 705 ? 20.491 -10.914 -29.542 1.00 47.06 705 GLU A N 1
ATOM 5728 C CA . GLU A 1 705 ? 21.826 -11.331 -30.015 1.00 47.06 705 GLU A CA 1
ATOM 5729 C C . GLU A 1 705 ? 22.983 -10.589 -29.314 1.00 47.06 705 GLU A C 1
ATOM 5731 O O . GLU A 1 705 ? 24.071 -11.143 -29.167 1.00 47.06 705 GLU A O 1
ATOM 5736 N N . ALA A 1 706 ? 22.715 -9.392 -28.779 1.00 42.62 706 ALA A N 1
ATOM 5737 C CA . ALA A 1 706 ? 23.622 -8.612 -27.933 1.00 42.62 706 ALA A CA 1
ATOM 5738 C C . ALA A 1 706 ? 24.112 -9.338 -26.656 1.00 42.62 706 ALA A C 1
ATOM 5740 O O . ALA A 1 706 ? 25.113 -8.927 -26.078 1.00 42.62 706 ALA A O 1
ATOM 5741 N N . PHE A 1 707 ? 23.456 -10.418 -26.209 1.00 40.16 707 PHE A N 1
ATOM 5742 C CA . PHE A 1 707 ? 23.967 -11.266 -25.118 1.00 40.16 707 PHE A CA 1
ATOM 5743 C C . PHE A 1 707 ? 25.236 -12.042 -25.520 1.00 40.16 707 PHE A C 1
ATOM 5745 O O . PHE A 1 707 ? 26.032 -12.428 -24.666 1.00 40.16 707 PHE A O 1
ATOM 5752 N N . TRP A 1 708 ? 25.424 -12.279 -26.821 1.00 44.78 708 TRP A N 1
ATOM 5753 C CA . TRP A 1 708 ? 26.444 -13.180 -27.364 1.00 44.78 708 TRP A CA 1
ATOM 5754 C C . TRP A 1 708 ? 27.600 -12.443 -28.049 1.00 44.78 708 TRP A C 1
ATOM 5756 O O . TRP A 1 708 ? 28.560 -13.078 -28.469 1.00 44.78 708 TRP A O 1
ATOM 5766 N N . THR A 1 709 ? 27.574 -11.111 -28.133 1.00 39.28 709 THR A N 1
ATOM 5767 C CA . THR A 1 709 ? 28.680 -10.313 -28.691 1.00 39.28 709 THR A CA 1
ATOM 5768 C C . THR A 1 709 ? 29.813 -10.087 -27.681 1.00 39.28 709 THR A C 1
ATOM 5770 O O . THR A 1 709 ? 30.317 -8.978 -27.535 1.00 39.28 709 THR A O 1
ATOM 5773 N N . PHE A 1 710 ? 30.254 -11.154 -27.008 1.00 38.91 710 PHE A N 1
ATOM 5774 C CA . PHE A 1 710 ? 31.578 -11.225 -26.383 1.00 38.91 710 PHE A CA 1
ATOM 5775 C C . PHE A 1 710 ? 32.567 -11.764 -27.425 1.00 38.91 710 PHE A C 1
ATOM 5777 O O . PHE A 1 710 ? 32.919 -12.943 -27.412 1.00 38.91 710 PHE A O 1
ATOM 5784 N N . GLY A 1 711 ? 32.952 -10.916 -28.383 1.00 38.84 711 GLY A N 1
ATOM 5785 C CA . GLY A 1 711 ? 33.799 -11.343 -29.500 1.00 38.84 711 GLY A CA 1
ATOM 5786 C C . GLY A 1 711 ? 33.811 -10.416 -30.712 1.00 38.84 711 GLY A C 1
ATOM 5787 O O . GLY A 1 711 ? 33.561 -10.886 -31.820 1.00 38.84 711 GLY A O 1
ATOM 5788 N N . HIS A 1 712 ? 34.126 -9.134 -30.513 1.00 30.31 712 HIS A N 1
ATOM 5789 C CA . HIS A 1 712 ? 34.649 -8.254 -31.564 1.00 30.31 712 HIS A CA 1
ATOM 5790 C C . HIS A 1 712 ? 35.770 -7.376 -31.010 1.00 30.31 712 HIS A C 1
ATOM 5792 O O . HIS A 1 712 ? 35.607 -6.898 -29.867 1.00 30.31 712 HIS A O 1
#

pLDDT: mean 72.32, std 23.2, range [23.44, 98.5]

Mean predicted aligned error: 14.77 Å